Protein AF-A0A959WXI7-F1 (afdb_monomer)

Secondary structure (DSSP, 8-state):
-PPPPPS--SPPPPPPEEE--GGG---HHHHHHHHHHHHHT--HHHHHHHHHHHHHIIIIIT-S-HHHHHHHHHHHHHHHHHHTT----SS--EEE-TT--EEEEETTTEEEE-HHHHHTTGGGTTTTS-HHHHHHHHGGG-EE-GGG-EE--EEE-TT-SS-EEEEB-HHHHHHHHHHHHHHHHHH--HHHHHHHHHHHHHHHSBGGGTSSEEEEEETTEEEEEEE-SSB-TT--TTBT-BHHHHHHHHHHHHHHHHHHHSPPTT-------SSSS---PPPP-PPTTHHHHHHHHHHHHHHHHHHHHHHGGGGB-SSSBBSBSB-TTS-TT--BPPHHHHHHHHHHHHHHHHH-GGGSHHHHHHHHHHHHHTTT--PPP-

Radius of gyration: 22.05 Å; Cα contacts (8 Å, |Δi|>4): 730; chains: 1; bounding box: 54×55×79 Å

pLDDT: mean 92.31, std 9.51, range [38.88, 98.81]

Solvent-accessible surface area (backbone atoms only — not comparable to full-atom values): 20031 Å² total; per-residue (Å²): 129,84,73,81,75,58,87,36,79,64,81,74,75,79,61,58,76,49,73,47,54,71,94,60,64,52,53,64,69,58,13,53,54,48,43,55,60,48,42,78,74,42,57,74,60,42,27,39,13,45,54,40,46,48,53,44,39,73,70,31,50,78,40,91,51,63,15,52,23,51,47,46,43,52,23,45,21,53,36,24,53,48,58,73,84,43,78,63,73,96,60,60,36,37,36,28,44,70,77,50,53,28,24,38,42,40,94,47,49,38,38,37,67,31,59,43,46,34,48,59,34,48,93,55,78,39,66,95,51,57,55,51,58,45,39,67,67,48,57,60,32,41,32,79,40,77,97,69,14,22,37,61,61,40,46,80,42,91,90,38,81,82,52,73,49,76,21,26,20,15,29,26,29,17,26,43,14,25,37,18,10,47,23,14,23,65,60,54,47,62,70,27,42,51,51,14,39,15,13,51,45,19,41,72,34,41,33,75,72,66,12,15,20,27,70,36,76,52,94,97,48,80,67,32,58,38,37,19,37,46,41,43,65,89,57,58,54,46,44,27,34,27,47,62,25,30,54,51,18,39,55,21,28,42,50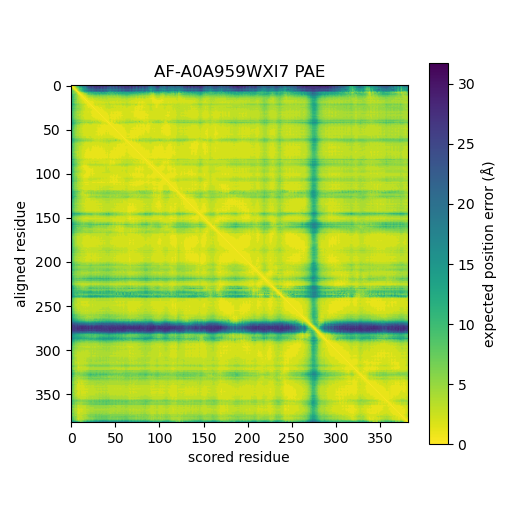,16,18,59,34,41,67,43,70,23,73,70,63,73,66,70,79,68,74,96,59,103,57,89,71,74,74,60,76,84,74,62,59,91,67,36,52,60,36,21,54,50,25,45,52,54,28,51,50,36,48,55,29,44,60,73,48,51,67,81,34,50,72,88,63,52,41,40,39,23,51,25,43,87,99,49,64,75,71,65,44,54,21,37,44,59,54,38,42,46,45,30,54,49,26,48,51,44,16,70,76,41,64,89,65,52,35,56,64,49,21,62,57,56,47,44,44,38,53,80,68,76,48,77,71,77,90,131

Structure (mmCIF, N/CA/C/O backbone):
data_AF-A0A959WXI7-F1
#
_entry.id   AF-A0A959WXI7-F1
#
loop_
_atom_site.group_PDB
_atom_site.id
_atom_site.type_symbol
_atom_site.label_atom_id
_atom_site.label_alt_id
_atom_site.label_comp_id
_atom_site.label_asym_id
_atom_site.label_entity_id
_atom_site.label_seq_id
_atom_site.pdbx_PDB_ins_code
_atom_site.Cartn_x
_atom_site.Cartn_y
_atom_site.Cartn_z
_atom_site.occupancy
_atom_site.B_iso_or_equiv
_atom_site.auth_seq_id
_atom_site.auth_comp_id
_atom_site.auth_asym_id
_atom_site.auth_atom_id
_atom_site.pdbx_PDB_model_num
ATOM 1 N N . PRO A 1 1 ? 17.387 -32.510 10.453 1.00 38.88 1 PRO A N 1
ATOM 2 C CA . PRO A 1 1 ? 16.021 -32.467 11.031 1.00 38.88 1 PRO A CA 1
ATOM 3 C C . PRO A 1 1 ? 15.048 -32.069 9.919 1.00 38.88 1 PRO A C 1
ATOM 5 O O . PRO A 1 1 ? 15.433 -31.210 9.127 1.00 38.88 1 PRO A O 1
ATOM 8 N N . PRO A 1 2 ? 13.856 -32.680 9.801 1.00 47.09 2 PRO A N 1
ATOM 9 C CA . PRO A 1 2 ? 12.847 -32.150 8.895 1.00 47.09 2 PRO A CA 1
ATOM 10 C C . PRO A 1 2 ? 12.550 -30.697 9.306 1.00 47.09 2 PRO A C 1
ATOM 12 O O . PRO A 1 2 ? 12.470 -30.415 10.506 1.00 47.09 2 PRO A O 1
ATOM 15 N N . PRO A 1 3 ? 12.469 -29.756 8.353 1.00 54.84 3 PRO A N 1
ATOM 16 C CA . PRO A 1 3 ? 12.141 -28.375 8.672 1.00 54.84 3 PRO A CA 1
ATOM 17 C C . PRO A 1 3 ? 10.773 -28.321 9.352 1.00 54.84 3 PRO A C 1
ATOM 19 O O . PRO A 1 3 ? 9.884 -29.118 9.042 1.00 54.84 3 PRO A O 1
ATOM 22 N N . ALA A 1 4 ? 10.623 -27.388 10.294 1.00 60.72 4 ALA A N 1
ATOM 23 C CA . ALA A 1 4 ? 9.366 -27.177 10.997 1.00 60.72 4 ALA A CA 1
ATOM 24 C C . ALA A 1 4 ? 8.212 -27.054 9.988 1.00 60.72 4 ALA A C 1
ATOM 26 O O . ALA A 1 4 ? 8.340 -26.384 8.959 1.00 60.72 4 ALA A O 1
ATOM 27 N N . ALA A 1 5 ? 7.101 -27.737 10.265 1.00 61.91 5 ALA A N 1
ATOM 28 C CA . ALA A 1 5 ? 5.898 -27.608 9.456 1.00 61.91 5 ALA A CA 1
ATOM 29 C C . ALA A 1 5 ? 5.451 -26.130 9.429 1.00 61.91 5 ALA A C 1
ATOM 31 O O . ALA A 1 5 ? 5.614 -25.430 10.434 1.00 61.91 5 ALA A O 1
ATOM 32 N N . PRO A 1 6 ? 4.914 -25.630 8.300 1.00 65.88 6 PRO A N 1
ATOM 33 C CA . PRO A 1 6 ? 4.404 -24.266 8.237 1.00 65.88 6 PRO A CA 1
ATOM 34 C C . PRO A 1 6 ? 3.313 -24.048 9.287 1.00 65.88 6 PRO A C 1
ATOM 36 O O . PRO A 1 6 ? 2.578 -24.969 9.639 1.00 65.88 6 PRO A O 1
ATOM 39 N N . ALA A 1 7 ? 3.192 -22.807 9.764 1.00 66.75 7 ALA A N 1
ATOM 40 C CA . ALA A 1 7 ? 2.295 -22.453 10.864 1.00 66.75 7 ALA A CA 1
ATOM 41 C C . ALA A 1 7 ? 0.810 -22.753 10.576 1.00 66.75 7 ALA A C 1
ATOM 43 O O . ALA A 1 7 ? 0.028 -22.909 11.509 1.00 66.75 7 ALA A O 1
ATOM 44 N N . SER A 1 8 ? 0.414 -22.826 9.300 1.00 78.62 8 SER A N 1
ATOM 45 C CA . SER A 1 8 ? -0.929 -23.234 8.889 1.00 78.62 8 SER A CA 1
ATOM 46 C C . SER A 1 8 ? -0.947 -23.711 7.435 1.00 78.62 8 SER A C 1
ATOM 48 O O . SER A 1 8 ? -0.475 -23.006 6.538 1.00 78.62 8 SER A O 1
ATOM 50 N N . LEU A 1 9 ? -1.531 -24.892 7.215 1.00 85.12 9 LEU A N 1
ATOM 51 C CA . LEU A 1 9 ? -1.927 -25.405 5.897 1.00 85.12 9 LEU A CA 1
ATOM 52 C C . LEU A 1 9 ? -3.411 -25.147 5.600 1.00 85.12 9 LEU A C 1
ATOM 54 O O . LEU A 1 9 ? -3.915 -25.549 4.555 1.00 85.12 9 LEU A O 1
ATOM 58 N N . THR A 1 10 ? -4.129 -24.492 6.514 1.00 82.06 10 THR A N 1
ATOM 59 C CA . THR A 1 10 ? -5.544 -24.191 6.321 1.00 82.06 10 THR A C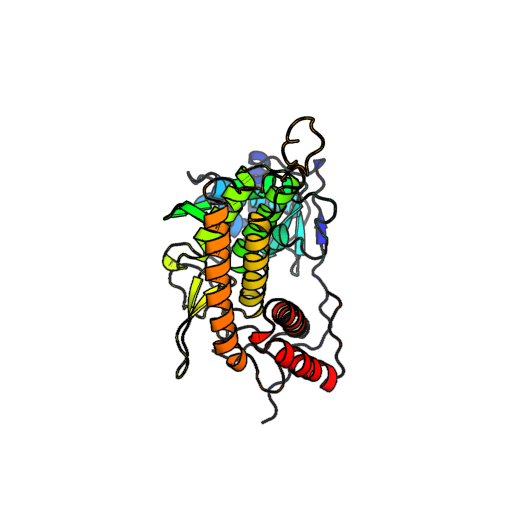A 1
ATOM 60 C C . THR A 1 10 ? -5.696 -23.193 5.172 1.00 82.06 10 THR A C 1
ATOM 62 O O . THR A 1 10 ? -4.970 -22.191 5.142 1.00 82.06 10 THR A O 1
ATOM 65 N N . PRO A 1 11 ? -6.641 -23.417 4.240 1.00 79.62 11 PRO A N 1
ATOM 66 C CA . PRO A 1 11 ? -6.940 -22.454 3.193 1.00 79.62 11 PRO A CA 1
ATOM 67 C C . PRO A 1 11 ? -7.213 -21.067 3.773 1.00 79.62 11 PRO A C 1
ATOM 69 O O . PRO A 1 11 ? -7.928 -20.907 4.767 1.00 79.62 11 PRO A O 1
ATOM 72 N N . TYR A 1 12 ? -6.644 -20.044 3.142 1.00 83.75 12 TYR A N 1
ATOM 73 C CA . TYR A 1 12 ? -6.866 -18.674 3.572 1.00 83.75 12 TYR A CA 1
ATOM 74 C C . TYR A 1 12 ? -8.306 -18.262 3.313 1.00 83.75 12 TYR A C 1
ATOM 76 O O . TYR A 1 12 ? -8.754 -18.163 2.169 1.00 83.75 12 TYR A O 1
ATOM 84 N N . THR A 1 13 ? -9.004 -17.961 4.400 1.00 86.19 13 THR A N 1
ATOM 85 C CA . THR A 1 13 ? -10.308 -17.320 4.338 1.00 86.19 13 THR A CA 1
ATOM 86 C C . THR A 1 13 ? -10.085 -15.810 4.290 1.00 86.19 13 THR A C 1
ATOM 88 O O . THR A 1 13 ? -9.505 -15.263 5.233 1.00 86.19 13 THR A O 1
ATOM 91 N N . PRO A 1 14 ? -10.482 -15.111 3.209 1.00 87.38 14 PRO A N 1
ATOM 92 C CA . PRO A 1 14 ? -10.415 -13.657 3.187 1.00 87.38 14 PRO A CA 1
ATOM 93 C C . PRO A 1 14 ? -11.134 -13.041 4.388 1.00 87.38 14 PRO A C 1
ATOM 95 O O . PRO A 1 14 ? -12.192 -13.536 4.786 1.00 87.38 14 PRO A O 1
ATOM 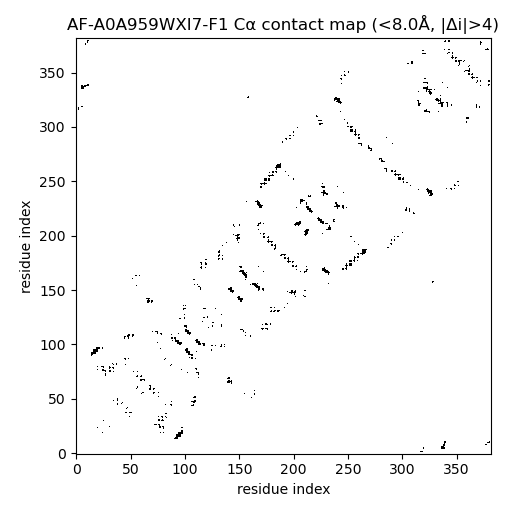98 N N . PRO A 1 15 ? -10.603 -11.938 4.942 1.00 91.88 15 PRO A N 1
ATOM 99 C CA . PRO A 1 15 ? -11.324 -11.175 5.944 1.00 91.88 15 PRO A CA 1
ATOM 100 C C . PRO A 1 15 ? -12.668 -10.709 5.369 1.00 91.88 15 PRO A C 1
ATOM 102 O O . PRO A 1 15 ? -12.745 -10.392 4.176 1.00 91.88 15 PRO A O 1
ATOM 105 N N . PRO A 1 16 ? -13.719 -10.622 6.200 1.00 95.25 16 PRO A N 1
ATOM 106 C CA . PRO A 1 16 ? -14.991 -10.065 5.773 1.00 95.25 16 PRO A CA 1
ATOM 107 C C . PRO A 1 16 ? -14.814 -8.631 5.268 1.00 95.25 16 PRO A C 1
ATOM 109 O O . PRO A 1 16 ? -13.993 -7.856 5.775 1.00 95.25 16 PRO A O 1
ATOM 112 N N . THR A 1 17 ? -15.622 -8.288 4.272 1.00 96.50 17 THR A N 1
ATOM 113 C CA . THR A 1 17 ? -15.623 -6.978 3.626 1.00 96.50 17 THR A CA 1
ATOM 114 C C . THR A 1 17 ? -16.907 -6.230 3.957 1.00 96.50 17 THR A C 1
ATOM 116 O O . THR A 1 17 ? -17.991 -6.805 3.882 1.00 96.50 17 THR A O 1
ATOM 119 N N . ALA A 1 18 ? -16.800 -4.943 4.259 1.00 96.56 18 ALA A N 1
ATOM 120 C CA . ALA A 1 18 ? -17.925 -4.032 4.409 1.00 96.56 18 ALA A CA 1
ATOM 121 C C . ALA A 1 18 ? -17.771 -2.846 3.449 1.00 96.56 18 ALA A C 1
ATOM 123 O O . ALA A 1 18 ? -16.656 -2.459 3.092 1.00 96.56 18 ALA A O 1
ATOM 124 N N . ARG A 1 19 ? -18.894 -2.256 3.038 1.00 97.44 19 ARG A N 1
ATOM 125 C CA . ARG A 1 19 ? -18.934 -1.057 2.198 1.00 97.44 19 ARG A CA 1
ATOM 126 C C . ARG A 1 19 ? -19.708 0.034 2.918 1.00 97.44 19 ARG A C 1
ATOM 128 O O . ARG A 1 19 ? -20.777 -0.246 3.451 1.00 97.44 19 ARG A O 1
ATOM 135 N N . ILE A 1 20 ? -19.188 1.254 2.880 1.00 97.81 20 ILE A N 1
ATOM 136 C CA . ILE A 1 20 ? -19.895 2.440 3.357 1.00 97.81 20 ILE A CA 1
ATOM 137 C C . ILE A 1 20 ? -20.771 2.969 2.215 1.00 97.81 20 ILE A C 1
ATOM 139 O O . ILE A 1 20 ? -20.242 3.265 1.136 1.00 97.81 20 ILE A O 1
ATOM 143 N N . PRO A 1 21 ? -22.098 3.066 2.394 1.00 97.62 21 PRO A N 1
ATOM 144 C CA . PRO A 1 21 ? -22.969 3.687 1.403 1.00 97.62 21 PRO A CA 1
ATOM 145 C C . PRO A 1 21 ? -22.635 5.172 1.213 1.00 97.62 21 PRO A C 1
ATOM 147 O O . PRO A 1 21 ? -22.292 5.864 2.167 1.00 97.62 21 PRO A O 1
ATOM 150 N N . ALA A 1 22 ? -22.774 5.687 -0.013 1.00 95.25 22 ALA A N 1
ATOM 151 C CA . ALA A 1 22 ? -22.444 7.084 -0.322 1.00 95.25 22 ALA A CA 1
ATOM 152 C C . ALA A 1 22 ? -23.238 8.094 0.527 1.00 95.25 22 ALA A C 1
ATOM 154 O O . ALA A 1 22 ? -22.671 9.079 0.983 1.00 95.25 22 ALA A O 1
ATOM 155 N N . GLY A 1 23 ? -24.520 7.815 0.792 1.00 97.25 23 GLY A N 1
ATOM 156 C CA . GLY A 1 23 ? -25.376 8.658 1.637 1.00 97.25 23 GLY A CA 1
ATOM 157 C C . GLY A 1 23 ? -25.105 8.553 3.141 1.00 97.25 23 GLY A C 1
ATOM 158 O O . GLY A 1 23 ? -25.698 9.297 3.911 1.00 97.25 23 GLY A O 1
ATOM 159 N N . GLU A 1 24 ? -24.224 7.644 3.566 1.00 97.69 24 GLU A N 1
ATOM 160 C CA . GLU A 1 24 ? -23.865 7.442 4.976 1.00 97.69 24 GLU A CA 1
ATOM 161 C C . GLU A 1 24 ? -22.435 7.903 5.291 1.00 97.69 24 GLU A C 1
ATOM 163 O O . GLU A 1 24 ? -21.952 7.704 6.403 1.00 97.69 24 GLU A O 1
ATOM 168 N N . TRP A 1 25 ? -21.731 8.501 4.328 1.00 97.75 25 TRP A N 1
ATOM 169 C CA . TRP A 1 25 ? -20.365 8.976 4.517 1.00 97.75 25 TRP A CA 1
ATOM 170 C C . TRP A 1 25 ? -20.366 10.304 5.285 1.00 97.75 25 TRP A C 1
ATOM 172 O O . TRP A 1 25 ? -20.761 11.327 4.724 1.00 97.75 25 TRP A O 1
ATOM 182 N N . PRO A 1 26 ? -19.954 10.325 6.566 1.00 97.56 26 PRO A N 1
ATOM 183 C CA . PRO A 1 26 ? -20.145 11.497 7.410 1.00 97.56 26 PRO A CA 1
ATOM 184 C C . PRO A 1 26 ? -19.224 12.636 6.981 1.00 97.56 26 PRO A C 1
ATOM 186 O O . PRO A 1 26 ? -18.116 12.391 6.507 1.00 97.56 26 PRO A O 1
ATOM 189 N N . GLU A 1 27 ? -19.643 13.879 7.200 1.00 97.94 27 GLU A N 1
ATOM 190 C CA . GLU A 1 27 ? -18.767 15.046 7.061 1.00 97.94 27 GLU A CA 1
ATOM 191 C C . GLU A 1 27 ? -17.640 15.036 8.101 1.00 97.94 27 GLU A C 1
ATOM 193 O O . GLU A 1 27 ? -17.796 14.517 9.206 1.00 97.94 27 GLU A O 1
ATOM 198 N N . ALA A 1 28 ? -16.499 15.643 7.768 1.00 96.50 28 ALA A N 1
ATOM 199 C CA . ALA A 1 28 ? -15.282 15.584 8.583 1.00 96.50 28 ALA A CA 1
ATOM 200 C C . ALA A 1 28 ? -15.469 16.101 10.021 1.00 96.50 28 ALA A C 1
ATOM 202 O O . ALA A 1 28 ? -15.017 15.475 10.981 1.00 96.50 28 ALA A O 1
ATOM 203 N N . ALA A 1 29 ? -16.147 17.241 10.181 1.00 97.25 29 ALA A N 1
ATOM 204 C CA . ALA A 1 29 ? -16.426 17.819 11.495 1.00 97.25 29 ALA A CA 1
ATOM 205 C C . ALA A 1 29 ? -17.401 16.942 12.299 1.00 97.25 29 ALA A C 1
ATOM 207 O O . ALA A 1 29 ? -17.144 16.639 13.464 1.00 97.25 29 ALA A O 1
ATOM 208 N N . ALA A 1 30 ? -18.468 16.461 11.652 1.00 98.19 30 ALA A N 1
ATOM 209 C CA . ALA A 1 30 ? -19.443 15.566 12.270 1.00 98.19 30 ALA A CA 1
ATOM 210 C C . ALA A 1 30 ? -18.800 14.242 12.716 1.00 98.19 30 ALA A C 1
ATOM 212 O O . ALA A 1 30 ? -19.100 13.748 13.802 1.00 98.19 30 ALA A O 1
ATOM 213 N N . ALA A 1 31 ? -17.870 13.701 11.922 1.00 98.44 31 ALA A N 1
ATOM 214 C CA . ALA A 1 31 ? -17.125 12.494 12.256 1.00 98.44 31 ALA A CA 1
ATOM 215 C C . ALA A 1 31 ? -16.308 12.658 13.547 1.00 98.44 31 ALA A C 1
ATOM 217 O O . ALA A 1 31 ? -16.382 11.802 14.428 1.00 98.44 31 ALA A O 1
ATOM 218 N N . ARG A 1 32 ? -15.584 13.775 13.702 1.00 98.38 32 ARG A N 1
ATOM 219 C CA . ARG A 1 32 ? -14.822 14.072 14.928 1.00 98.38 32 ARG A CA 1
ATOM 220 C C . ARG A 1 32 ? -15.724 14.183 16.151 1.00 98.38 32 ARG A C 1
ATOM 222 O O . ARG A 1 32 ? -15.450 13.550 17.169 1.00 98.38 32 ARG A O 1
ATOM 229 N N . SER A 1 33 ? -16.825 14.927 16.042 1.00 98.25 33 SER A N 1
ATOM 230 C CA . SER A 1 33 ? -17.798 15.056 17.132 1.00 98.25 33 SER A CA 1
ATOM 231 C C . SER A 1 33 ? -18.407 13.704 17.521 1.00 98.25 33 SER A C 1
ATOM 233 O O . SER A 1 33 ? -18.500 13.397 18.709 1.00 98.25 33 SER A O 1
ATOM 235 N N . ALA A 1 34 ? -18.765 12.870 16.539 1.00 98.38 34 ALA A N 1
ATOM 236 C CA . ALA A 1 34 ? -19.319 11.540 16.780 1.00 98.38 34 ALA A CA 1
ATOM 237 C C . ALA A 1 34 ? -18.313 10.605 17.471 1.00 98.38 34 ALA A C 1
ATOM 239 O O . ALA A 1 34 ? -18.675 9.914 18.424 1.00 98.38 34 ALA A O 1
ATOM 240 N N . LEU A 1 35 ? -17.046 10.609 17.041 1.00 98.62 35 LEU A N 1
ATOM 241 C CA . LEU A 1 35 ? -15.987 9.817 17.674 1.00 98.62 35 LEU A CA 1
ATOM 242 C C . LEU A 1 35 ? -15.717 10.270 19.112 1.00 98.62 35 LEU A C 1
ATOM 244 O O . LEU A 1 35 ? -15.608 9.422 19.995 1.00 98.62 35 LEU A O 1
ATOM 248 N N . ALA A 1 36 ? -15.668 11.580 19.368 1.00 98.12 36 ALA A N 1
ATOM 249 C CA . ALA A 1 36 ? -15.476 12.120 20.714 1.00 98.12 36 ALA A CA 1
ATOM 250 C C . ALA A 1 36 ? -16.626 11.727 21.658 1.00 98.12 36 ALA A C 1
ATOM 252 O O . ALA A 1 36 ? -16.381 11.251 22.768 1.00 98.12 36 ALA A O 1
ATOM 253 N N . ALA A 1 37 ? -17.876 11.853 21.199 1.00 98.00 37 ALA A N 1
ATOM 254 C CA . ALA A 1 37 ? -19.047 11.427 21.961 1.00 98.00 37 ALA A CA 1
ATOM 255 C C . ALA A 1 37 ? -19.036 9.911 22.218 1.00 98.00 37 ALA A C 1
ATOM 257 O O . ALA A 1 37 ? -19.294 9.467 23.337 1.00 98.00 37 ALA A O 1
ATOM 258 N N . ARG A 1 38 ? -18.683 9.106 21.205 1.00 97.94 38 ARG A N 1
ATOM 259 C CA . ARG A 1 38 ? -18.588 7.650 21.350 1.00 97.94 38 ARG A CA 1
ATOM 260 C C . ARG A 1 38 ? -17.498 7.247 22.338 1.00 97.94 38 ARG A C 1
ATOM 262 O O . ARG A 1 38 ? -17.734 6.327 23.116 1.00 97.94 38 ARG A O 1
ATOM 269 N N . ALA A 1 39 ? -16.350 7.925 22.317 1.00 97.75 39 ALA A N 1
ATOM 270 C CA . ALA A 1 39 ? -15.214 7.643 23.189 1.00 97.75 39 ALA A CA 1
ATOM 271 C C . ALA A 1 39 ? -15.553 7.852 24.670 1.00 97.75 39 ALA A C 1
ATOM 273 O O . ALA A 1 39 ? -15.142 7.048 25.499 1.00 97.75 39 ALA A O 1
ATOM 274 N N . ALA A 1 40 ? -16.361 8.867 24.997 1.00 96.44 40 ALA A N 1
ATOM 275 C CA . ALA A 1 40 ? -16.796 9.138 26.370 1.00 96.44 40 ALA A CA 1
ATOM 276 C C . ALA A 1 40 ? -17.645 8.006 26.987 1.00 96.44 40 ALA A C 1
ATOM 278 O O . ALA A 1 40 ? -17.700 7.877 28.206 1.00 96.44 40 ALA A O 1
ATOM 279 N N . ALA A 1 41 ? -18.291 7.190 26.151 1.00 96.12 41 ALA A N 1
ATOM 280 C CA . ALA A 1 41 ? -19.135 6.066 26.560 1.00 96.12 41 ALA A CA 1
ATOM 281 C C . ALA A 1 41 ? -18.570 4.698 26.129 1.00 96.12 41 ALA A C 1
ATOM 283 O O . ALA A 1 41 ? -19.286 3.695 26.151 1.00 96.12 41 ALA A O 1
ATOM 284 N N . ALA A 1 42 ? -17.333 4.648 25.632 1.00 96.88 42 ALA A N 1
ATOM 285 C CA . ALA A 1 42 ? -16.719 3.419 25.148 1.00 96.88 42 ALA A CA 1
ATOM 286 C C . ALA A 1 42 ? -15.951 2.697 26.257 1.00 96.88 42 ALA A C 1
ATOM 288 O O . ALA A 1 42 ? -15.344 3.321 27.123 1.00 96.88 42 ALA A O 1
ATOM 289 N N . ASP A 1 43 ? -15.913 1.372 26.167 1.00 95.62 43 ASP A N 1
ATOM 290 C CA . ASP A 1 43 ? -15.111 0.495 27.007 1.00 95.62 43 ASP A CA 1
ATOM 291 C C . ASP A 1 43 ? -14.298 -0.500 26.155 1.00 95.62 43 ASP A C 1
ATOM 293 O O . ASP A 1 43 ? -14.440 -0.598 24.926 1.00 95.62 43 ASP A O 1
ATOM 297 N N . GLY A 1 44 ? -13.377 -1.208 26.815 1.00 96.25 44 GLY A N 1
ATOM 298 C CA . GLY A 1 44 ? -12.576 -2.278 26.220 1.00 96.25 44 GLY A CA 1
ATOM 299 C C . GLY A 1 44 ? -11.896 -1.889 24.901 1.00 96.25 44 GLY A C 1
ATOM 300 O O . GLY A 1 44 ? -11.233 -0.859 24.793 1.00 96.25 44 GLY A O 1
ATOM 301 N N . ARG A 1 45 ? -12.067 -2.730 23.873 1.00 96.62 45 ARG A N 1
ATOM 302 C CA . ARG A 1 45 ? -11.419 -2.548 22.561 1.00 96.62 45 ARG A CA 1
ATOM 303 C C . ARG A 1 45 ? -11.903 -1.313 21.805 1.00 96.62 45 ARG A C 1
ATOM 305 O O . ARG A 1 45 ? -11.113 -0.689 21.111 1.00 96.62 45 ARG A O 1
ATOM 312 N N . VAL A 1 46 ? -13.173 -0.929 21.969 1.00 97.94 46 VAL A N 1
ATOM 313 C CA . VAL A 1 46 ? -13.692 0.296 21.337 1.00 97.94 46 VAL A CA 1
ATOM 314 C C . VAL A 1 46 ? -13.013 1.517 21.950 1.00 97.94 46 VAL A C 1
ATOM 316 O O . VAL A 1 46 ? -12.602 2.409 21.216 1.00 97.94 46 VAL A O 1
ATOM 319 N N . ALA A 1 47 ? -12.838 1.549 23.275 1.00 97.88 47 ALA A N 1
ATOM 320 C CA . ALA A 1 47 ? -12.111 2.634 23.930 1.00 97.88 47 ALA A CA 1
ATOM 321 C C . ALA A 1 47 ? -10.650 2.714 23.454 1.00 97.88 47 ALA A C 1
ATOM 323 O O . ALA A 1 47 ? -10.168 3.811 23.184 1.00 97.88 47 ALA A O 1
ATOM 324 N N . ALA A 1 48 ? -9.973 1.571 23.291 1.00 96.56 48 ALA A N 1
ATOM 325 C CA . ALA A 1 48 ? -8.602 1.520 22.778 1.00 96.56 48 ALA A CA 1
ATOM 326 C C . ALA A 1 48 ? -8.492 2.063 21.341 1.00 96.56 48 ALA A C 1
ATOM 328 O O . ALA A 1 48 ? -7.678 2.953 21.091 1.00 96.56 48 ALA A O 1
ATOM 329 N N . ASP A 1 49 ? -9.357 1.598 20.429 1.00 97.44 49 ASP A N 1
ATOM 330 C CA . ASP A 1 49 ? -9.413 2.078 19.041 1.00 97.44 49 ASP A CA 1
ATOM 331 C C . ASP A 1 49 ? -9.639 3.600 18.985 1.00 97.44 49 ASP A C 1
ATOM 333 O O . ASP A 1 49 ? -8.923 4.326 18.295 1.00 97.44 49 ASP A O 1
ATOM 337 N N . LEU A 1 50 ? -10.617 4.108 19.744 1.00 98.19 50 LEU A N 1
ATOM 338 C CA . LEU A 1 50 ? -10.963 5.532 19.755 1.00 98.19 50 LEU A CA 1
ATOM 339 C C . LEU A 1 50 ? -9.883 6.400 20.412 1.00 98.19 50 LEU A C 1
ATOM 341 O O . LEU A 1 50 ? -9.636 7.516 19.954 1.00 98.19 50 LEU A O 1
ATOM 345 N N . ALA A 1 51 ? -9.213 5.898 21.451 1.00 97.56 51 ALA A N 1
ATOM 346 C CA . ALA A 1 51 ? -8.087 6.586 22.070 1.00 97.56 51 ALA A CA 1
ATOM 347 C C . ALA A 1 51 ? -6.910 6.722 21.095 1.00 97.56 51 ALA A C 1
ATOM 349 O O . ALA A 1 51 ? -6.290 7.785 21.033 1.00 97.56 51 ALA A O 1
ATOM 350 N N . TRP A 1 52 ? -6.618 5.680 20.312 1.00 97.69 52 TRP A N 1
ATOM 351 C CA . TRP A 1 52 ? -5.579 5.743 19.285 1.00 97.69 52 TRP A CA 1
ATOM 352 C C . TRP A 1 52 ? -5.955 6.713 18.156 1.00 97.69 52 TRP A C 1
ATOM 354 O O . TRP A 1 52 ? -5.152 7.571 17.794 1.00 97.69 52 TRP A O 1
ATOM 364 N N . LEU A 1 53 ? -7.198 6.665 17.663 1.00 98.12 53 LEU A N 1
ATOM 365 C CA . LEU A 1 53 ? -7.687 7.590 16.630 1.00 98.12 53 LEU A CA 1
ATOM 366 C C . LEU A 1 53 ? -7.633 9.055 17.075 1.00 98.12 53 LEU A C 1
ATOM 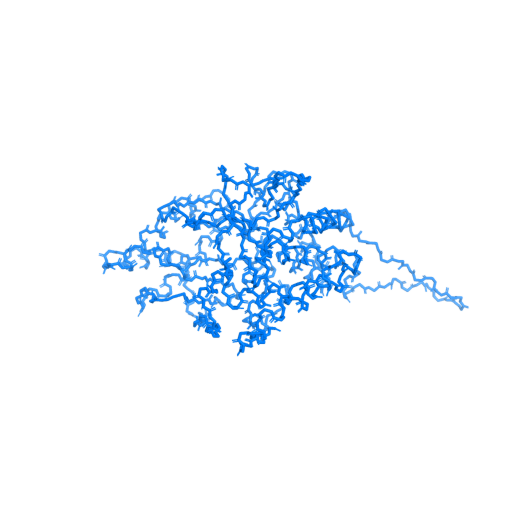368 O O . LEU A 1 53 ? -7.324 9.927 16.265 1.00 98.12 53 LEU A O 1
ATOM 372 N N . ARG A 1 54 ? -7.888 9.330 18.359 1.00 97.88 54 ARG A N 1
ATOM 373 C CA . ARG A 1 54 ? -7.707 10.669 18.926 1.00 97.88 54 ARG A CA 1
ATOM 374 C C . ARG A 1 54 ? -6.246 11.109 18.865 1.00 97.88 54 ARG A C 1
ATOM 376 O O . ARG A 1 54 ? -5.988 12.213 18.408 1.00 97.88 54 ARG A O 1
ATOM 383 N N . ARG A 1 55 ? -5.291 10.249 19.246 1.00 97.56 55 ARG A N 1
ATOM 384 C CA . ARG A 1 55 ? -3.855 10.568 19.119 1.00 97.56 55 ARG A CA 1
ATOM 385 C C . ARG A 1 55 ? -3.454 10.831 17.668 1.00 97.56 55 ARG A C 1
ATOM 387 O O . ARG A 1 55 ? -2.668 11.738 17.417 1.00 97.56 55 ARG A O 1
ATOM 394 N N . LEU A 1 56 ? -4.004 10.073 16.718 1.00 97.69 56 LEU A N 1
ATOM 395 C CA . LEU A 1 56 ? -3.791 10.310 15.289 1.00 97.69 56 LEU A CA 1
ATOM 396 C C . LEU A 1 56 ? -4.301 11.696 14.854 1.00 97.69 56 LEU A C 1
ATOM 398 O O . LEU A 1 56 ? -3.576 12.416 14.166 1.00 97.69 56 LEU A O 1
ATOM 402 N N . ASP A 1 57 ? -5.527 12.069 15.235 1.00 98.00 57 ASP A N 1
ATOM 403 C CA . ASP A 1 57 ? -6.105 13.380 14.899 1.00 98.00 57 ASP A CA 1
ATOM 404 C C . ASP A 1 57 ? -5.343 14.524 15.584 1.00 98.00 57 ASP A C 1
ATOM 406 O O . ASP A 1 57 ? -5.007 15.506 14.926 1.00 98.00 57 ASP A O 1
ATOM 410 N N . ASP A 1 58 ? -4.975 14.365 16.857 1.00 97.44 58 ASP A N 1
ATOM 411 C CA . ASP A 1 58 ? -4.171 15.342 17.600 1.00 97.44 58 ASP A CA 1
ATOM 412 C C . ASP A 1 58 ? -2.793 15.547 16.934 1.00 97.44 58 ASP A C 1
ATOM 414 O O . ASP A 1 58 ? -2.313 16.676 16.825 1.00 97.44 58 ASP A O 1
ATOM 418 N N . ALA A 1 59 ? -2.165 14.474 16.435 1.00 96.50 59 ALA A N 1
ATOM 419 C CA . ALA A 1 59 ? -0.853 14.537 15.789 1.00 96.50 59 ALA A CA 1
ATOM 420 C C . ALA A 1 59 ? -0.893 15.112 14.361 1.00 96.50 59 ALA A C 1
ATOM 422 O O . ALA A 1 59 ? 0.021 15.836 13.958 1.00 96.50 59 ALA A O 1
ATOM 423 N N . TYR A 1 60 ? -1.919 14.775 13.570 1.00 97.25 60 TYR A N 1
ATOM 424 C CA . TYR A 1 60 ? -1.902 15.018 12.121 1.00 97.25 60 TYR A CA 1
ATOM 425 C C . TYR A 1 60 ? -3.180 15.633 11.537 1.00 97.25 60 TYR A C 1
ATOM 427 O O . TYR A 1 60 ? -3.147 16.120 10.406 1.00 97.25 60 TYR A O 1
ATOM 435 N N . GLY A 1 61 ? -4.283 15.686 12.281 1.00 94.50 61 GLY A N 1
ATOM 436 C CA . GLY A 1 61 ? -5.549 16.279 11.839 1.00 94.50 61 GLY A CA 1
ATOM 437 C C . GLY A 1 61 ? -5.454 17.777 11.547 1.00 94.50 61 GLY A C 1
ATOM 438 O O . GLY A 1 61 ? -6.066 18.265 10.597 1.00 94.50 61 GLY A O 1
ATOM 439 N N . GLY A 1 62 ? -4.623 18.489 12.314 1.00 94.25 62 GLY A N 1
ATOM 440 C CA . GLY A 1 62 ? -4.268 19.896 12.100 1.00 94.25 62 GLY A CA 1
ATOM 441 C C . GLY A 1 62 ? -2.935 20.116 11.375 1.00 94.25 62 GLY A C 1
ATOM 442 O O . GLY A 1 62 ? -2.453 21.246 11.342 1.00 94.25 62 GLY A O 1
ATOM 443 N N . SER A 1 63 ? -2.308 19.064 10.828 1.00 93.81 63 SER A N 1
ATOM 444 C CA . SER A 1 63 ? -0.994 19.166 10.171 1.00 93.81 63 SER A CA 1
ATOM 445 C C . SER A 1 63 ? -1.011 20.234 9.073 1.00 93.81 63 SER A C 1
ATOM 447 O O . SER A 1 63 ? -2.004 20.294 8.358 1.00 93.81 63 SER A O 1
ATOM 449 N N . PRO A 1 64 ? 0.050 21.033 8.848 1.00 93.88 64 PRO A N 1
ATOM 450 C CA . PRO A 1 64 ? 0.119 21.929 7.689 1.00 93.88 64 PRO A CA 1
ATOM 451 C C . PRO A 1 64 ? 0.155 21.165 6.353 1.00 93.88 64 PRO A C 1
ATOM 453 O O . PRO A 1 64 ? -0.268 21.703 5.327 1.00 93.88 64 PRO A O 1
ATOM 456 N N . ASP A 1 65 ? 0.562 19.892 6.364 1.00 96.06 65 ASP A N 1
ATOM 457 C CA . ASP A 1 65 ? 0.564 19.025 5.187 1.00 96.06 65 ASP A CA 1
ATOM 458 C C . ASP A 1 65 ? -0.861 18.555 4.843 1.00 96.06 65 ASP A C 1
ATOM 460 O O . ASP A 1 65 ? -1.499 17.804 5.587 1.00 96.06 65 ASP A O 1
ATOM 464 N N . ALA A 1 66 ? -1.376 19.010 3.698 1.00 97.38 66 ALA A N 1
ATOM 465 C CA . ALA A 1 66 ? -2.729 18.690 3.253 1.00 97.38 66 ALA A CA 1
ATOM 466 C C . ALA A 1 66 ? -2.936 17.197 2.953 1.00 97.38 66 ALA A C 1
ATOM 468 O O . ALA A 1 66 ? -4.048 16.698 3.132 1.00 97.38 66 ALA A O 1
ATOM 469 N N . ALA A 1 67 ? -1.886 16.481 2.547 1.00 97.69 67 ALA A N 1
ATOM 470 C CA . ALA A 1 67 ? -1.971 15.067 2.216 1.00 97.69 67 ALA A CA 1
ATOM 471 C C . ALA A 1 67 ? -2.091 14.185 3.460 1.00 97.69 67 ALA A C 1
ATOM 473 O O . ALA A 1 67 ? -2.902 13.249 3.489 1.00 97.69 67 ALA A O 1
ATOM 474 N N . ARG A 1 68 ? -1.375 14.543 4.533 1.00 97.50 68 ARG A N 1
ATOM 475 C CA . ARG A 1 68 ? -1.577 13.919 5.849 1.00 97.50 68 ARG A CA 1
ATOM 476 C C . ARG A 1 68 ? -2.992 14.153 6.357 1.00 97.50 68 ARG A C 1
ATOM 478 O O . ARG A 1 68 ? -3.673 13.189 6.708 1.00 97.50 68 ARG A O 1
ATOM 485 N N . ARG A 1 69 ? -3.476 15.403 6.311 1.00 97.19 69 ARG A N 1
ATOM 486 C CA . ARG A 1 69 ? -4.856 15.732 6.713 1.00 97.19 69 ARG A CA 1
ATOM 487 C C . ARG A 1 69 ? -5.886 14.919 5.928 1.00 97.19 69 ARG A C 1
ATOM 489 O O . ARG A 1 69 ? -6.787 14.358 6.540 1.00 97.19 69 ARG A O 1
ATOM 496 N N . ALA A 1 70 ? -5.731 14.800 4.606 1.00 97.88 70 ALA A N 1
ATOM 497 C CA . ALA A 1 70 ? -6.646 14.034 3.757 1.00 97.88 70 ALA A CA 1
ATOM 498 C C . ALA A 1 70 ? -6.717 12.547 4.151 1.00 97.88 70 ALA A C 1
ATOM 500 O O . ALA A 1 70 ? -7.803 11.962 4.194 1.00 97.88 70 ALA A O 1
ATOM 501 N N . THR A 1 71 ? -5.573 11.940 4.477 1.00 98.00 71 THR A N 1
ATOM 502 C CA . THR A 1 71 ? -5.504 10.533 4.903 1.00 98.00 71 THR A CA 1
ATOM 503 C C . THR A 1 71 ? -6.144 10.329 6.278 1.00 98.00 71 THR A C 1
ATOM 505 O O . THR A 1 71 ? -6.959 9.420 6.458 1.00 98.00 71 THR A O 1
ATOM 508 N N . VAL A 1 72 ? -5.818 11.199 7.238 1.00 98.12 72 VAL A N 1
ATOM 509 C CA . VAL A 1 72 ? -6.336 11.146 8.614 1.00 98.12 72 VAL A CA 1
ATOM 510 C C . VAL A 1 72 ? -7.836 11.398 8.645 1.00 98.12 72 VAL A C 1
ATOM 512 O O . VAL A 1 72 ? -8.576 10.618 9.238 1.00 98.12 72 VAL A O 1
ATOM 515 N N . GLU A 1 73 ? -8.314 12.432 7.953 1.00 98.19 73 GLU A N 1
ATOM 516 C CA . GLU A 1 73 ? -9.739 12.745 7.873 1.00 98.19 73 GLU A CA 1
ATOM 517 C C . GLU A 1 73 ? -10.542 11.549 7.353 1.00 98.19 73 GLU A C 1
ATOM 519 O O . GLU A 1 73 ? -11.572 11.190 7.924 1.00 98.19 73 GLU A O 1
ATOM 524 N N . ARG A 1 74 ? -10.054 10.889 6.300 1.00 98.25 74 ARG A N 1
ATOM 525 C CA . ARG A 1 74 ? -10.723 9.718 5.728 1.00 98.25 74 ARG A CA 1
ATOM 526 C C . ARG A 1 74 ? -10.782 8.552 6.716 1.00 98.25 74 ARG A C 1
ATOM 528 O O . ARG A 1 74 ? -11.830 7.915 6.829 1.00 98.25 74 ARG A O 1
ATOM 535 N N . ALA A 1 75 ? -9.710 8.309 7.473 1.00 98.38 75 ALA A N 1
ATOM 536 C CA . ALA A 1 75 ? -9.723 7.321 8.551 1.00 98.38 75 ALA A CA 1
ATOM 537 C C . ALA A 1 75 ? -10.764 7.678 9.628 1.00 98.38 75 ALA A C 1
ATOM 539 O O . ALA A 1 75 ? -11.581 6.832 9.997 1.00 98.38 75 ALA A O 1
ATOM 540 N N . LEU A 1 76 ? -10.815 8.933 10.085 1.00 98.69 76 LEU A N 1
ATOM 541 C CA . LEU A 1 76 ? -11.783 9.379 11.096 1.00 98.69 76 LEU A CA 1
ATOM 542 C C . LEU A 1 76 ? -13.231 9.227 10.616 1.00 98.69 76 LEU A C 1
ATOM 544 O O . LEU A 1 76 ? -14.068 8.708 11.351 1.00 98.69 76 LEU A O 1
ATOM 548 N N . ARG A 1 77 ? -13.533 9.600 9.369 1.00 98.75 77 ARG A N 1
ATOM 549 C CA . ARG A 1 77 ? -14.877 9.461 8.777 1.00 98.75 77 ARG A CA 1
ATOM 550 C C . ARG A 1 77 ? -15.329 8.003 8.710 1.00 98.75 77 ARG A C 1
ATOM 552 O O . ARG A 1 77 ? -16.450 7.686 9.107 1.00 98.75 77 ARG A O 1
ATOM 559 N N . ALA A 1 78 ? -14.445 7.102 8.285 1.00 98.69 78 ALA A N 1
ATOM 560 C CA . ALA A 1 78 ? -14.737 5.672 8.234 1.00 98.69 78 ALA A CA 1
ATOM 561 C C . ALA A 1 78 ? -14.976 5.068 9.625 1.00 98.69 78 ALA A C 1
ATOM 563 O O . ALA A 1 78 ? -15.914 4.290 9.810 1.00 98.69 78 ALA A O 1
ATOM 564 N N . ASN A 1 79 ? -14.167 5.455 10.614 1.00 98.81 79 ASN A N 1
ATOM 565 C CA . ASN A 1 79 ? -14.350 5.002 11.990 1.00 98.81 79 ASN A CA 1
ATOM 566 C C . ASN A 1 79 ? -15.616 5.584 12.626 1.00 98.81 79 ASN A C 1
ATOM 568 O O . ASN A 1 79 ? -16.311 4.861 13.335 1.00 98.81 79 ASN A O 1
ATOM 572 N N . ALA A 1 80 ? -15.959 6.845 12.342 1.00 98.75 80 ALA A N 1
ATOM 573 C CA . ALA A 1 80 ? -17.194 7.456 12.824 1.00 98.75 80 ALA A CA 1
ATOM 574 C C . ALA A 1 80 ? -18.420 6.694 12.307 1.00 98.75 80 ALA A C 1
ATOM 576 O O . ALA A 1 80 ? -19.299 6.343 13.092 1.00 98.75 80 ALA A O 1
ATOM 577 N N . TRP A 1 81 ? -18.439 6.355 11.013 1.00 98.69 81 TRP A N 1
ATOM 578 C CA . TRP A 1 81 ? -19.492 5.522 10.429 1.00 98.69 81 TRP A CA 1
ATOM 579 C C . TRP A 1 81 ? -19.568 4.134 11.082 1.00 98.69 81 TRP A C 1
ATOM 581 O O . TRP A 1 81 ? -20.652 3.667 11.438 1.00 98.69 81 TRP A O 1
ATOM 591 N N . TRP A 1 82 ? -18.424 3.465 11.271 1.00 98.69 82 TRP A N 1
ATOM 592 C CA . TRP A 1 82 ? -18.401 2.122 11.851 1.00 98.69 82 TRP A CA 1
ATOM 593 C C . TRP A 1 82 ? -18.904 2.122 13.301 1.00 98.69 82 TRP A C 1
ATOM 595 O O . TRP A 1 82 ? -19.849 1.401 13.635 1.00 98.69 82 TRP A O 1
ATOM 605 N N . PHE A 1 83 ? -18.298 2.945 14.159 1.00 98.56 83 PHE A N 1
ATOM 606 C CA . PHE A 1 83 ? -18.554 2.948 15.600 1.00 98.56 83 PHE A CA 1
ATOM 607 C C . PHE A 1 83 ? -19.855 3.645 16.013 1.00 98.56 83 PHE A C 1
ATOM 609 O O . PHE A 1 83 ? -20.249 3.520 17.174 1.00 98.56 83 PHE A O 1
ATOM 616 N N . ALA A 1 84 ? -20.558 4.306 15.086 1.00 97.88 84 ALA A N 1
ATOM 617 C CA . ALA A 1 84 ? -21.900 4.838 15.331 1.00 97.88 84 ALA A CA 1
ATOM 618 C C . ALA A 1 84 ? -22.912 3.743 15.712 1.00 97.88 84 ALA A C 1
ATOM 620 O O . ALA A 1 84 ? -23.849 4.003 16.459 1.00 97.88 84 ALA A O 1
ATOM 621 N N . SER A 1 85 ? -22.727 2.516 15.213 1.00 96.88 85 SER A N 1
ATOM 622 C CA . SER A 1 85 ? -23.661 1.403 15.454 1.00 96.88 85 SER A CA 1
ATOM 623 C C . SER A 1 85 ? -22.993 0.060 15.753 1.00 96.88 85 SER A C 1
ATOM 625 O O . SER A 1 85 ? -23.687 -0.921 16.019 1.00 96.88 85 SER A O 1
ATOM 627 N N . ARG A 1 86 ? -21.657 -0.026 15.709 1.00 97.88 86 ARG A N 1
ATOM 628 C CA . ARG A 1 86 ? -20.919 -1.290 15.850 1.00 97.88 86 ARG A CA 1
ATOM 629 C C . ARG A 1 86 ? -19.850 -1.204 16.933 1.00 97.88 86 ARG A C 1
ATOM 631 O O . ARG A 1 86 ? -19.341 -0.135 17.259 1.00 97.88 86 ARG A O 1
ATOM 638 N N . GLY A 1 87 ? -19.499 -2.365 17.482 1.00 97.88 87 GLY A N 1
ATOM 639 C CA . GLY A 1 87 ? -18.316 -2.526 18.324 1.00 97.88 87 GLY A CA 1
ATOM 640 C C . GLY A 1 87 ? -17.043 -2.761 17.506 1.00 97.88 87 GLY A C 1
ATOM 641 O O . GLY A 1 87 ? -17.077 -2.883 16.279 1.00 97.88 87 GLY A O 1
ATOM 642 N N . ALA A 1 88 ? -15.920 -2.877 18.209 1.00 97.81 88 ALA A N 1
ATOM 643 C CA . ALA A 1 88 ? -14.632 -3.269 17.647 1.00 97.81 88 ALA A CA 1
ATOM 644 C C . ALA A 1 88 ? -14.722 -4.683 17.034 1.00 97.81 88 ALA A C 1
ATOM 646 O O . ALA A 1 88 ? -15.116 -5.626 17.743 1.00 97.81 88 ALA A O 1
ATOM 647 N N . PRO A 1 89 ? -14.383 -4.864 15.742 1.00 97.56 89 PRO A N 1
ATOM 648 C CA . PRO A 1 89 ? -14.303 -6.179 15.125 1.00 97.56 89 PRO A CA 1
ATOM 649 C C . PRO A 1 89 ? -13.478 -7.183 15.940 1.00 97.56 89 PRO A C 1
ATOM 651 O O . PRO A 1 89 ? -12.507 -6.848 16.607 1.00 97.56 89 PRO A O 1
ATOM 654 N N . ARG A 1 90 ? -13.860 -8.464 15.901 1.00 94.75 90 ARG A N 1
ATOM 655 C CA . ARG A 1 90 ? -13.095 -9.553 16.550 1.00 94.75 90 ARG A CA 1
ATOM 656 C C . ARG A 1 90 ? -11.942 -10.090 15.704 1.00 94.75 90 ARG A C 1
ATOM 658 O O . ARG A 1 90 ? -11.166 -10.899 16.190 1.00 94.75 90 ARG A O 1
ATOM 665 N N . GLN A 1 91 ? -11.868 -9.665 14.453 1.00 93.19 91 GLN A N 1
ATOM 666 C CA . GLN A 1 91 ? -10.903 -10.117 13.464 1.00 93.19 91 GLN A CA 1
ATOM 667 C C . GLN A 1 91 ? -10.614 -8.978 12.492 1.00 93.19 91 GLN A C 1
ATOM 669 O O . GLN A 1 91 ? -11.298 -7.953 12.509 1.00 93.19 91 GLN A O 1
ATOM 674 N N . ARG A 1 92 ? -9.639 -9.177 11.604 1.00 92.81 92 ARG A N 1
ATOM 675 C CA . ARG A 1 92 ? -9.388 -8.249 10.502 1.00 92.81 92 ARG A CA 1
ATOM 676 C C . ARG A 1 92 ? -10.656 -8.086 9.657 1.00 92.81 92 ARG A C 1
ATOM 678 O O . ARG A 1 92 ? -11.247 -9.072 9.231 1.00 92.81 92 ARG A O 1
ATOM 685 N N . VAL A 1 93 ? -11.032 -6.841 9.389 1.00 96.81 93 VAL A N 1
ATOM 686 C CA . VAL A 1 93 ? -12.134 -6.463 8.494 1.00 96.81 93 VAL A CA 1
ATOM 687 C C . VAL A 1 93 ? -11.582 -5.514 7.446 1.00 96.81 93 VAL A C 1
ATOM 689 O O . VAL A 1 93 ? -10.738 -4.668 7.750 1.00 96.81 93 VAL A O 1
ATOM 692 N N . ILE A 1 94 ? -12.050 -5.661 6.214 1.00 97.69 94 ILE A N 1
ATOM 693 C CA . ILE A 1 94 ? -11.759 -4.728 5.130 1.00 97.69 94 ILE A CA 1
ATOM 694 C C . ILE A 1 94 ? -12.982 -3.845 4.931 1.00 97.69 94 ILE A C 1
ATOM 696 O O . ILE A 1 94 ? -14.091 -4.340 4.755 1.00 97.69 94 ILE A O 1
ATOM 700 N N . LEU A 1 95 ? -12.787 -2.537 4.970 1.00 98.00 95 LEU A N 1
ATOM 701 C CA . LEU A 1 95 ? -13.830 -1.550 4.748 1.00 98.00 95 LEU A CA 1
ATOM 702 C C . LEU A 1 95 ? -13.524 -0.800 3.459 1.00 98.00 95 LEU A C 1
ATOM 704 O O . LEU A 1 95 ? -12.380 -0.435 3.218 1.00 98.00 95 LEU A O 1
ATOM 708 N N . ARG A 1 96 ? -14.531 -0.576 2.624 1.00 98.00 96 ARG A N 1
ATOM 709 C CA . ARG A 1 96 ? -14.413 0.240 1.416 1.00 98.00 96 ARG A CA 1
ATOM 710 C C . ARG A 1 96 ? -15.320 1.452 1.542 1.00 98.00 96 ARG A C 1
ATOM 712 O O . ARG A 1 96 ? -16.524 1.293 1.754 1.00 98.00 96 ARG A O 1
ATOM 719 N N . ASP A 1 97 ? -14.748 2.639 1.410 1.00 98.00 97 ASP A N 1
ATOM 720 C CA . ASP A 1 97 ? -15.522 3.878 1.402 1.00 98.00 97 ASP A CA 1
ATOM 721 C C . ASP A 1 97 ? -16.201 4.124 0.033 1.00 98.00 97 ASP A C 1
ATOM 723 O O . ASP A 1 97 ? -15.977 3.360 -0.917 1.00 98.00 97 ASP A O 1
ATOM 727 N N . PRO A 1 98 ? -17.066 5.147 -0.106 1.00 97.38 98 PRO A N 1
ATOM 728 C CA . PRO A 1 98 ? -17.811 5.369 -1.346 1.00 97.38 98 PRO A CA 1
ATOM 729 C C . PRO A 1 98 ? -16.938 5.667 -2.569 1.00 97.38 98 PRO A C 1
ATOM 731 O O . PRO A 1 98 ? -17.346 5.371 -3.693 1.00 97.38 98 PRO A O 1
ATOM 734 N N . ASP A 1 99 ? -15.742 6.214 -2.357 1.00 97.38 99 ASP A N 1
ATOM 735 C CA . ASP A 1 99 ? -14.791 6.555 -3.416 1.00 97.38 99 ASP A CA 1
ATOM 736 C C . ASP A 1 99 ? -13.900 5.372 -3.817 1.00 97.38 99 ASP A C 1
ATOM 738 O O . ASP A 1 99 ? -13.163 5.450 -4.799 1.00 97.38 99 ASP A O 1
ATOM 742 N N . GLY A 1 100 ? -13.974 4.265 -3.076 1.00 97.31 100 GLY A N 1
ATOM 743 C CA . GLY A 1 100 ? -13.195 3.059 -3.318 1.00 97.31 100 GLY A CA 1
ATOM 744 C C . GLY A 1 100 ? -11.881 2.977 -2.556 1.00 97.31 100 GLY A C 1
ATOM 745 O O . GLY A 1 100 ? -11.103 2.056 -2.819 1.00 97.31 100 GLY A O 1
ATOM 746 N N . VAL A 1 101 ? -11.631 3.872 -1.597 1.00 98.25 101 VAL A N 1
ATOM 747 C CA . VAL A 1 101 ? -10.484 3.713 -0.700 1.00 98.25 101 VAL A CA 1
ATOM 748 C C . VAL A 1 101 ? -10.756 2.553 0.236 1.00 98.25 101 VAL A C 1
ATOM 750 O O . VAL A 1 101 ? -11.812 2.452 0.865 1.00 98.25 101 VAL A O 1
ATOM 753 N N . ILE A 1 102 ? -9.785 1.651 0.299 1.00 98.25 102 ILE A N 1
ATOM 754 C CA . ILE A 1 102 ? -9.831 0.482 1.154 1.00 98.25 102 ILE A CA 1
ATOM 755 C C . ILE A 1 102 ? -9.144 0.828 2.468 1.00 98.25 102 ILE A C 1
ATOM 757 O O . ILE A 1 102 ? -7.983 1.236 2.497 1.00 98.25 102 ILE A O 1
ATOM 761 N N . LEU A 1 103 ? -9.862 0.614 3.562 1.00 98.12 103 LEU A N 1
ATOM 762 C CA . LEU A 1 103 ? -9.374 0.699 4.922 1.00 98.12 103 LEU A CA 1
ATOM 763 C C . LEU A 1 103 ? -9.313 -0.700 5.533 1.00 98.12 103 LEU A C 1
ATOM 765 O O . LEU A 1 103 ? -10.123 -1.578 5.236 1.00 98.12 103 LEU A O 1
ATOM 769 N N . THR A 1 104 ? -8.328 -0.938 6.386 1.00 97.06 104 THR A N 1
ATOM 770 C CA . THR A 1 104 ? -8.171 -2.201 7.110 1.00 97.06 104 THR A CA 1
ATOM 771 C C . THR A 1 104 ? -8.330 -1.948 8.595 1.00 97.06 104 THR A C 1
ATOM 773 O O . THR A 1 104 ? -7.670 -1.066 9.137 1.00 97.06 104 THR A O 1
ATOM 776 N N . TYR A 1 105 ? -9.190 -2.732 9.242 1.00 97.31 105 TYR A N 1
ATOM 777 C CA . TYR A 1 105 ? -9.276 -2.738 10.694 1.00 97.31 105 TYR A CA 1
ATOM 778 C C . TYR A 1 105 ? -8.030 -3.373 11.303 1.00 97.31 105 TYR A C 1
ATOM 780 O O . TYR A 1 105 ? -7.635 -4.477 10.902 1.00 97.31 105 TYR A O 1
ATOM 788 N N . ARG A 1 106 ? -7.474 -2.704 12.309 1.00 93.12 106 ARG A N 1
ATOM 789 C CA . ARG A 1 106 ? -6.437 -3.230 13.185 1.00 93.12 106 ARG A CA 1
ATOM 790 C C . ARG A 1 106 ? -6.855 -2.998 14.634 1.00 93.12 106 ARG A C 1
ATOM 792 O O . ARG A 1 106 ? -7.270 -1.902 14.993 1.00 93.12 106 ARG A O 1
ATOM 799 N N . ASP A 1 107 ? -6.736 -4.048 15.440 1.00 93.25 107 ASP A N 1
ATOM 800 C CA . ASP A 1 107 ? -7.072 -3.995 16.862 1.00 93.25 107 ASP A CA 1
ATOM 801 C C . ASP A 1 107 ? -6.232 -2.921 17.572 1.00 93.25 107 ASP A C 1
ATOM 803 O O . ASP A 1 107 ? -5.023 -2.800 17.339 1.00 93.25 107 ASP A O 1
ATOM 807 N N . GLY A 1 108 ? -6.895 -2.094 18.376 1.00 94.06 108 GLY A N 1
ATOM 808 C CA . GLY A 1 108 ? -6.315 -0.944 19.067 1.00 94.06 108 GLY A CA 1
ATOM 809 C C . GLY A 1 108 ? -6.073 0.297 18.200 1.00 94.06 108 GLY A C 1
ATOM 810 O O . GLY A 1 108 ? -5.543 1.269 18.721 1.00 94.06 108 GLY A O 1
ATOM 811 N N . HIS A 1 109 ? -6.417 0.281 16.907 1.00 95.12 109 HIS A N 1
ATOM 812 C CA . HIS A 1 109 ? -6.158 1.382 15.962 1.00 95.12 109 HIS A CA 1
ATOM 813 C C . HIS A 1 109 ? -7.397 1.792 15.146 1.00 95.12 109 HIS A C 1
ATOM 815 O O . HIS A 1 109 ? -7.379 2.813 14.458 1.00 95.12 109 HIS A O 1
ATOM 821 N N . GLY A 1 110 ? -8.473 0.999 15.169 1.00 97.00 110 GLY A N 1
ATOM 822 C CA . GLY A 1 110 ? -9.611 1.199 14.272 1.00 97.00 110 GLY A CA 1
ATOM 823 C C . GLY A 1 110 ? -9.300 0.882 12.800 1.00 97.00 110 GLY A C 1
ATOM 824 O O . GLY A 1 110 ? -8.434 0.071 12.464 1.00 97.00 110 GLY A O 1
ATOM 825 N N . PHE A 1 111 ? -10.064 1.489 11.891 1.00 98.19 111 PHE A N 1
ATOM 826 C CA . PHE A 1 111 ? -9.888 1.374 10.442 1.00 98.19 111 PHE A CA 1
ATOM 827 C C . PHE A 1 111 ? -8.890 2.402 9.913 1.00 98.19 111 PHE A C 1
ATOM 829 O O . PHE A 1 111 ? -9.126 3.604 10.009 1.00 98.19 111 PHE A O 1
ATOM 836 N N . MET A 1 112 ? -7.828 1.926 9.268 1.00 97.06 112 MET A N 1
ATOM 837 C CA . MET A 1 112 ? -6.797 2.776 8.671 1.00 97.06 112 MET A CA 1
ATOM 838 C C . MET A 1 112 ? -6.749 2.620 7.160 1.00 97.06 112 MET A C 1
ATOM 840 O O . MET A 1 112 ? -6.916 1.511 6.648 1.00 97.06 112 MET A O 1
ATOM 844 N N . VAL A 1 113 ? -6.505 3.726 6.449 1.00 97.50 113 VAL A N 1
ATOM 845 C CA . VAL A 1 113 ? -6.303 3.717 4.993 1.00 97.50 113 VAL A CA 1
ATOM 846 C C . VAL A 1 113 ? -5.211 2.708 4.642 1.00 97.50 113 VAL A C 1
ATOM 848 O O . VAL A 1 113 ? -4.159 2.653 5.275 1.00 97.50 113 VAL A O 1
ATOM 851 N N . ASN A 1 114 ? -5.478 1.882 3.633 1.00 96.94 114 ASN A N 1
ATOM 852 C CA . ASN A 1 114 ? -4.558 0.873 3.135 1.00 96.94 114 ASN A CA 1
ATOM 853 C C . ASN A 1 114 ? -4.214 1.179 1.666 1.00 96.94 114 ASN A C 1
ATOM 855 O O . ASN A 1 114 ? -4.917 0.712 0.758 1.00 96.94 114 ASN A O 1
ATOM 859 N N . PRO A 1 115 ? -3.144 1.959 1.414 1.00 95.88 115 PRO A N 1
ATOM 860 C CA . PRO A 1 115 ? -2.720 2.317 0.064 1.00 95.88 115 PRO A CA 1
ATOM 861 C C . PRO A 1 115 ? -2.443 1.100 -0.823 1.00 95.88 115 PRO A C 1
ATOM 863 O O . PRO A 1 115 ? -2.880 1.078 -1.971 1.00 95.88 115 PRO A O 1
ATOM 866 N N . VAL A 1 116 ? -1.807 0.047 -0.285 1.00 95.69 116 VAL A N 1
ATOM 867 C CA . VAL A 1 116 ? -1.520 -1.193 -1.034 1.00 95.69 116 VAL A CA 1
ATOM 868 C C . VAL A 1 116 ? -2.805 -1.833 -1.542 1.00 95.69 116 VAL A C 1
ATOM 870 O O . VAL A 1 116 ? -2.914 -2.148 -2.725 1.00 95.69 116 VAL A O 1
ATOM 873 N N . ALA A 1 117 ? -3.779 -2.040 -0.652 1.00 95.50 117 ALA A N 1
ATOM 874 C CA . ALA A 1 117 ? -5.024 -2.701 -1.021 1.00 95.50 117 ALA A CA 1
ATOM 875 C C . ALA A 1 117 ? -5.833 -1.850 -2.006 1.00 95.50 117 ALA A C 1
ATOM 877 O O . ALA A 1 117 ? -6.390 -2.389 -2.962 1.00 95.50 117 ALA A O 1
ATOM 878 N N . THR A 1 118 ? -5.860 -0.532 -1.788 1.00 96.94 118 THR A N 1
ATOM 879 C CA . THR A 1 118 ? -6.598 0.411 -2.634 1.00 96.94 118 THR A CA 1
ATOM 880 C C . THR A 1 118 ? -6.024 0.452 -4.048 1.00 96.94 118 THR A C 1
ATOM 882 O O . THR A 1 118 ? -6.751 0.189 -5.008 1.00 96.94 118 THR A O 1
ATOM 885 N N . ALA A 1 119 ? -4.722 0.727 -4.175 1.00 95.88 119 ALA A N 1
ATOM 886 C CA . ALA A 1 119 ? -4.049 0.858 -5.464 1.00 95.88 119 ALA A CA 1
ATOM 887 C C . ALA A 1 119 ? -3.933 -0.484 -6.197 1.00 95.88 119 ALA A C 1
ATOM 889 O O . ALA A 1 119 ? -4.138 -0.553 -7.405 1.00 95.88 119 ALA A O 1
ATOM 890 N N . GLY A 1 120 ? -3.701 -1.570 -5.456 1.00 92.19 120 GLY A N 1
ATOM 891 C CA . GLY A 1 120 ? -3.666 -2.932 -5.987 1.00 92.19 120 GLY A CA 1
ATOM 892 C C . GLY A 1 120 ? -5.038 -3.551 -6.266 1.00 92.19 120 GLY A C 1
ATOM 893 O O . GLY A 1 120 ? -5.085 -4.733 -6.596 1.00 92.19 120 GLY A O 1
ATOM 894 N N . ARG A 1 121 ? -6.143 -2.801 -6.105 1.00 91.06 121 ARG A N 1
ATOM 895 C CA . ARG A 1 121 ? -7.525 -3.257 -6.365 1.00 91.06 121 ARG A CA 1
ATOM 896 C C . ARG A 1 121 ? -7.842 -4.601 -5.708 1.00 91.06 121 ARG A C 1
ATOM 898 O O . ARG A 1 121 ? -8.343 -5.523 -6.349 1.00 91.06 121 ARG A O 1
ATOM 905 N N . TRP A 1 122 ? -7.508 -4.718 -4.423 1.00 87.75 122 TRP A N 1
ATOM 906 C CA . TRP A 1 122 ? -7.509 -5.988 -3.699 1.00 87.75 122 TRP A CA 1
ATOM 907 C C . TRP A 1 122 ? -8.781 -6.813 -3.949 1.00 87.75 122 TRP A C 1
ATOM 909 O O . TRP A 1 122 ? -9.885 -6.364 -3.643 1.00 87.75 122 TRP A O 1
ATOM 919 N N . ARG A 1 123 ? -8.599 -8.021 -4.506 1.00 85.88 123 ARG A N 1
ATOM 920 C CA . ARG A 1 123 ? -9.656 -9.012 -4.790 1.00 85.88 123 ARG A CA 1
ATOM 921 C C . ARG A 1 123 ? -10.870 -8.447 -5.534 1.00 85.88 123 ARG A C 1
ATOM 923 O O . ARG A 1 123 ? -12.007 -8.768 -5.202 1.00 85.88 123 ARG A O 1
ATOM 930 N N . GLY A 1 124 ? -10.624 -7.558 -6.488 1.00 87.81 124 GLY A N 1
ATOM 931 C CA . GLY A 1 124 ? -11.672 -6.990 -7.327 1.00 87.81 124 GLY A CA 1
ATOM 932 C C . GLY A 1 124 ? -12.620 -6.026 -6.609 1.00 87.81 124 GLY A C 1
ATOM 933 O O . GLY A 1 124 ? -13.598 -5.565 -7.194 1.00 87.81 124 GLY A O 1
ATOM 934 N N . LEU A 1 125 ? -12.330 -5.637 -5.356 1.00 90.31 125 LEU A N 1
ATOM 935 C CA . LEU A 1 125 ? -13.183 -4.709 -4.595 1.00 90.31 125 LEU A CA 1
ATOM 936 C C . LEU A 1 125 ? -13.381 -3.355 -5.289 1.00 90.31 125 LEU A C 1
ATOM 938 O O . LEU A 1 125 ? -14.349 -2.650 -4.995 1.00 90.31 125 LEU A O 1
ATOM 942 N N . ASN A 1 126 ? -12.481 -3.009 -6.209 1.00 94.44 126 ASN A N 1
ATOM 943 C CA . ASN A 1 126 ? -12.493 -1.778 -6.983 1.00 94.44 126 ASN A CA 1
ATOM 944 C C . ASN A 1 126 ? -12.702 -1.999 -8.496 1.00 94.44 126 ASN A C 1
ATOM 946 O O . ASN A 1 126 ? -12.504 -1.058 -9.261 1.00 94.44 126 ASN A O 1
ATOM 950 N N . ASP A 1 127 ? -13.125 -3.186 -8.948 1.00 90.94 127 ASP A N 1
ATOM 951 C CA . ASP A 1 127 ? -13.272 -3.492 -10.386 1.00 90.94 127 ASP A CA 1
ATOM 952 C C . ASP A 1 127 ? -14.287 -2.596 -11.097 1.00 90.94 127 ASP A C 1
ATOM 954 O O . ASP A 1 127 ? -14.069 -2.203 -12.238 1.00 90.94 127 ASP A O 1
ATOM 958 N N . GLY A 1 128 ? -15.340 -2.176 -10.392 1.00 92.44 128 GLY A N 1
ATOM 959 C CA . GLY A 1 128 ? -16.336 -1.237 -10.916 1.00 92.44 128 GLY A CA 1
ATOM 960 C C . GLY A 1 128 ? -15.894 0.232 -10.967 1.00 92.44 128 GLY A C 1
ATOM 961 O O . GLY A 1 128 ? -16.698 1.082 -11.334 1.00 92.44 128 GLY A O 1
ATOM 962 N N . LEU A 1 129 ? -14.667 0.568 -10.557 1.00 95.06 129 LEU A N 1
ATOM 963 C CA . LEU A 1 129 ? -14.125 1.927 -10.650 1.00 95.06 129 LEU A CA 1
ATOM 964 C C . LEU A 1 129 ? -13.090 2.003 -11.768 1.00 95.06 129 LEU A C 1
ATOM 966 O O . LEU A 1 129 ? -12.362 1.041 -12.001 1.00 95.06 129 LEU A O 1
ATOM 970 N N . SER A 1 130 ? -12.963 3.155 -12.427 1.00 96.56 130 SER A N 1
ATOM 971 C CA . SER A 1 130 ? -11.852 3.399 -13.353 1.00 96.56 130 SER A CA 1
ATOM 972 C C . SER A 1 130 ? -10.544 3.633 -12.589 1.00 96.56 130 SER A C 1
ATOM 974 O O . SER A 1 130 ? -10.540 3.958 -11.397 1.00 96.56 130 SER A O 1
ATOM 976 N N . ARG A 1 131 ? -9.401 3.457 -13.262 1.00 96.19 131 ARG A N 1
ATOM 977 C CA . ARG A 1 131 ? -8.089 3.763 -12.670 1.00 96.19 131 ARG A CA 1
ATOM 978 C C . ARG A 1 131 ? -7.947 5.255 -12.381 1.00 96.19 131 ARG A C 1
ATOM 980 O O . ARG A 1 131 ? -7.537 5.601 -11.281 1.00 96.19 131 ARG A O 1
ATOM 987 N N . ALA A 1 132 ? -8.393 6.107 -13.306 1.00 97.31 132 ALA A N 1
ATOM 988 C CA . ALA A 1 132 ? -8.431 7.558 -13.132 1.00 97.31 132 ALA A CA 1
ATOM 989 C C . ALA A 1 132 ? -9.239 7.980 -11.893 1.00 97.31 132 ALA A C 1
ATOM 991 O O . ALA A 1 132 ? -8.746 8.753 -11.079 1.00 97.31 132 ALA A O 1
ATOM 992 N N . ARG A 1 133 ? -10.426 7.390 -11.664 1.00 97.06 133 ARG A N 1
ATOM 993 C CA . ARG A 1 133 ? -11.234 7.715 -10.477 1.00 97.06 133 ARG A CA 1
ATOM 994 C C . ARG A 1 133 ? -10.510 7.381 -9.174 1.00 97.06 133 ARG A C 1
ATOM 996 O O . ARG A 1 133 ? -10.557 8.173 -8.240 1.00 97.06 133 ARG A O 1
ATOM 1003 N N . LEU A 1 134 ? -9.849 6.225 -9.095 1.00 97.25 134 LEU A N 1
ATOM 1004 C CA . LEU A 1 134 ? -9.052 5.873 -7.913 1.00 97.25 134 LEU A CA 1
ATOM 1005 C C . LEU A 1 134 ? -7.824 6.779 -7.767 1.00 97.25 134 LEU A C 1
ATOM 1007 O O . LEU A 1 134 ? -7.501 7.193 -6.656 1.00 97.25 134 LEU A O 1
ATOM 1011 N N . ALA A 1 135 ? -7.156 7.098 -8.876 1.00 98.12 135 ALA A N 1
ATOM 1012 C CA . ALA A 1 135 ? -6.009 7.994 -8.901 1.00 98.12 135 ALA A CA 1
ATOM 1013 C C . ALA A 1 135 ? -6.368 9.396 -8.388 1.00 98.12 135 ALA A C 1
ATOM 1015 O O . ALA A 1 135 ? -5.643 9.925 -7.552 1.00 98.12 135 ALA A O 1
ATOM 1016 N N . ASP A 1 136 ? -7.503 9.964 -8.801 1.00 98.44 136 ASP A N 1
ATOM 1017 C CA . ASP A 1 136 ? -7.972 11.275 -8.328 1.00 98.44 136 ASP A CA 1
ATOM 1018 C C . ASP A 1 136 ? -8.187 11.315 -6.814 1.00 98.44 136 ASP A C 1
ATOM 1020 O O . ASP A 1 136 ? -7.943 12.336 -6.175 1.00 98.44 136 ASP A O 1
ATOM 1024 N N . VAL A 1 137 ? -8.630 10.201 -6.231 1.00 97.38 137 VAL A N 1
ATOM 1025 C CA . VAL A 1 137 ? -8.870 10.100 -4.789 1.00 97.38 137 VAL A CA 1
ATOM 1026 C C . VAL A 1 137 ? -7.557 9.936 -4.024 1.00 97.38 137 VAL A C 1
ATOM 1028 O O . VAL A 1 137 ? -7.411 10.475 -2.931 1.00 97.38 137 VAL A O 1
ATOM 1031 N N . LEU A 1 138 ? -6.592 9.209 -4.590 1.00 98.25 138 LEU A N 1
ATOM 1032 C CA . LEU A 1 138 ? -5.319 8.913 -3.935 1.00 98.25 138 LEU A CA 1
ATOM 1033 C C . LEU A 1 138 ? -4.271 10.014 -4.115 1.00 98.25 138 LEU A C 1
ATOM 1035 O O . LEU A 1 138 ? -3.462 10.209 -3.214 1.00 98.25 138 LEU A O 1
ATOM 1039 N N . LEU A 1 139 ? -4.267 10.747 -5.230 1.00 98.12 139 LEU A N 1
ATOM 1040 C CA . LEU A 1 139 ? -3.294 11.813 -5.501 1.00 98.12 139 LEU A CA 1
ATOM 1041 C C . LEU A 1 139 ? -3.186 12.841 -4.356 1.00 98.12 139 LEU A C 1
ATOM 1043 O O . LEU A 1 139 ? -2.062 13.122 -3.935 1.00 98.12 139 LEU A O 1
ATOM 1047 N N . PRO A 1 140 ? -4.298 13.356 -3.790 1.00 97.81 140 PRO A N 1
ATOM 1048 C CA . PRO A 1 140 ? -4.244 14.284 -2.664 1.00 97.81 140 PRO A CA 1
ATOM 1049 C C . PRO A 1 140 ? -3.621 13.704 -1.393 1.00 97.81 140 PRO A C 1
ATOM 1051 O O . PRO A 1 140 ? -3.281 14.481 -0.518 1.00 97.81 140 PRO A O 1
ATOM 1054 N N . MET A 1 141 ? -3.477 12.379 -1.269 1.00 98.38 141 MET A N 1
ATOM 1055 C CA . MET A 1 141 ? -2.906 11.701 -0.095 1.00 98.38 141 MET A CA 1
ATOM 1056 C C . MET A 1 141 ? -1.390 11.463 -0.209 1.00 98.38 141 MET A C 1
ATOM 1058 O O . MET A 1 141 ? -0.783 10.938 0.723 1.00 98.38 141 MET A O 1
ATOM 1062 N N . GLY A 1 142 ? -0.763 11.838 -1.330 1.00 97.81 142 GLY A N 1
ATOM 1063 C CA . GLY A 1 142 ? 0.683 11.720 -1.521 1.00 97.81 142 GLY A CA 1
ATOM 1064 C C . GLY A 1 142 ? 1.454 12.809 -0.770 1.00 97.81 142 GLY A C 1
ATOM 1065 O O . GLY A 1 142 ? 1.571 13.938 -1.253 1.00 97.81 142 GLY A O 1
ATOM 1066 N N . VAL A 1 143 ? 2.019 12.461 0.387 1.00 97.19 143 VAL A N 1
ATOM 1067 C CA . VAL A 1 143 ? 2.793 13.371 1.245 1.00 97.19 143 VAL A CA 1
ATOM 1068 C C . VAL A 1 143 ? 4.116 13.705 0.574 1.00 97.19 143 VAL A C 1
ATOM 1070 O O . VAL A 1 143 ? 4.881 12.802 0.236 1.00 97.19 143 VAL A O 1
ATOM 1073 N N . ALA A 1 144 ? 4.400 14.991 0.370 1.00 95.94 144 ALA A N 1
ATOM 1074 C CA . ALA A 1 144 ? 5.615 15.418 -0.315 1.00 95.94 144 ALA A CA 1
ATOM 1075 C C . ALA A 1 144 ? 6.883 14.958 0.425 1.00 95.94 144 ALA A C 1
ATOM 1077 O O . ALA A 1 144 ? 6.942 14.946 1.657 1.00 95.94 144 ALA A O 1
ATOM 1078 N N . ARG A 1 145 ? 7.905 14.582 -0.348 1.00 92.44 145 ARG A N 1
ATOM 1079 C CA . ARG A 1 145 ? 9.223 14.172 0.147 1.00 92.44 145 ARG A CA 1
ATOM 1080 C C . ARG A 1 145 ? 10.330 15.060 -0.424 1.00 92.44 145 ARG A C 1
ATOM 1082 O O . ARG A 1 145 ? 10.124 15.673 -1.480 1.00 92.44 145 ARG A O 1
ATOM 1089 N N . PRO A 1 146 ? 11.499 15.126 0.243 1.00 85.38 146 PRO A N 1
ATOM 1090 C CA . PRO A 1 146 ? 12.711 15.670 -0.364 1.00 85.38 146 PRO A CA 1
ATOM 1091 C C . PRO A 1 146 ? 12.967 15.068 -1.756 1.00 85.38 146 PRO A C 1
ATOM 1093 O O . PRO A 1 146 ? 12.439 14.013 -2.099 1.00 85.38 146 PRO A O 1
ATOM 1096 N N . GLY A 1 147 ? 13.701 15.778 -2.615 1.00 85.06 147 GLY A N 1
ATOM 1097 C CA . GLY A 1 147 ? 13.981 15.301 -3.978 1.00 85.06 147 GLY A CA 1
ATOM 1098 C C . GLY A 1 147 ? 12.771 15.283 -4.925 1.00 85.06 147 GLY A C 1
ATOM 1099 O O . GLY A 1 147 ? 12.879 14.803 -6.052 1.00 85.06 147 GLY A O 1
ATOM 1100 N N . GLY A 1 148 ? 11.625 15.823 -4.495 1.00 90.88 148 GLY A N 1
ATOM 1101 C CA . GLY A 1 148 ? 10.415 15.923 -5.308 1.00 90.88 148 GLY A CA 1
ATOM 1102 C C . GLY A 1 148 ? 9.577 14.646 -5.336 1.00 90.88 148 GLY A C 1
ATOM 1103 O O . GLY A 1 148 ? 8.796 14.480 -6.269 1.00 90.88 148 GLY A O 1
ATOM 1104 N N . GLY A 1 149 ? 9.733 13.749 -4.357 1.00 94.25 149 GLY A N 1
ATOM 1105 C CA . GLY A 1 149 ? 8.924 12.537 -4.220 1.00 94.25 149 GLY A CA 1
ATOM 1106 C C . GLY A 1 149 ? 7.560 12.752 -3.552 1.00 94.25 149 GLY A C 1
ATOM 1107 O O . GLY A 1 149 ? 7.200 13.853 -3.115 1.00 94.25 149 GLY A O 1
ATOM 1108 N N . ALA A 1 150 ? 6.782 11.674 -3.471 1.00 96.56 150 ALA A N 1
ATOM 1109 C CA . ALA A 1 150 ? 5.565 11.591 -2.672 1.00 96.56 150 ALA A CA 1
ATOM 1110 C C . ALA A 1 150 ? 5.416 10.200 -2.060 1.00 96.56 150 ALA A C 1
ATOM 1112 O O . ALA A 1 150 ? 5.563 9.207 -2.769 1.00 96.56 150 ALA A O 1
ATOM 1113 N N . ALA A 1 151 ? 5.079 10.144 -0.773 1.00 96.06 151 ALA A N 1
ATOM 1114 C CA . ALA A 1 151 ? 4.824 8.903 -0.063 1.00 96.06 151 ALA A CA 1
ATOM 1115 C C . ALA A 1 151 ? 3.353 8.789 0.350 1.00 96.06 151 ALA A C 1
ATOM 1117 O O . ALA A 1 151 ? 2.795 9.699 0.963 1.00 96.06 151 ALA A O 1
ATOM 1118 N N . TRP A 1 152 ? 2.745 7.637 0.072 1.00 97.25 152 TRP A N 1
ATOM 1119 C CA . TRP A 1 152 ? 1.466 7.248 0.674 1.00 97.25 152 TRP A CA 1
ATOM 1120 C C . TRP A 1 152 ? 1.741 6.525 1.992 1.00 97.25 152 TRP A C 1
ATOM 1122 O O . TRP A 1 152 ? 2.179 5.370 1.989 1.00 97.25 152 TRP A O 1
ATOM 1132 N N . GLU A 1 153 ? 1.560 7.255 3.094 1.00 95.38 153 GLU A N 1
ATOM 1133 C CA . GLU A 1 153 ? 2.006 6.874 4.437 1.00 95.38 153 GLU A CA 1
ATOM 1134 C C . GLU A 1 153 ? 1.071 5.857 5.119 1.00 95.38 153 GLU A C 1
ATOM 1136 O O . GLU A 1 153 ? -0.143 5.836 4.905 1.00 95.38 153 GLU A O 1
ATOM 1141 N N . TYR A 1 154 ? 1.653 5.039 5.995 1.00 93.25 154 TYR A N 1
ATOM 1142 C CA . TYR A 1 154 ? 0.950 4.313 7.056 1.00 93.25 154 TYR A CA 1
ATOM 1143 C C . TYR A 1 154 ? 1.217 4.997 8.392 1.00 93.25 154 TYR A C 1
ATOM 1145 O O . TYR A 1 154 ? 2.297 5.543 8.581 1.00 93.25 154 TYR A O 1
ATOM 1153 N N . TYR A 1 155 ? 0.284 4.912 9.338 1.00 92.81 155 TYR A N 1
ATOM 1154 C CA . TYR A 1 155 ? 0.459 5.513 10.670 1.00 92.81 155 TYR A CA 1
ATOM 1155 C C . TYR A 1 155 ? 0.490 4.481 11.803 1.00 92.81 155 TYR A C 1
ATOM 1157 O O . TYR A 1 155 ? 0.826 4.827 12.930 1.00 92.81 155 TYR A O 1
ATOM 1165 N N . ASP A 1 156 ? 0.155 3.220 11.514 1.00 87.12 156 ASP A N 1
ATOM 1166 C CA . ASP A 1 156 ? 0.070 2.141 12.495 1.00 87.12 156 ASP A CA 1
ATOM 1167 C C . ASP A 1 156 ? 1.403 1.387 12.621 1.00 87.12 156 ASP A C 1
ATOM 1169 O O . ASP A 1 156 ? 1.727 0.560 11.769 1.00 87.12 156 ASP A O 1
ATOM 1173 N N . VAL A 1 157 ? 2.178 1.626 13.683 1.00 85.88 157 VAL A N 1
ATOM 1174 C CA . VAL A 1 157 ? 3.489 0.981 13.876 1.00 85.88 157 VAL A CA 1
ATOM 1175 C C . VAL A 1 157 ? 3.294 -0.476 14.350 1.00 85.88 157 VAL A C 1
ATOM 1177 O O . VAL A 1 157 ? 2.635 -0.720 15.358 1.00 85.88 157 VAL A O 1
ATOM 1180 N N . PRO A 1 158 ? 3.783 -1.507 13.627 1.00 78.12 158 PRO A N 1
ATOM 1181 C CA . PRO A 1 158 ? 3.572 -2.916 13.988 1.00 78.12 158 PRO A CA 1
ATOM 1182 C C . PRO A 1 158 ? 4.018 -3.304 15.405 1.00 78.12 158 PRO A C 1
ATOM 1184 O O . PRO A 1 158 ? 3.276 -3.995 16.095 1.00 78.12 158 PRO A O 1
ATOM 1187 N N . ASP A 1 159 ? 5.194 -2.833 15.822 1.00 78.31 159 ASP A N 1
ATOM 1188 C CA . ASP A 1 159 ? 5.848 -3.213 17.085 1.00 78.31 159 ASP A CA 1
ATOM 1189 C C . ASP A 1 159 ? 5.618 -2.217 18.232 1.00 78.31 159 ASP A C 1
ATOM 1191 O O . ASP A 1 159 ? 6.080 -2.452 19.345 1.00 78.31 159 ASP A O 1
ATOM 1195 N N . ASP A 1 160 ? 4.927 -1.110 17.965 1.00 85.06 160 ASP A N 1
ATOM 1196 C CA . ASP A 1 160 ? 4.610 -0.087 18.958 1.00 85.06 160 ASP A CA 1
ATOM 1197 C C . ASP A 1 160 ? 3.148 0.346 18.764 1.00 85.06 160 ASP A C 1
ATOM 1199 O O . ASP A 1 160 ? 2.858 1.216 17.942 1.00 85.06 160 ASP A O 1
ATOM 1203 N N . PRO A 1 161 ? 2.198 -0.304 19.457 1.00 83.81 161 PRO A N 1
ATOM 1204 C CA . PRO A 1 161 ? 0.775 -0.029 19.284 1.00 83.81 161 PRO A CA 1
ATOM 1205 C C . PRO A 1 161 ? 0.355 1.346 19.823 1.00 83.81 161 PRO A C 1
ATOM 1207 O O . PRO A 1 161 ? -0.775 1.772 19.583 1.00 83.81 161 PRO A O 1
ATOM 1210 N N . GLU A 1 162 ? 1.215 2.041 20.570 1.00 88.12 162 GLU A N 1
ATOM 1211 C CA . GLU A 1 162 ? 0.916 3.375 21.088 1.00 88.12 162 GLU A CA 1
ATOM 1212 C C . GLU A 1 162 ? 1.408 4.478 20.150 1.00 88.12 162 GLU A C 1
ATOM 1214 O O . GLU A 1 162 ? 0.771 5.539 20.081 1.00 88.12 162 GLU A O 1
ATOM 1219 N N . ALA A 1 163 ? 2.476 4.203 19.395 1.00 89.62 163 ALA A N 1
ATOM 1220 C CA . ALA A 1 163 ? 3.062 5.131 18.445 1.00 89.62 163 ALA A CA 1
ATOM 1221 C C . ALA A 1 163 ? 2.121 5.485 17.287 1.00 89.62 163 ALA A C 1
ATOM 1223 O O . ALA A 1 163 ? 1.475 4.644 16.656 1.00 89.62 163 ALA A O 1
ATOM 1224 N N . VAL A 1 164 ? 2.130 6.776 16.962 1.00 92.50 164 VAL A N 1
ATOM 1225 C CA . VAL A 1 164 ? 1.533 7.335 15.753 1.00 92.50 164 VAL A CA 1
ATOM 1226 C C . VAL A 1 164 ? 2.672 7.969 14.972 1.00 92.50 164 VAL A C 1
ATOM 1228 O O . VAL A 1 164 ? 3.130 9.065 15.286 1.00 92.50 164 VAL A O 1
ATOM 1231 N N . THR A 1 165 ? 3.208 7.242 13.999 1.00 90.88 165 THR A N 1
ATOM 1232 C CA . THR A 1 165 ? 4.386 7.682 13.244 1.00 90.88 165 THR A CA 1
ATOM 1233 C C . THR A 1 165 ? 4.205 7.343 11.774 1.00 90.88 165 THR A C 1
ATOM 1235 O O . THR A 1 165 ? 3.827 6.213 11.466 1.00 90.88 165 THR A O 1
ATOM 1238 N N . PRO A 1 166 ? 4.464 8.286 10.851 1.00 92.00 166 PRO A N 1
ATOM 1239 C CA . PRO A 1 166 ? 4.388 8.018 9.430 1.00 92.00 166 PRO A CA 1
ATOM 1240 C C . PRO A 1 166 ? 5.474 7.022 9.026 1.00 92.00 166 PRO A C 1
ATOM 1242 O O . PRO A 1 166 ? 6.665 7.251 9.233 1.00 92.00 166 PRO A O 1
ATOM 1245 N N . GLY A 1 167 ? 5.046 5.923 8.423 1.00 91.38 167 GLY A N 1
ATOM 1246 C CA . GLY A 1 167 ? 5.893 4.938 7.772 1.00 91.38 167 GLY A CA 1
ATOM 1247 C C . GLY A 1 167 ? 5.604 4.868 6.282 1.00 91.38 167 GLY A C 1
ATOM 1248 O O . GLY A 1 167 ? 4.546 5.290 5.808 1.00 91.38 167 GLY A O 1
ATOM 1249 N N . ALA A 1 168 ? 6.542 4.292 5.545 1.00 91.88 168 ALA A N 1
ATOM 1250 C CA . ALA A 1 168 ? 6.421 4.064 4.115 1.00 91.88 168 ALA A CA 1
ATOM 1251 C C . ALA A 1 168 ? 6.471 2.566 3.797 1.00 91.88 168 ALA A C 1
ATOM 1253 O O . ALA A 1 168 ? 6.852 1.723 4.610 1.00 91.88 168 ALA A O 1
ATOM 1254 N N . SER A 1 169 ? 6.031 2.236 2.589 1.00 94.75 169 SER A N 1
ATOM 1255 C CA . SER A 1 169 ? 5.933 0.870 2.087 1.00 94.75 169 SER A CA 1
ATOM 1256 C C . SER A 1 169 ? 6.306 0.859 0.623 1.00 94.75 169 SER A C 1
ATOM 1258 O O . SER A 1 169 ? 5.658 1.540 -0.176 1.00 94.75 169 SER A O 1
ATOM 1260 N N . GLY A 1 170 ? 7.296 0.049 0.271 1.00 96.38 170 GLY A N 1
ATOM 1261 C CA . GLY A 1 170 ? 7.704 -0.183 -1.101 1.00 96.38 170 GLY A CA 1
ATOM 1262 C C . GLY A 1 170 ? 6.554 -0.743 -1.928 1.00 96.38 170 GLY A C 1
ATOM 1263 O O . GLY A 1 170 ? 6.258 -0.231 -3.004 1.00 96.38 170 GLY A O 1
ATOM 1264 N N . MET A 1 171 ? 5.797 -1.692 -1.362 1.00 96.88 171 MET A N 1
ATOM 1265 C CA . MET A 1 171 ? 4.619 -2.239 -2.036 1.00 96.88 171 MET A CA 1
ATOM 1266 C C . MET A 1 171 ? 3.560 -1.154 -2.283 1.00 96.88 171 MET A C 1
ATOM 1268 O O . MET A 1 171 ? 2.963 -1.131 -3.358 1.00 96.88 171 MET A O 1
ATOM 1272 N N . ALA A 1 172 ? 3.329 -0.245 -1.326 1.00 96.94 172 ALA A N 1
ATOM 1273 C CA . ALA A 1 172 ? 2.400 0.867 -1.528 1.00 96.94 172 ALA A CA 1
ATOM 1274 C C . ALA A 1 172 ? 2.880 1.785 -2.651 1.00 96.94 172 ALA A C 1
ATOM 1276 O O . ALA A 1 172 ? 2.117 2.054 -3.573 1.00 96.94 172 ALA A O 1
ATOM 1277 N N . GLN A 1 173 ? 4.140 2.223 -2.599 1.00 97.69 173 GLN A N 1
ATOM 1278 C CA . GLN A 1 173 ? 4.676 3.165 -3.580 1.00 97.69 173 GLN A CA 1
ATOM 1279 C C . GLN A 1 173 ? 4.712 2.548 -4.984 1.00 97.69 173 GLN A C 1
ATOM 1281 O O . GLN A 1 173 ? 4.294 3.191 -5.942 1.00 97.69 173 GLN A O 1
ATOM 1286 N N . GLY A 1 174 ? 5.114 1.279 -5.112 1.00 98.12 174 GLY A N 1
ATOM 1287 C CA . GLY A 1 174 ? 5.121 0.565 -6.390 1.00 98.12 174 GLY A CA 1
ATOM 1288 C C . GLY A 1 174 ? 3.721 0.438 -6.988 1.00 98.12 174 GLY A C 1
ATOM 1289 O O . GLY A 1 174 ? 3.521 0.746 -8.161 1.00 98.12 174 GLY A O 1
ATOM 1290 N N . ARG A 1 175 ? 2.722 0.057 -6.180 1.00 98.06 175 ARG A N 1
ATOM 1291 C CA . ARG A 1 175 ? 1.320 -0.018 -6.628 1.00 98.06 175 ARG A CA 1
ATOM 1292 C C . ARG A 1 175 ? 0.737 1.350 -6.970 1.00 98.06 175 ARG A C 1
ATOM 1294 O O . ARG A 1 175 ? -0.067 1.444 -7.892 1.00 98.06 175 ARG A O 1
ATOM 1301 N N . MET A 1 176 ? 1.139 2.400 -6.256 1.00 98.38 176 MET A N 1
ATOM 1302 C CA . MET A 1 176 ? 0.762 3.772 -6.593 1.00 98.38 176 MET A CA 1
ATOM 1303 C C . MET A 1 176 ? 1.360 4.203 -7.930 1.00 98.38 176 MET A C 1
ATOM 1305 O O . MET A 1 176 ? 0.621 4.705 -8.773 1.00 98.38 176 MET A O 1
ATOM 1309 N N . ALA A 1 177 ? 2.653 3.951 -8.156 1.00 98.44 177 ALA A N 1
ATOM 1310 C CA . ALA A 1 177 ? 3.306 4.219 -9.433 1.00 98.44 177 ALA A CA 1
ATOM 1311 C C . ALA A 1 177 ? 2.601 3.486 -10.585 1.00 98.44 177 ALA A C 1
ATOM 1313 O O . ALA A 1 177 ? 2.276 4.104 -11.595 1.00 98.44 177 ALA A O 1
ATOM 1314 N N . GLU A 1 178 ? 2.283 2.201 -10.402 1.00 98.62 178 GLU A N 1
ATOM 1315 C CA . GLU A 1 178 ? 1.546 1.398 -11.383 1.00 98.62 178 GLU A CA 1
ATOM 1316 C C . GLU A 1 178 ? 0.145 1.964 -11.663 1.00 98.62 178 GLU A C 1
ATOM 1318 O O . GLU A 1 178 ? -0.221 2.153 -12.825 1.00 98.62 178 GLU A O 1
ATOM 1323 N N . LEU A 1 179 ? -0.645 2.260 -10.624 1.00 98.56 179 LEU A N 1
ATOM 1324 C CA . LEU A 1 179 ? -1.993 2.815 -10.782 1.00 98.56 179 LEU A CA 1
ATOM 1325 C C . LEU A 1 179 ? -1.964 4.139 -11.552 1.00 98.56 179 LEU A C 1
ATOM 1327 O O . LEU A 1 179 ? -2.766 4.334 -12.464 1.00 98.56 179 LEU A O 1
ATOM 1331 N N . LEU A 1 180 ? -1.053 5.035 -11.174 1.00 98.62 180 LEU A N 1
ATOM 1332 C CA . LEU A 1 180 ? -0.940 6.377 -11.733 1.00 98.62 180 LEU A CA 1
ATOM 1333 C C . LEU A 1 180 ? -0.401 6.343 -13.170 1.00 98.62 180 LEU A C 1
ATOM 1335 O O . LEU A 1 180 ? -0.958 7.006 -14.039 1.00 98.62 180 LEU A O 1
ATOM 1339 N N . ALA A 1 181 ? 0.591 5.503 -13.466 1.00 98.44 181 ALA A N 1
ATOM 1340 C CA . ALA A 1 181 ? 1.072 5.307 -14.832 1.00 98.44 181 ALA A CA 1
ATOM 1341 C C . ALA A 1 181 ? -0.027 4.746 -15.749 1.00 98.44 181 ALA A C 1
ATOM 1343 O O . ALA A 1 181 ? -0.192 5.201 -16.879 1.00 98.44 181 ALA A O 1
ATOM 1344 N N . ASN A 1 182 ? -0.833 3.802 -15.254 1.00 98.19 182 ASN A N 1
ATOM 1345 C CA . ASN A 1 182 ? -1.984 3.311 -16.006 1.00 98.19 182 ASN A CA 1
ATOM 1346 C C . ASN A 1 182 ? -3.074 4.377 -16.167 1.00 98.19 182 ASN A C 1
ATOM 1348 O O . ASN A 1 182 ? -3.622 4.498 -17.251 1.00 98.19 182 ASN A O 1
ATOM 1352 N N . ALA A 1 183 ? -3.375 5.171 -15.137 1.00 98.06 183 ALA A N 1
ATOM 1353 C CA . ALA A 1 183 ? -4.336 6.265 -15.263 1.00 98.06 183 ALA A CA 1
ATOM 1354 C C . ALA A 1 183 ? -3.876 7.313 -16.292 1.00 98.06 183 ALA A C 1
ATOM 1356 O O . ALA A 1 183 ? -4.696 7.787 -17.070 1.00 98.06 183 ALA A O 1
ATOM 1357 N N . TYR A 1 184 ? -2.575 7.626 -16.342 1.00 97.44 184 TYR A N 1
ATOM 1358 C CA . TYR A 1 184 ? -1.990 8.463 -17.391 1.00 97.44 184 TYR A CA 1
ATOM 1359 C C . TYR A 1 184 ? -2.169 7.844 -18.777 1.00 97.44 184 TYR A C 1
ATOM 1361 O O . TYR A 1 184 ? -2.606 8.531 -19.693 1.00 97.44 184 TYR A O 1
ATOM 1369 N N . HIS A 1 185 ? -1.868 6.556 -18.937 1.00 96.75 185 HIS A N 1
ATOM 1370 C CA . HIS A 1 185 ? -2.061 5.880 -20.215 1.00 96.75 185 HIS A CA 1
ATOM 1371 C C . HIS A 1 185 ? -3.532 5.891 -20.652 1.00 96.75 185 HIS A C 1
ATOM 1373 O O . HIS A 1 185 ? -3.821 6.178 -21.807 1.00 96.75 185 HIS A O 1
ATOM 1379 N N . ASP A 1 186 ? -4.464 5.650 -19.732 1.00 97.19 186 ASP A N 1
ATOM 1380 C CA . ASP A 1 186 ? -5.894 5.608 -20.040 1.00 97.19 186 ASP A CA 1
ATOM 1381 C C . ASP A 1 186 ? -6.433 6.997 -20.469 1.00 97.19 186 ASP A C 1
ATOM 1383 O O . ASP A 1 186 ? -7.325 7.084 -21.311 1.00 97.19 186 ASP A O 1
ATOM 1387 N N . THR A 1 187 ? -5.924 8.103 -19.903 1.00 96.50 187 THR A N 1
ATOM 1388 C CA . THR A 1 187 ? -6.534 9.442 -20.081 1.00 96.50 187 THR A CA 1
ATOM 1389 C C . THR A 1 187 ? -5.681 10.457 -20.842 1.00 96.50 187 THR A C 1
ATOM 1391 O O . THR A 1 187 ? -6.220 11.367 -21.473 1.00 96.50 187 THR A O 1
ATOM 1394 N N . GLY A 1 188 ? -4.358 10.339 -20.780 1.00 94.38 188 GLY A N 1
ATOM 1395 C CA . GLY A 1 188 ? -3.398 11.365 -21.193 1.00 94.38 188 GLY A CA 1
ATOM 1396 C C . GLY A 1 188 ? -3.207 12.505 -20.184 1.00 94.38 188 GLY A C 1
ATOM 1397 O O . GLY A 1 188 ? -2.472 13.447 -20.475 1.00 94.38 188 GLY A O 1
ATOM 1398 N N . ASP A 1 189 ? -3.832 12.452 -19.001 1.00 95.62 189 ASP A N 1
ATOM 1399 C CA . ASP A 1 189 ? -3.678 13.490 -17.974 1.00 95.62 189 ASP A CA 1
ATOM 1400 C C . ASP A 1 189 ? -2.304 13.393 -17.295 1.00 95.62 189 ASP A C 1
ATOM 1402 O O . ASP A 1 189 ? -2.012 12.482 -16.512 1.00 95.62 189 ASP A O 1
ATOM 1406 N N . VAL A 1 190 ? -1.457 14.381 -17.583 1.00 94.94 190 VAL A N 1
ATOM 1407 C CA . VAL A 1 190 ? -0.070 14.466 -17.110 1.00 94.94 190 VAL A CA 1
ATOM 1408 C C . VAL A 1 190 ? 0.062 14.522 -15.587 1.00 94.94 190 VAL A C 1
ATOM 1410 O O . VAL A 1 190 ? 1.115 14.156 -15.064 1.00 94.94 190 VAL A O 1
ATOM 1413 N N . ARG A 1 191 ? -0.990 14.906 -14.845 1.00 96.94 191 ARG A N 1
ATOM 1414 C CA . ARG A 1 191 ? -0.973 14.872 -13.371 1.00 96.94 191 ARG A CA 1
ATOM 1415 C C . ARG A 1 191 ? -0.737 13.458 -12.847 1.00 96.94 191 ARG A C 1
ATOM 1417 O O . ARG A 1 191 ? -0.090 13.291 -11.814 1.00 96.94 191 ARG A O 1
ATOM 1424 N N . TYR A 1 192 ? -1.242 12.441 -13.548 1.00 98.06 192 TYR A N 1
ATOM 1425 C CA . TYR A 1 192 ? -1.031 11.050 -13.165 1.00 98.06 192 TYR A CA 1
ATOM 1426 C C . TYR A 1 192 ? 0.401 10.594 -13.462 1.00 98.06 192 TYR A C 1
ATOM 1428 O O . TYR A 1 192 ? 1.004 9.941 -12.616 1.00 98.06 192 TYR A O 1
ATOM 1436 N N . ALA A 1 193 ? 0.986 10.995 -14.595 1.00 97.00 193 ALA A N 1
ATOM 1437 C CA . ALA A 1 193 ? 2.387 10.690 -14.891 1.00 97.00 193 ALA A CA 1
ATOM 1438 C C . ALA A 1 193 ? 3.329 11.325 -13.856 1.00 97.00 193 ALA A C 1
ATOM 1440 O O . ALA A 1 193 ? 4.220 10.657 -13.332 1.00 97.00 193 ALA A O 1
ATOM 1441 N N . GLU A 1 194 ? 3.070 12.580 -13.480 1.00 96.81 194 GLU A N 1
ATOM 1442 C CA . GLU A 1 194 ? 3.810 13.254 -12.412 1.00 96.81 194 GLU A CA 1
ATOM 1443 C C . GLU A 1 194 ? 3.611 12.554 -11.061 1.00 96.81 194 GLU A C 1
ATOM 1445 O O . GLU A 1 194 ? 4.570 12.310 -10.334 1.00 96.81 194 GLU A O 1
ATOM 1450 N N . GLY A 1 195 ? 2.386 12.146 -10.724 1.00 97.62 195 GLY A N 1
ATOM 1451 C CA . GLY A 1 195 ? 2.132 11.349 -9.525 1.00 97.62 195 GLY A CA 1
ATOM 1452 C C . GLY A 1 195 ? 2.918 10.029 -9.505 1.00 97.62 195 GLY A C 1
ATOM 1453 O O . GLY A 1 195 ? 3.490 9.676 -8.472 1.00 97.62 195 GLY A O 1
ATOM 1454 N N . ALA A 1 196 ? 2.983 9.323 -10.639 1.00 98.19 196 ALA A N 1
ATOM 1455 C CA . ALA A 1 196 ? 3.761 8.094 -10.776 1.00 98.19 196 ALA A CA 1
ATOM 1456 C C . ALA A 1 196 ? 5.258 8.359 -10.569 1.00 98.19 196 ALA A C 1
ATOM 1458 O O . ALA A 1 196 ? 5.898 7.656 -9.787 1.00 98.19 196 ALA A O 1
ATOM 1459 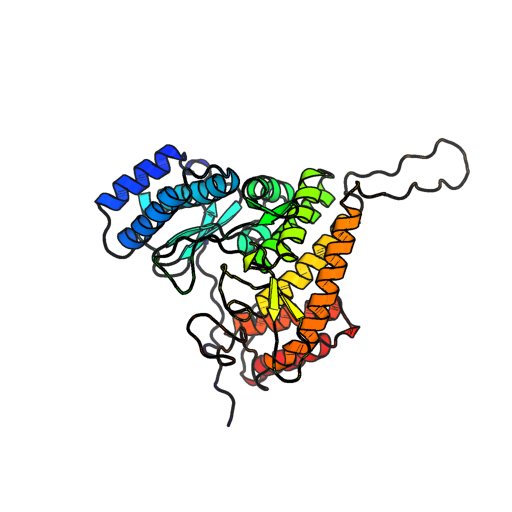N N . ARG A 1 197 ? 5.798 9.423 -11.180 1.00 97.06 197 ARG A N 1
ATOM 1460 C CA . ARG A 1 197 ? 7.181 9.871 -10.960 1.00 97.06 197 ARG A CA 1
ATOM 1461 C C . ARG A 1 197 ? 7.460 10.124 -9.482 1.00 97.06 197 ARG A C 1
ATOM 1463 O O . ARG A 1 197 ? 8.460 9.648 -8.952 1.00 97.06 197 ARG A O 1
ATOM 1470 N N . ARG A 1 198 ? 6.576 10.847 -8.793 1.00 96.94 198 ARG A N 1
ATOM 1471 C CA . ARG A 1 198 ? 6.743 11.167 -7.368 1.00 96.94 198 ARG A CA 1
ATOM 1472 C C . ARG A 1 198 ? 6.758 9.906 -6.492 1.00 96.94 198 ARG A C 1
ATOM 1474 O O . ARG A 1 198 ? 7.552 9.843 -5.554 1.00 96.94 198 ARG A O 1
ATOM 1481 N N . ALA A 1 199 ? 5.946 8.899 -6.820 1.00 97.50 199 ALA A N 1
ATOM 1482 C CA . ALA A 1 199 ? 5.965 7.595 -6.150 1.00 97.50 199 ALA A CA 1
ATOM 1483 C C . ALA A 1 199 ? 7.284 6.833 -6.389 1.00 97.50 199 ALA A C 1
ATOM 1485 O O . ALA A 1 199 ? 7.846 6.256 -5.459 1.00 97.50 199 ALA A O 1
ATOM 1486 N N . LEU A 1 200 ? 7.803 6.866 -7.623 1.00 97.38 200 LEU A N 1
ATOM 1487 C CA . LEU A 1 200 ? 9.085 6.256 -7.997 1.00 97.38 200 LEU A CA 1
ATOM 1488 C C . LEU A 1 200 ? 10.268 6.921 -7.276 1.00 97.38 200 LEU A C 1
ATOM 1490 O O . LEU A 1 200 ? 11.140 6.227 -6.763 1.00 97.38 200 LEU A O 1
ATOM 1494 N N . VAL A 1 201 ? 10.267 8.249 -7.146 1.00 95.44 201 VAL A N 1
ATOM 1495 C CA . VAL A 1 201 ? 11.287 8.969 -6.365 1.00 95.44 201 VAL A CA 1
ATOM 1496 C C . VAL A 1 201 ? 11.267 8.537 -4.895 1.00 95.44 201 VAL A C 1
ATOM 1498 O O . VAL A 1 201 ? 12.319 8.258 -4.332 1.00 95.44 201 VAL A O 1
ATOM 1501 N N . ALA A 1 202 ? 10.086 8.380 -4.288 1.00 93.94 202 ALA A N 1
ATOM 1502 C CA . ALA A 1 202 ? 9.981 7.908 -2.905 1.00 93.94 202 ALA A CA 1
ATOM 1503 C C . ALA A 1 202 ? 10.448 6.450 -2.712 1.00 93.94 202 ALA A C 1
ATOM 1505 O O . ALA A 1 202 ? 10.813 6.067 -1.602 1.00 93.94 202 ALA A O 1
ATOM 1506 N N . LEU A 1 203 ? 10.444 5.627 -3.768 1.00 94.56 203 LEU A N 1
ATOM 1507 C CA . LEU A 1 203 ? 11.056 4.295 -3.737 1.00 94.56 203 LEU A CA 1
ATOM 1508 C C . LEU A 1 203 ? 12.575 4.355 -3.782 1.00 94.56 203 LEU A C 1
ATOM 1510 O O . LEU A 1 203 ? 13.211 3.503 -3.181 1.00 94.56 203 LEU A O 1
ATOM 1514 N N . ARG A 1 204 ? 13.163 5.316 -4.487 1.00 92.62 204 ARG A N 1
ATOM 1515 C CA . ARG A 1 204 ? 14.619 5.435 -4.590 1.00 92.62 204 ARG A CA 1
ATOM 1516 C C . ARG A 1 204 ? 15.255 5.809 -3.249 1.00 92.62 204 ARG A C 1
ATOM 1518 O O . ARG A 1 204 ? 16.315 5.290 -2.915 1.00 92.62 204 ARG A O 1
ATOM 1525 N N . ASP A 1 205 ? 14.613 6.708 -2.511 1.00 91.19 205 ASP A N 1
ATOM 1526 C CA . ASP A 1 205 ? 15.184 7.286 -1.296 1.00 91.19 205 ASP A CA 1
ATOM 1527 C C . ASP A 1 205 ? 15.119 6.300 -0.104 1.00 91.19 205 ASP A C 1
ATOM 1529 O O . ASP A 1 205 ? 14.254 5.411 -0.028 1.00 91.19 205 ASP A O 1
ATOM 1533 N N . GLY A 1 206 ? 16.060 6.438 0.836 1.00 92.00 206 GLY A N 1
ATOM 1534 C CA . GLY A 1 206 ? 16.161 5.552 1.997 1.00 92.00 206 GLY A CA 1
ATOM 1535 C C . GLY A 1 206 ? 15.006 5.735 2.988 1.00 92.00 206 GLY A C 1
ATOM 1536 O O . GLY A 1 206 ? 14.426 6.815 3.089 1.00 92.00 206 GLY A O 1
ATOM 1537 N N . VAL A 1 207 ? 14.679 4.704 3.775 1.00 90.62 207 VAL A N 1
ATOM 1538 C CA . VAL A 1 207 ? 13.637 4.790 4.828 1.00 90.62 207 VAL A CA 1
ATOM 1539 C C . VAL A 1 207 ? 13.886 5.948 5.802 1.00 90.62 207 VAL A C 1
ATOM 1541 O O . VAL A 1 207 ? 12.950 6.668 6.148 1.00 90.62 207 VAL A O 1
ATOM 1544 N N . ASP A 1 208 ? 15.139 6.166 6.204 1.00 88.88 208 ASP A N 1
ATOM 1545 C CA . ASP A 1 208 ? 15.521 7.247 7.127 1.00 88.88 208 ASP A CA 1
ATOM 1546 C C . ASP A 1 208 ? 15.387 8.647 6.506 1.00 88.88 208 ASP A C 1
ATOM 1548 O O . ASP A 1 208 ? 15.272 9.642 7.217 1.00 88.88 208 ASP A O 1
ATOM 1552 N N . GLU A 1 209 ? 15.321 8.719 5.178 1.00 88.31 209 GLU A N 1
ATOM 1553 C CA . GLU A 1 209 ? 15.097 9.941 4.400 1.00 88.31 209 GLU A CA 1
ATOM 1554 C C . GLU A 1 209 ? 13.606 10.117 4.041 1.00 88.31 209 GLU A C 1
ATOM 1556 O O . GLU A 1 209 ? 13.218 11.043 3.326 1.00 88.31 209 GLU A O 1
ATOM 1561 N N . GLY A 1 210 ? 12.740 9.237 4.560 1.00 84.88 210 GLY A N 1
ATOM 1562 C CA . GLY A 1 210 ? 11.299 9.233 4.315 1.00 84.88 210 GLY A CA 1
ATOM 1563 C C . GLY A 1 210 ? 10.866 8.459 3.065 1.00 84.88 210 GLY A C 1
ATOM 1564 O O . GLY A 1 210 ? 9.686 8.533 2.696 1.00 84.88 210 GLY A O 1
ATOM 1565 N N . GLY A 1 211 ? 11.787 7.738 2.424 1.00 90.94 211 GLY A N 1
ATOM 1566 C CA . GLY A 1 211 ? 11.523 6.832 1.312 1.00 90.94 211 GLY A CA 1
ATOM 1567 C C . GLY A 1 211 ? 11.152 5.416 1.760 1.00 90.94 211 GLY A C 1
ATOM 1568 O O . GLY A 1 211 ? 10.691 5.196 2.881 1.00 90.94 211 GLY A O 1
ATOM 1569 N N . ALA A 1 212 ? 11.305 4.441 0.865 1.00 93.19 212 ALA A N 1
ATOM 1570 C CA . ALA A 1 212 ? 10.833 3.067 1.066 1.00 93.19 212 ALA A CA 1
ATOM 1571 C C . ALA A 1 212 ? 11.854 1.983 0.674 1.00 93.19 212 ALA A C 1
ATOM 1573 O O . ALA A 1 212 ? 11.475 0.824 0.470 1.00 93.19 212 ALA A O 1
ATOM 1574 N N . THR A 1 213 ? 13.135 2.350 0.597 1.00 94.44 213 THR A N 1
ATOM 1575 C CA . THR A 1 213 ? 14.240 1.421 0.331 1.00 94.44 213 THR A CA 1
ATOM 1576 C C . THR A 1 213 ? 15.187 1.308 1.513 1.00 94.44 213 THR A C 1
ATOM 1578 O O . THR A 1 213 ? 15.463 2.266 2.235 1.00 94.44 213 THR A O 1
ATOM 1581 N N . SER A 1 214 ? 15.708 0.105 1.715 1.00 93.81 214 SER A N 1
ATOM 1582 C CA . SER A 1 214 ? 16.819 -0.161 2.619 1.00 93.81 214 SER A CA 1
ATOM 1583 C C . SER A 1 214 ? 17.921 -0.909 1.884 1.00 93.81 214 SER A C 1
ATOM 1585 O O . SER A 1 214 ? 17.643 -1.706 0.992 1.00 93.81 214 SER A O 1
ATOM 1587 N N . THR A 1 215 ? 19.172 -0.696 2.280 1.00 93.88 215 THR A N 1
ATOM 1588 C CA . THR A 1 215 ? 20.290 -1.507 1.787 1.00 93.88 215 THR A CA 1
ATOM 1589 C C . THR A 1 215 ? 20.422 -2.745 2.658 1.00 93.88 215 THR A C 1
ATOM 1591 O O . THR A 1 215 ? 20.749 -2.652 3.843 1.00 93.88 215 THR A O 1
ATOM 1594 N N . VAL A 1 216 ? 20.169 -3.915 2.080 1.00 93.00 216 VAL A N 1
ATOM 1595 C CA . VAL A 1 216 ? 20.270 -5.191 2.786 1.00 93.00 216 VAL A CA 1
ATOM 1596 C C . VAL A 1 216 ? 21.615 -5.854 2.529 1.00 93.00 216 VAL A C 1
ATOM 1598 O O . VAL A 1 216 ? 22.196 -5.716 1.457 1.00 93.00 216 VAL A O 1
ATOM 1601 N N . SER A 1 217 ? 22.125 -6.577 3.526 1.00 93.31 217 SER A N 1
ATOM 1602 C CA . SER A 1 217 ? 23.376 -7.334 3.429 1.00 93.31 217 SER A CA 1
ATOM 1603 C C . SER A 1 217 ? 23.276 -8.662 4.186 1.00 93.31 217 SER A C 1
ATOM 1605 O O . SER A 1 217 ? 22.553 -8.774 5.180 1.00 93.31 217 SER A O 1
ATOM 1607 N N . LEU A 1 218 ? 23.979 -9.688 3.696 1.00 91.00 218 LEU A N 1
ATOM 1608 C CA . LEU A 1 218 ? 24.207 -10.953 4.401 1.00 91.00 218 LEU A CA 1
ATOM 1609 C C . LEU A 1 218 ? 25.669 -11.368 4.213 1.00 91.00 218 LEU A C 1
ATOM 1611 O O . LEU A 1 218 ? 26.224 -11.091 3.148 1.00 91.00 218 LEU A O 1
ATOM 1615 N N . PRO A 1 219 ? 26.290 -12.061 5.187 1.00 90.81 219 PRO A N 1
ATOM 1616 C CA . PRO A 1 219 ? 27.636 -12.598 5.016 1.00 90.81 219 PRO A CA 1
ATOM 1617 C C . PRO A 1 219 ? 27.763 -13.410 3.720 1.00 90.81 219 PRO A C 1
ATOM 1619 O O . PRO A 1 219 ? 26.941 -14.286 3.444 1.00 90.81 219 PRO A O 1
ATOM 1622 N N . GLY A 1 220 ? 28.781 -13.098 2.914 1.00 90.19 220 GLY A N 1
ATOM 1623 C CA . GLY A 1 220 ? 29.032 -13.766 1.633 1.00 90.19 220 GLY A CA 1
ATOM 1624 C C . GLY A 1 220 ? 28.113 -13.348 0.476 1.00 90.19 220 GLY A C 1
ATOM 1625 O O . GLY A 1 220 ? 28.140 -13.997 -0.566 1.00 90.19 220 GLY A O 1
ATOM 1626 N N . ARG A 1 221 ? 27.305 -12.288 0.626 1.00 91.69 221 ARG A N 1
ATOM 1627 C CA . ARG A 1 221 ? 26.475 -11.718 -0.448 1.00 91.69 221 ARG A CA 1
ATOM 1628 C C . ARG A 1 221 ? 26.760 -10.226 -0.603 1.00 91.69 221 ARG A C 1
ATOM 1630 O O . ARG A 1 221 ? 26.957 -9.529 0.391 1.00 91.69 221 ARG A O 1
ATOM 1637 N N . ALA A 1 222 ? 26.777 -9.744 -1.844 1.00 92.00 222 ALA A N 1
ATOM 1638 C CA . ALA A 1 222 ? 26.895 -8.316 -2.116 1.00 92.00 222 ALA A CA 1
ATOM 1639 C C . ALA A 1 222 ? 25.664 -7.573 -1.560 1.00 92.00 222 ALA A C 1
ATOM 1641 O O . ALA A 1 222 ? 24.551 -8.082 -1.722 1.00 92.00 222 ALA A O 1
ATOM 1642 N N . PRO A 1 223 ? 25.838 -6.402 -0.918 1.00 95.31 223 PRO A N 1
ATOM 1643 C CA . PRO A 1 223 ? 24.711 -5.579 -0.507 1.00 95.31 223 PRO A CA 1
ATOM 1644 C C . PRO A 1 223 ? 23.854 -5.162 -1.705 1.00 95.31 223 PRO A C 1
ATOM 1646 O O . PRO A 1 223 ? 24.379 -4.967 -2.801 1.00 95.31 223 PRO A O 1
ATOM 1649 N N . GLY A 1 224 ? 22.553 -4.982 -1.491 1.00 95.44 224 GLY A N 1
ATOM 1650 C CA . GLY A 1 224 ? 21.635 -4.549 -2.544 1.00 95.44 224 GLY A CA 1
ATOM 1651 C C . GLY A 1 224 ? 20.410 -3.811 -2.005 1.00 95.44 224 GLY A C 1
ATOM 1652 O O . GLY A 1 224 ? 20.130 -3.890 -0.803 1.00 95.44 224 GLY A O 1
ATOM 1653 N N . PRO A 1 225 ? 19.685 -3.069 -2.860 1.00 96.50 225 PRO A N 1
ATOM 1654 C CA . PRO A 1 225 ? 18.459 -2.390 -2.466 1.00 96.50 225 PRO A CA 1
ATOM 1655 C C . PRO A 1 225 ? 17.322 -3.379 -2.196 1.00 96.50 225 PRO A C 1
ATOM 1657 O O . PRO A 1 225 ? 17.074 -4.311 -2.959 1.00 96.50 225 PRO A O 1
ATOM 1660 N N . TRP A 1 226 ? 16.571 -3.124 -1.130 1.00 96.75 226 TRP A N 1
ATOM 1661 C CA . TRP A 1 226 ? 15.352 -3.841 -0.793 1.00 96.75 226 TRP A CA 1
ATOM 1662 C C . TRP A 1 226 ? 14.201 -2.867 -0.559 1.00 96.75 226 TRP A C 1
ATOM 1664 O O . TRP A 1 226 ? 14.248 -2.039 0.353 1.00 96.75 226 TRP A O 1
ATOM 1674 N N . PHE A 1 227 ? 13.131 -3.009 -1.341 1.00 96.06 227 PHE A N 1
ATOM 1675 C CA . PHE A 1 227 ? 11.881 -2.287 -1.114 1.00 96.06 227 PHE A CA 1
ATOM 1676 C C . PHE A 1 227 ? 11.140 -2.914 0.067 1.00 96.06 227 PHE A C 1
ATOM 1678 O O . PHE A 1 227 ? 10.577 -4.009 -0.033 1.00 96.06 227 PHE A O 1
ATOM 1685 N N . VAL A 1 228 ? 11.164 -2.235 1.208 1.00 91.69 228 VAL A N 1
ATOM 1686 C CA . VAL A 1 228 ? 10.596 -2.746 2.461 1.00 91.69 228 VAL A CA 1
ATOM 1687 C C . VAL A 1 228 ? 9.071 -2.681 2.433 1.00 91.69 228 VAL A C 1
ATOM 1689 O O . VAL A 1 228 ? 8.480 -1.693 2.010 1.00 91.69 228 VAL A O 1
ATOM 1692 N N . GLU A 1 229 ? 8.388 -3.734 2.879 1.00 86.12 229 GLU A N 1
ATOM 1693 C CA . GLU A 1 229 ? 6.923 -3.806 2.850 1.00 86.12 229 GLU A CA 1
ATOM 1694 C C . GLU A 1 229 ? 6.288 -2.779 3.786 1.00 86.12 229 GLU A C 1
ATOM 1696 O O . GLU A 1 229 ? 5.279 -2.186 3.417 1.00 86.12 229 GLU A O 1
ATOM 1701 N N . ARG A 1 230 ? 6.875 -2.548 4.963 1.00 86.00 230 ARG A N 1
ATOM 1702 C CA . ARG A 1 230 ? 6.547 -1.445 5.874 1.00 86.00 230 ARG A CA 1
ATOM 1703 C C . ARG A 1 230 ? 7.763 -1.120 6.728 1.00 86.00 230 ARG A C 1
ATOM 1705 O O . ARG A 1 230 ? 8.253 -2.006 7.426 1.00 86.00 230 ARG A O 1
ATOM 1712 N N . ALA A 1 231 ? 8.201 0.131 6.715 1.00 83.50 231 ALA A N 1
ATOM 1713 C CA . ALA A 1 231 ? 9.272 0.591 7.585 1.00 83.50 231 ALA A CA 1
ATOM 1714 C C . ALA A 1 231 ? 9.052 2.028 8.059 1.00 83.50 231 ALA A C 1
ATOM 1716 O O . ALA A 1 231 ? 8.281 2.797 7.479 1.00 83.50 231 ALA A O 1
ATOM 1717 N N . TYR A 1 232 ? 9.752 2.345 9.140 1.00 85.69 232 TYR A N 1
ATOM 1718 C CA . TYR A 1 232 ? 9.726 3.615 9.849 1.00 85.69 232 TYR A CA 1
ATOM 1719 C C . TYR A 1 232 ? 11.184 4.038 10.076 1.00 85.69 232 TYR A C 1
ATOM 1721 O O . TYR A 1 232 ? 12.030 3.146 10.217 1.00 85.69 232 TYR A O 1
ATOM 1729 N N . PRO A 1 233 ? 11.493 5.345 10.111 1.00 84.75 233 PRO A N 1
ATOM 1730 C CA . PRO A 1 233 ? 12.854 5.823 10.346 1.00 84.75 233 PRO A CA 1
ATOM 1731 C C . PRO A 1 233 ? 13.499 5.198 11.595 1.00 84.75 233 PRO A C 1
ATOM 1733 O O . PRO A 1 233 ? 12.836 5.003 12.615 1.00 84.75 233 PRO A O 1
ATOM 1736 N N . GLY A 1 234 ? 14.787 4.865 11.508 1.00 81.19 234 GLY A N 1
ATOM 1737 C CA . GLY A 1 234 ? 15.581 4.219 12.558 1.00 81.19 234 GLY A CA 1
ATOM 1738 C C . GLY A 1 234 ? 15.413 2.697 12.655 1.00 81.19 234 GLY A C 1
ATOM 1739 O O . GLY A 1 234 ? 16.004 2.066 13.534 1.00 81.19 234 GLY A O 1
ATOM 1740 N N . ALA A 1 235 ? 14.609 2.078 11.786 1.00 78.25 235 ALA A N 1
ATOM 1741 C CA . ALA A 1 235 ? 14.423 0.631 11.767 1.00 78.25 235 ALA A CA 1
ATOM 1742 C C . ALA A 1 235 ? 15.614 -0.111 11.130 1.00 78.25 235 ALA A C 1
ATOM 1744 O O . ALA A 1 235 ? 16.288 0.386 10.234 1.00 78.25 235 ALA A O 1
ATOM 1745 N N . SER A 1 236 ? 15.836 -1.362 11.553 1.00 77.31 236 SER A N 1
ATOM 1746 C CA . SER A 1 236 ? 16.790 -2.257 10.882 1.00 77.31 236 SER A CA 1
ATOM 1747 C C . SER A 1 236 ? 16.465 -2.398 9.382 1.00 77.31 236 SER A C 1
ATOM 1749 O O . SER A 1 236 ? 15.292 -2.576 9.056 1.00 77.31 236 SER A O 1
ATOM 1751 N N . PRO A 1 237 ? 17.464 -2.462 8.477 1.00 75.44 237 PRO A N 1
ATOM 1752 C CA . PRO A 1 237 ? 17.240 -2.655 7.038 1.00 75.44 237 PRO A CA 1
ATOM 1753 C C . PRO A 1 237 ? 16.460 -3.923 6.670 1.00 75.44 237 PRO A C 1
ATOM 1755 O O . PRO A 1 237 ? 15.768 -3.970 5.658 1.00 75.44 237 PRO A O 1
ATOM 1758 N N . TRP A 1 238 ? 16.573 -4.971 7.492 1.00 81.19 238 TRP A N 1
ATOM 1759 C CA . TRP A 1 238 ? 15.821 -6.210 7.298 1.00 81.19 238 TRP A CA 1
ATOM 1760 C C . TRP A 1 238 ? 14.415 -6.146 7.908 1.00 81.19 238 TRP A C 1
ATOM 1762 O O . TRP A 1 238 ? 13.566 -6.977 7.583 1.00 81.19 238 TRP A O 1
ATOM 1772 N N . ARG A 1 239 ? 14.138 -5.184 8.796 1.00 79.75 239 ARG A N 1
ATOM 1773 C CA . ARG A 1 239 ? 12.831 -5.057 9.445 1.00 79.75 239 ARG A CA 1
ATOM 1774 C C . ARG A 1 239 ? 11.812 -4.596 8.407 1.00 79.75 239 ARG A C 1
ATOM 1776 O O . ARG A 1 239 ? 11.916 -3.513 7.847 1.00 79.75 239 ARG A O 1
ATOM 1783 N N . GLY A 1 240 ? 10.813 -5.444 8.167 1.00 72.88 240 GLY A N 1
ATOM 1784 C CA . GLY A 1 240 ? 9.808 -5.195 7.134 1.00 72.88 240 GLY A CA 1
ATOM 1785 C C . GLY A 1 240 ? 10.248 -5.625 5.732 1.00 72.88 240 GLY A C 1
ATOM 1786 O O . GLY A 1 240 ? 9.516 -5.385 4.775 1.00 72.88 240 GLY A O 1
ATOM 1787 N N . ALA A 1 241 ? 11.389 -6.306 5.584 1.00 82.31 241 ALA A N 1
ATOM 1788 C CA . ALA A 1 241 ? 11.856 -6.880 4.323 1.00 82.31 241 ALA A CA 1
ATOM 1789 C C . ALA A 1 241 ? 11.109 -8.187 3.973 1.00 82.31 241 ALA A C 1
ATOM 1791 O O . ALA A 1 241 ? 11.696 -9.266 3.880 1.00 82.31 241 ALA A O 1
ATOM 1792 N N . ALA A 1 242 ? 9.785 -8.106 3.825 1.00 93.44 242 ALA A N 1
ATOM 1793 C CA . ALA A 1 242 ? 8.967 -9.235 3.398 1.00 93.44 242 ALA A CA 1
ATOM 1794 C C . ALA A 1 242 ? 9.188 -9.548 1.913 1.00 93.44 242 ALA A C 1
ATOM 1796 O O . ALA A 1 242 ? 9.248 -8.646 1.069 1.00 93.44 242 ALA A O 1
ATOM 1797 N N . LEU A 1 243 ? 9.259 -10.837 1.583 1.00 97.06 243 LEU A N 1
ATOM 1798 C CA . LEU A 1 243 ? 9.572 -11.316 0.240 1.00 97.06 243 LEU A CA 1
ATOM 1799 C C . LEU A 1 243 ? 8.472 -10.958 -0.767 1.00 97.06 243 LEU A C 1
ATOM 1801 O O . LEU A 1 243 ? 8.761 -10.456 -1.854 1.00 97.06 243 LEU A O 1
ATOM 1805 N N . ASN A 1 244 ? 7.200 -11.154 -0.404 1.00 96.62 244 ASN A N 1
ATOM 1806 C CA . ASN A 1 244 ? 6.070 -10.741 -1.239 1.00 96.62 244 ASN A CA 1
ATOM 1807 C C . ASN A 1 244 ? 6.057 -9.221 -1.470 1.00 96.62 244 ASN A C 1
ATOM 1809 O O . ASN A 1 244 ? 5.763 -8.786 -2.582 1.00 96.62 244 ASN A O 1
ATOM 1813 N N . GLY A 1 245 ? 6.394 -8.433 -0.440 1.00 96.44 245 GLY A N 1
ATOM 1814 C CA . GLY A 1 245 ? 6.582 -6.980 -0.503 1.00 96.44 245 GLY A CA 1
ATOM 1815 C C . GLY A 1 245 ? 7.488 -6.574 -1.651 1.00 96.44 245 GLY A C 1
ATOM 1816 O O . GLY A 1 245 ? 7.099 -5.813 -2.540 1.00 96.44 245 GLY A O 1
ATOM 1817 N N . PHE A 1 246 ? 8.675 -7.165 -1.650 1.00 97.94 246 PHE A N 1
ATOM 1818 C CA . PHE A 1 246 ? 9.720 -6.860 -2.607 1.00 97.94 246 PHE A CA 1
ATOM 1819 C C . PHE A 1 246 ? 9.355 -7.289 -4.033 1.00 97.94 246 PHE A C 1
ATOM 1821 O O . PHE A 1 246 ? 9.383 -6.467 -4.947 1.00 97.94 246 PHE A O 1
ATOM 1828 N N . MET A 1 247 ? 8.902 -8.534 -4.220 1.00 98.50 247 MET A N 1
ATOM 1829 C CA . MET A 1 247 ? 8.534 -9.060 -5.544 1.00 98.50 247 MET A CA 1
ATOM 1830 C C . MET A 1 247 ? 7.372 -8.298 -6.196 1.00 98.50 247 MET A C 1
ATOM 1832 O O . MET A 1 247 ? 7.399 -8.040 -7.398 1.00 98.50 247 MET A O 1
ATOM 1836 N N . VAL A 1 248 ? 6.352 -7.911 -5.419 1.00 98.00 248 VAL A N 1
ATOM 1837 C CA . VAL A 1 248 ? 5.248 -7.082 -5.933 1.00 98.00 248 VAL A CA 1
ATOM 1838 C C . VAL A 1 248 ? 5.753 -5.710 -6.351 1.00 98.00 248 VAL A C 1
ATOM 1840 O O . VAL A 1 248 ? 5.324 -5.203 -7.384 1.00 98.00 248 VAL A O 1
ATOM 1843 N N . THR A 1 249 ? 6.648 -5.113 -5.563 1.00 98.38 249 THR A N 1
ATOM 1844 C CA . THR A 1 249 ? 7.199 -3.792 -5.877 1.00 98.38 249 THR A CA 1
ATOM 1845 C C . THR A 1 249 ? 7.976 -3.833 -7.186 1.00 98.38 249 THR A C 1
ATOM 1847 O O . THR A 1 249 ? 7.709 -2.996 -8.040 1.00 98.38 249 THR A O 1
ATOM 1850 N N . ILE A 1 250 ? 8.825 -4.850 -7.395 1.00 98.62 250 ILE A N 1
ATOM 1851 C CA . ILE A 1 250 ? 9.537 -5.069 -8.666 1.00 98.62 250 ILE A CA 1
ATOM 1852 C C . ILE A 1 250 ? 8.542 -5.081 -9.828 1.00 98.62 250 ILE A C 1
ATOM 1854 O O . ILE A 1 250 ? 8.615 -4.222 -10.697 1.00 98.62 250 ILE A O 1
ATOM 1858 N N . LEU A 1 251 ? 7.556 -5.985 -9.801 1.00 98.56 251 LEU A N 1
ATOM 1859 C CA . LEU A 1 251 ? 6.570 -6.110 -10.881 1.00 98.56 251 LEU A CA 1
ATOM 1860 C C . LEU A 1 251 ? 5.799 -4.805 -11.135 1.00 98.56 251 LEU A C 1
ATOM 1862 O O . LEU A 1 251 ? 5.552 -4.455 -12.287 1.00 98.56 251 LEU A O 1
ATOM 1866 N N . SER A 1 252 ? 5.434 -4.084 -10.072 1.00 98.50 252 SER A N 1
ATOM 1867 C CA . SER A 1 252 ? 4.666 -2.836 -10.178 1.00 98.50 252 SER A CA 1
ATOM 1868 C C . SER A 1 252 ? 5.509 -1.703 -10.769 1.00 98.50 252 SER A C 1
ATOM 1870 O O . SER A 1 252 ? 5.020 -0.952 -11.606 1.00 98.50 252 SER A O 1
ATOM 1872 N N . VAL A 1 253 ? 6.785 -1.599 -10.382 1.00 98.38 253 VAL A N 1
ATOM 1873 C CA . VAL A 1 253 ? 7.727 -0.614 -10.933 1.00 98.38 253 VAL A CA 1
ATOM 1874 C C . VAL A 1 253 ? 8.022 -0.916 -12.403 1.00 98.38 253 VAL A C 1
ATOM 1876 O O . VAL A 1 253 ? 7.970 -0.004 -13.224 1.00 98.38 253 VAL A O 1
ATOM 1879 N N . THR A 1 254 ? 8.232 -2.185 -12.770 1.00 98.50 254 THR A N 1
ATOM 1880 C CA . THR A 1 254 ? 8.394 -2.592 -14.175 1.00 98.50 254 THR A CA 1
ATOM 1881 C C . THR A 1 254 ? 7.168 -2.220 -15.006 1.00 98.50 254 THR A C 1
ATOM 1883 O O . THR A 1 254 ? 7.298 -1.612 -16.068 1.00 98.50 254 THR A O 1
ATOM 1886 N N . SER A 1 255 ? 5.975 -2.549 -14.501 1.00 98.19 255 SER A N 1
ATOM 1887 C CA . SER A 1 255 ? 4.688 -2.225 -15.127 1.00 98.19 255 SER A CA 1
ATOM 1888 C C . SER A 1 255 ? 4.521 -0.713 -15.308 1.00 98.19 255 SER A C 1
ATOM 1890 O O 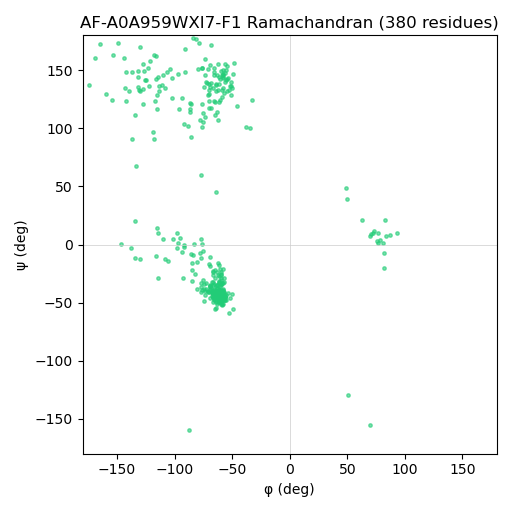. SER A 1 255 ? 4.206 -0.255 -16.406 1.00 98.19 255 SER A O 1
ATOM 1892 N N . ALA A 1 256 ? 4.817 0.077 -14.270 1.00 98.19 256 ALA A N 1
ATOM 1893 C CA . ALA A 1 256 ? 4.765 1.534 -14.327 1.00 98.19 256 ALA A CA 1
ATOM 1894 C C . ALA A 1 256 ? 5.717 2.106 -15.387 1.00 98.19 256 ALA A C 1
ATOM 1896 O O . ALA A 1 256 ? 5.290 2.925 -16.197 1.00 98.19 256 ALA A O 1
ATOM 1897 N N . GLY A 1 257 ? 6.972 1.643 -15.422 1.00 97.44 257 GLY A N 1
ATOM 1898 C CA . GLY A 1 257 ? 7.971 2.089 -16.395 1.00 97.44 257 GLY A CA 1
ATOM 1899 C C . GLY A 1 257 ? 7.526 1.852 -17.837 1.00 97.44 257 GLY A C 1
ATOM 1900 O O . GLY A 1 257 ? 7.476 2.794 -18.620 1.00 97.44 257 GLY A O 1
ATOM 1901 N N . VAL A 1 258 ? 7.097 0.625 -18.159 1.00 96.62 258 VAL A N 1
ATOM 1902 C CA . VAL A 1 258 ? 6.562 0.285 -19.492 1.00 96.62 258 VAL A CA 1
ATOM 1903 C C . VAL A 1 258 ? 5.373 1.173 -19.852 1.00 96.62 258 VAL A C 1
ATOM 1905 O O . VAL A 1 258 ? 5.241 1.625 -20.988 1.00 96.62 258 VAL A O 1
ATOM 1908 N N . ARG A 1 259 ? 4.487 1.429 -18.888 1.00 96.44 259 ARG A N 1
ATOM 1909 C CA . ARG A 1 259 ? 3.252 2.166 -19.136 1.00 96.44 259 ARG A CA 1
ATOM 1910 C C . ARG A 1 259 ? 3.470 3.660 -19.364 1.00 96.44 259 ARG A C 1
ATOM 1912 O O . ARG A 1 259 ? 2.743 4.243 -20.159 1.00 96.44 259 ARG A O 1
ATOM 1919 N N . LEU A 1 260 ? 4.469 4.260 -18.716 1.00 95.38 260 LEU A N 1
ATOM 1920 C CA . LEU A 1 260 ? 4.832 5.671 -18.900 1.00 95.38 260 LEU A CA 1
ATOM 1921 C C . LEU A 1 260 ? 5.394 5.964 -20.302 1.00 95.38 260 LEU A C 1
ATOM 1923 O O . LEU A 1 260 ? 5.260 7.086 -20.787 1.00 95.38 260 LEU A O 1
ATOM 1927 N N . GLU A 1 261 ? 5.979 4.971 -20.970 1.00 92.69 261 GLU A N 1
ATOM 1928 C CA . GLU A 1 261 ? 6.525 5.122 -22.329 1.00 92.69 261 GLU A CA 1
ATOM 1929 C C . GLU A 1 261 ? 5.491 4.939 -23.431 1.00 92.69 261 GLU A C 1
ATOM 1931 O O . GLU A 1 261 ? 5.686 5.392 -24.560 1.00 92.69 261 GLU A O 1
ATOM 1936 N N . GLN A 1 262 ? 4.393 4.255 -23.123 1.00 93.62 262 GLN A N 1
ATOM 1937 C CA . GLN A 1 262 ? 3.342 4.024 -24.095 1.00 93.62 262 GLN A CA 1
ATOM 1938 C C . GLN A 1 262 ? 2.567 5.323 -24.356 1.00 93.62 262 GLN A C 1
ATOM 1940 O O . GLN A 1 262 ? 2.255 6.051 -23.408 1.00 93.62 262 GLN A O 1
ATOM 1945 N N . PRO A 1 263 ? 2.190 5.607 -25.618 1.00 93.12 263 PRO A N 1
ATOM 1946 C CA . PRO A 1 263 ? 1.273 6.702 -25.908 1.00 93.12 263 PRO A CA 1
ATOM 1947 C C . PRO A 1 263 ? -0.031 6.509 -25.127 1.00 93.12 263 PRO A C 1
ATOM 1949 O O . PRO A 1 263 ? -0.511 5.373 -25.049 1.00 93.12 263 PRO A O 1
ATOM 1952 N N . PRO A 1 264 ? -0.628 7.579 -24.573 1.00 94.81 264 PRO A N 1
ATOM 1953 C CA . PRO A 1 264 ? -1.967 7.492 -24.012 1.00 94.81 264 PRO A CA 1
ATOM 1954 C C . PRO A 1 264 ? -2.981 6.956 -25.029 1.00 94.81 264 PRO A C 1
ATOM 1956 O O . PRO A 1 264 ? -2.859 7.220 -26.225 1.00 94.81 264 PRO A O 1
ATOM 1959 N N . GLU A 1 265 ? -4.031 6.274 -24.575 1.00 93.56 265 GLU A N 1
ATOM 1960 C CA . GLU A 1 265 ? -5.104 5.754 -25.437 1.00 93.56 265 GLU A CA 1
ATOM 1961 C C . GLU A 1 265 ? -5.821 6.869 -26.214 1.00 93.56 265 GLU A C 1
ATOM 1963 O O . GLU A 1 265 ? -6.378 6.643 -27.292 1.00 93.56 265 GLU A O 1
ATOM 1968 N N . THR A 1 266 ? -5.790 8.095 -25.688 1.00 89.06 266 THR A N 1
ATOM 1969 C CA . THR A 1 266 ? -6.333 9.298 -26.327 1.00 89.06 266 THR A CA 1
ATOM 1970 C C . THR A 1 266 ? -5.403 9.894 -27.386 1.00 89.06 266 THR A C 1
ATOM 1972 O O . THR A 1 266 ? -5.855 10.691 -28.210 1.00 89.06 266 THR A O 1
ATOM 1975 N N . TRP A 1 267 ? -4.127 9.494 -27.429 1.00 90.19 267 TRP A N 1
ATOM 1976 C CA . TRP A 1 267 ? -3.164 10.002 -28.399 1.00 90.19 267 TRP A CA 1
ATOM 1977 C C . TRP A 1 267 ? -3.509 9.537 -29.817 1.00 90.19 267 TRP A C 1
ATOM 1979 O O . TRP A 1 267 ? -3.905 8.393 -30.060 1.00 90.19 267 TRP A O 1
ATOM 1989 N N . ARG A 1 268 ? -3.362 10.444 -30.783 1.00 85.44 268 ARG A N 1
ATOM 1990 C CA . ARG A 1 268 ? -3.518 10.166 -32.211 1.00 85.44 268 ARG A CA 1
ATOM 1991 C C . ARG A 1 268 ? -2.301 10.738 -32.937 1.00 85.44 268 ARG A C 1
ATOM 1993 O O . ARG A 1 268 ? -1.956 11.892 -32.672 1.00 85.44 268 ARG A O 1
ATOM 2000 N N . PRO A 1 269 ? -1.659 9.984 -33.845 1.00 79.94 269 PRO A N 1
ATOM 2001 C CA . PRO A 1 269 ? -0.612 10.549 -34.681 1.00 79.94 269 PRO A CA 1
ATOM 2002 C C . PRO A 1 269 ? -1.209 11.676 -35.528 1.00 79.94 269 PRO A C 1
ATOM 2004 O O . PRO A 1 269 ? -2.320 11.547 -36.048 1.00 79.94 269 PRO A O 1
ATOM 2007 N N . ALA A 1 270 ? -0.481 12.783 -35.671 1.00 72.38 270 ALA A N 1
ATOM 2008 C CA . ALA A 1 270 ? -0.878 13.834 -36.597 1.00 72.38 270 ALA A CA 1
ATOM 2009 C C . ALA A 1 270 ? -0.953 13.243 -38.014 1.00 72.38 270 ALA A C 1
ATOM 2011 O O . ALA A 1 270 ? 0.008 12.623 -38.476 1.00 72.38 270 ALA A O 1
ATOM 2012 N N . ALA A 1 271 ? -2.087 13.416 -38.697 1.00 62.62 271 ALA A N 1
ATOM 2013 C CA . ALA A 1 271 ? -2.200 13.046 -40.100 1.00 62.62 271 ALA A CA 1
ATOM 2014 C C . ALA A 1 271 ? -1.258 13.948 -40.907 1.00 62.62 271 ALA A C 1
ATOM 2016 O O . ALA A 1 271 ? -1.473 15.158 -40.995 1.00 62.62 271 ALA A O 1
ATOM 2017 N N . THR A 1 272 ? -0.188 13.382 -41.463 1.00 58.97 272 THR A N 1
ATOM 2018 C CA . THR A 1 272 ? 0.652 14.110 -42.413 1.00 58.97 272 THR A CA 1
ATOM 2019 C C . THR A 1 272 ? -0.143 14.279 -43.710 1.00 58.97 272 THR A C 1
ATOM 2021 O O . THR A 1 272 ? -0.803 13.354 -44.181 1.00 58.97 272 THR A O 1
ATOM 2024 N N . GLY A 1 273 ? -0.200 15.519 -44.200 1.00 56.03 273 GLY A N 1
ATOM 2025 C CA . GLY A 1 273 ? -1.172 15.976 -45.191 1.00 56.03 273 GLY A CA 1
ATOM 2026 C C . GLY A 1 273 ? -1.209 15.194 -46.509 1.00 56.03 273 GLY A C 1
ATOM 2027 O O . GLY A 1 273 ? -0.237 14.592 -46.952 1.00 56.03 273 GLY A O 1
ATOM 2028 N N . THR A 1 274 ? -2.385 15.276 -47.127 1.00 56.34 274 THR A N 1
ATOM 2029 C CA . THR A 1 274 ? -2.842 14.740 -48.415 1.00 56.34 274 THR A CA 1
ATOM 2030 C C . THR A 1 274 ? -1.785 14.700 -49.525 1.00 56.34 274 THR A C 1
ATOM 2032 O O . THR A 1 274 ? -1.559 15.680 -50.232 1.00 56.34 274 THR A O 1
ATOM 2035 N N . GLY A 1 275 ? -1.201 13.531 -49.750 1.00 55.16 275 GLY A N 1
ATOM 2036 C CA . GLY A 1 275 ? -0.424 13.230 -50.946 1.00 55.16 275 GLY A CA 1
ATOM 2037 C C . GLY A 1 275 ? -0.025 11.765 -50.925 1.00 55.16 275 GLY A C 1
ATOM 2038 O O . GLY A 1 275 ? 0.314 11.238 -49.876 1.00 55.16 275 GLY A O 1
ATOM 2039 N N . THR A 1 276 ? -0.125 11.094 -52.066 1.00 54.00 276 THR A N 1
ATOM 2040 C CA . THR A 1 276 ? 0.030 9.647 -52.315 1.00 54.00 276 THR A CA 1
ATOM 2041 C C . THR A 1 276 ? 1.436 9.078 -52.046 1.00 54.00 276 THR A C 1
ATOM 2043 O O . THR A 1 276 ? 1.968 8.308 -52.838 1.00 54.00 276 THR A O 1
ATOM 2046 N N . SER A 1 277 ? 2.054 9.430 -50.924 1.00 54.56 277 SER A N 1
ATOM 2047 C CA . SER A 1 277 ? 3.347 8.926 -50.476 1.00 54.56 277 SER A CA 1
ATOM 2048 C C . SER A 1 277 ? 3.198 8.417 -49.047 1.00 54.56 277 SER A C 1
ATOM 2050 O O . SER A 1 277 ? 2.562 9.068 -48.224 1.00 54.56 277 SER A O 1
ATOM 2052 N N . THR A 1 278 ? 3.733 7.228 -48.779 1.00 56.06 278 THR A N 1
ATOM 2053 C CA . THR A 1 278 ? 3.725 6.523 -47.488 1.00 56.06 278 THR A CA 1
ATOM 2054 C C . THR A 1 278 ? 3.898 7.486 -46.310 1.00 56.06 278 THR A C 1
ATOM 2056 O O . THR A 1 278 ? 5.007 7.946 -46.038 1.00 56.06 278 THR A O 1
ATOM 2059 N N . ALA A 1 279 ? 2.791 7.813 -45.638 1.00 54.09 279 ALA A N 1
ATOM 2060 C CA . ALA A 1 279 ? 2.766 8.751 -44.527 1.00 54.09 279 ALA A CA 1
ATOM 2061 C C . ALA A 1 279 ? 3.633 8.209 -43.384 1.00 54.09 279 ALA A C 1
ATOM 2063 O O . ALA A 1 279 ? 3.262 7.246 -42.712 1.00 54.09 279 ALA A O 1
ATOM 2064 N N . ALA A 1 280 ? 4.801 8.816 -43.170 1.00 59.72 280 ALA A N 1
ATOM 2065 C CA . ALA A 1 280 ? 5.607 8.551 -41.990 1.00 59.72 280 ALA A CA 1
ATOM 2066 C C . ALA A 1 280 ? 4.810 9.001 -40.756 1.00 59.72 280 ALA A C 1
ATOM 2068 O O . ALA A 1 280 ? 4.520 10.188 -40.590 1.00 59.72 280 ALA A O 1
ATOM 2069 N N . THR A 1 281 ? 4.416 8.050 -39.909 1.00 69.00 281 THR A N 1
ATOM 2070 C CA . THR A 1 281 ? 3.793 8.332 -38.613 1.00 69.00 281 THR A CA 1
ATOM 2071 C C . THR A 1 281 ? 4.795 9.044 -37.716 1.00 69.00 281 THR A C 1
ATOM 2073 O O . THR A 1 281 ? 5.867 8.505 -37.441 1.00 69.00 281 THR A O 1
ATOM 2076 N N . VAL A 1 282 ? 4.441 10.242 -37.242 1.00 76.12 282 VAL A N 1
ATOM 2077 C CA . VAL A 1 282 ? 5.216 10.944 -36.212 1.00 76.12 282 VAL A CA 1
ATOM 2078 C C . VAL A 1 282 ? 5.228 10.068 -34.951 1.00 76.12 282 VAL A C 1
ATOM 2080 O O . VAL A 1 282 ? 4.145 9.718 -34.468 1.00 76.12 282 VAL A O 1
ATOM 2083 N N . PRO A 1 283 ? 6.405 9.673 -34.429 1.00 83.94 283 PRO A N 1
ATOM 2084 C CA . PRO A 1 283 ? 6.480 8.850 -33.230 1.00 83.94 283 PRO A CA 1
ATOM 2085 C C . PRO A 1 283 ? 5.952 9.626 -32.021 1.00 83.94 283 PRO A C 1
ATOM 2087 O O . PRO A 1 283 ? 6.128 10.841 -31.915 1.00 83.94 283 PRO A O 1
ATOM 2090 N N . PHE A 1 284 ? 5.304 8.918 -31.099 1.00 85.81 284 PHE A N 1
ATOM 2091 C CA . PHE A 1 284 ? 4.945 9.490 -29.809 1.00 85.81 284 PHE A CA 1
ATOM 2092 C C . PHE A 1 284 ? 6.215 9.846 -29.030 1.00 85.81 284 PHE A C 1
ATOM 2094 O O . PHE A 1 284 ? 7.125 9.027 -28.910 1.00 85.81 284 PHE A O 1
ATOM 2101 N N . VAL A 1 285 ? 6.251 11.061 -28.488 1.00 85.50 285 VAL A N 1
ATOM 2102 C CA . VAL A 1 285 ? 7.302 11.520 -27.581 1.00 85.50 285 VAL A CA 1
ATOM 2103 C C . VAL A 1 285 ? 6.644 11.771 -26.224 1.00 85.50 285 VAL A C 1
ATOM 2105 O O . VAL A 1 285 ? 5.761 12.632 -26.149 1.00 85.50 285 VAL A O 1
ATOM 2108 N N . PRO A 1 286 ? 7.023 11.031 -25.164 1.00 85.06 286 PRO A N 1
ATOM 2109 C CA . PRO A 1 286 ? 6.514 11.284 -23.824 1.00 85.06 286 PRO A CA 1
ATOM 2110 C C . PRO A 1 286 ? 6.791 12.731 -23.384 1.00 85.06 286 PRO A C 1
ATOM 2112 O O . PRO A 1 286 ? 7.825 13.293 -23.758 1.00 85.06 286 PRO A O 1
ATOM 2115 N N . PRO A 1 287 ? 5.912 13.346 -22.572 1.00 82.81 287 PRO A N 1
ATOM 2116 C CA . PRO A 1 287 ? 6.177 14.660 -22.002 1.00 82.81 287 PRO A CA 1
ATOM 2117 C C . PRO A 1 287 ? 7.513 14.698 -21.234 1.00 82.81 287 PRO A C 1
ATOM 2119 O O . PRO A 1 287 ? 7.940 13.670 -20.694 1.00 82.81 287 PRO A O 1
ATOM 2122 N N . PRO A 1 288 ? 8.163 15.873 -21.126 1.00 81.06 288 PRO A N 1
ATOM 2123 C CA . PRO A 1 288 ? 9.384 16.023 -20.336 1.00 81.06 288 PRO A CA 1
ATOM 2124 C C . PRO A 1 288 ? 9.222 15.466 -18.914 1.00 81.06 288 PRO A C 1
ATOM 2126 O O . PRO A 1 288 ? 8.188 15.667 -18.278 1.00 81.06 288 PRO A O 1
ATOM 2129 N N . GLY A 1 289 ? 10.229 14.740 -18.425 1.00 81.62 289 GLY A N 1
ATOM 2130 C CA . GLY A 1 289 ? 10.208 14.067 -17.122 1.00 81.62 289 GLY A CA 1
ATOM 2131 C C . GLY A 1 289 ? 9.490 12.710 -17.099 1.00 81.62 289 GLY A C 1
ATOM 2132 O O . GLY A 1 289 ? 9.775 11.902 -16.217 1.00 81.62 289 GLY A O 1
ATOM 2133 N N . VAL A 1 290 ? 8.615 12.398 -18.065 1.00 85.81 290 VAL A N 1
ATOM 2134 C CA . VAL A 1 290 ? 7.956 11.078 -18.154 1.00 85.81 290 VAL A CA 1
ATOM 2135 C C . VAL A 1 290 ? 8.932 10.009 -18.644 1.00 85.81 290 VAL A C 1
ATOM 2137 O O . VAL A 1 290 ? 8.998 8.935 -18.050 1.00 85.81 290 VAL A O 1
ATOM 2140 N N . ALA A 1 291 ? 9.735 10.317 -19.668 1.00 87.38 291 ALA A N 1
ATOM 2141 C CA . ALA A 1 291 ? 10.785 9.416 -20.153 1.00 87.38 291 ALA A CA 1
ATOM 2142 C C . ALA A 1 291 ? 11.818 9.113 -19.050 1.00 87.38 291 ALA A C 1
ATOM 2144 O O . ALA A 1 291 ? 12.062 7.949 -18.740 1.00 87.38 291 ALA A O 1
ATOM 2145 N N . ASP A 1 292 ? 12.301 10.150 -18.355 1.00 91.56 292 ASP A N 1
ATOM 2146 C CA . ASP A 1 292 ? 13.228 10.002 -17.223 1.00 91.56 292 ASP A CA 1
ATOM 2147 C C . ASP A 1 292 ? 12.640 9.128 -16.102 1.00 91.56 292 ASP A C 1
ATOM 2149 O O . ASP A 1 292 ? 13.351 8.384 -15.428 1.00 91.56 292 ASP A O 1
ATOM 2153 N N . SER A 1 293 ? 11.319 9.190 -15.901 1.00 94.06 293 SER A N 1
ATOM 2154 C CA . SER A 1 293 ? 10.616 8.353 -14.922 1.00 94.06 293 SER A CA 1
ATOM 2155 C C . SER A 1 293 ? 10.591 6.881 -15.331 1.00 94.06 293 SER A C 1
ATOM 2157 O O . SER A 1 293 ? 10.727 6.006 -14.475 1.00 94.06 293 SER A O 1
ATOM 2159 N N . ALA A 1 294 ? 10.433 6.594 -16.624 1.00 94.94 294 ALA A N 1
ATOM 2160 C CA . ALA A 1 294 ? 10.495 5.233 -17.144 1.00 94.94 294 ALA A CA 1
ATOM 2161 C C . ALA A 1 294 ? 11.910 4.646 -17.034 1.00 94.94 294 ALA A C 1
ATOM 2163 O O . ALA A 1 294 ? 12.063 3.504 -16.591 1.00 94.94 294 ALA A O 1
ATOM 2164 N N . ASP A 1 295 ? 12.941 5.438 -17.339 1.00 95.44 295 ASP A N 1
ATOM 2165 C CA . ASP A 1 295 ? 14.343 5.059 -17.128 1.00 95.44 295 ASP A CA 1
ATOM 2166 C C . ASP A 1 295 ? 14.645 4.795 -15.649 1.00 95.44 295 ASP A C 1
ATOM 2168 O O . ASP A 1 295 ? 15.241 3.772 -15.304 1.00 95.44 295 ASP A O 1
ATOM 2172 N N . MET A 1 296 ? 14.163 5.665 -14.757 1.00 96.06 296 MET A N 1
ATOM 2173 C CA . MET A 1 296 ? 14.285 5.478 -13.310 1.00 96.06 296 MET A CA 1
ATOM 2174 C C . MET A 1 296 ? 13.634 4.164 -12.860 1.00 96.06 296 MET A C 1
ATOM 2176 O O . MET A 1 296 ? 14.246 3.395 -12.118 1.00 96.06 296 MET A O 1
ATOM 2180 N N . ALA A 1 297 ? 12.414 3.880 -13.328 1.00 97.81 297 ALA A N 1
ATOM 2181 C CA . ALA A 1 297 ? 11.708 2.642 -13.020 1.00 97.81 297 ALA A CA 1
ATOM 2182 C C . ALA A 1 297 ? 12.479 1.405 -13.510 1.00 97.81 297 ALA A C 1
ATOM 2184 O O . ALA A 1 297 ? 12.633 0.442 -12.757 1.00 97.81 297 ALA A O 1
ATOM 2185 N N . ARG A 1 298 ? 13.020 1.437 -14.735 1.00 97.06 298 ARG A N 1
ATOM 2186 C CA . ARG A 1 298 ? 13.864 0.357 -15.270 1.00 97.06 298 ARG A CA 1
ATOM 2187 C C . ARG A 1 298 ? 15.109 0.112 -14.430 1.00 97.06 298 ARG A C 1
ATOM 2189 O O . ARG A 1 298 ? 15.375 -1.041 -14.098 1.00 97.06 298 ARG A O 1
ATOM 2196 N N . GLY A 1 299 ? 15.848 1.168 -14.088 1.00 97.62 299 GLY A N 1
ATOM 2197 C CA . GLY A 1 299 ? 17.057 1.064 -13.268 1.00 97.62 299 GLY A CA 1
ATOM 2198 C C . GLY A 1 299 ? 16.757 0.438 -11.907 1.00 97.62 299 GLY A C 1
ATOM 2199 O O . GLY A 1 299 ? 17.336 -0.586 -11.552 1.00 97.62 299 GLY A O 1
ATOM 2200 N N . MET A 1 300 ? 15.748 0.967 -11.207 1.00 97.50 300 MET A N 1
ATOM 2201 C CA . MET A 1 300 ? 15.305 0.430 -9.916 1.00 97.50 300 MET A CA 1
ATOM 2202 C C . MET A 1 300 ? 14.870 -1.036 -10.001 1.00 97.50 300 MET A C 1
ATOM 2204 O O . MET A 1 300 ? 15.213 -1.835 -9.130 1.00 97.50 300 MET A O 1
ATOM 2208 N N . ALA A 1 301 ? 14.117 -1.407 -11.040 1.00 98.12 301 ALA A N 1
ATOM 2209 C CA . ALA A 1 301 ? 13.684 -2.784 -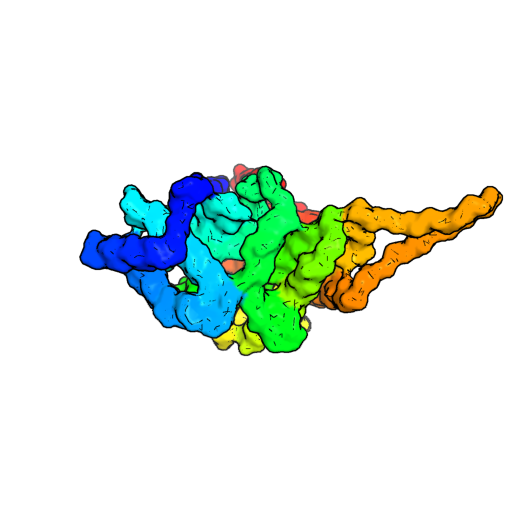11.225 1.00 98.12 301 ALA A CA 1
ATOM 2210 C C . ALA A 1 301 ? 14.867 -3.719 -11.520 1.00 98.12 301 ALA A C 1
ATOM 2212 O O . ALA A 1 301 ? 14.913 -4.812 -10.963 1.00 98.12 301 ALA A O 1
ATOM 2213 N N . SER A 1 302 ? 15.836 -3.288 -12.334 1.00 97.81 302 SER A N 1
ATOM 2214 C CA . SER A 1 302 ? 17.058 -4.047 -12.631 1.00 97.81 302 SER A CA 1
ATOM 2215 C C . SER A 1 302 ? 17.867 -4.342 -11.363 1.00 97.81 302 SER A C 1
ATOM 2217 O O . SER A 1 302 ? 18.170 -5.502 -11.075 1.00 97.81 302 SER A O 1
ATOM 2219 N N . ASP A 1 303 ? 18.144 -3.318 -10.553 1.00 97.81 303 ASP A N 1
ATOM 2220 C CA . ASP A 1 303 ? 18.917 -3.466 -9.312 1.00 97.81 303 ASP A CA 1
ATOM 2221 C C . ASP A 1 303 ? 18.191 -4.354 -8.290 1.00 97.81 303 ASP A C 1
ATOM 2223 O O . ASP A 1 303 ? 18.791 -5.211 -7.626 1.00 97.81 303 ASP A O 1
ATOM 2227 N N . ALA A 1 304 ? 16.871 -4.192 -8.184 1.00 97.94 304 ALA A N 1
ATOM 2228 C CA . ALA A 1 304 ? 16.048 -4.986 -7.285 1.00 97.94 304 ALA A CA 1
ATOM 2229 C C . ALA A 1 304 ? 15.934 -6.449 -7.738 1.00 97.94 304 ALA A C 1
ATOM 2231 O O . ALA A 1 304 ? 15.922 -7.350 -6.902 1.00 97.94 304 ALA A O 1
ATOM 2232 N N . VAL A 1 305 ? 15.896 -6.711 -9.045 1.00 98.31 305 VAL A N 1
ATOM 2233 C CA . VAL A 1 305 ? 15.901 -8.066 -9.611 1.00 98.31 305 VAL A CA 1
ATOM 2234 C C . VAL A 1 305 ? 17.223 -8.775 -9.337 1.00 98.31 305 VAL A C 1
ATOM 2236 O O . VAL A 1 305 ? 17.205 -9.914 -8.863 1.00 98.31 305 VAL A O 1
ATOM 2239 N N . ALA A 1 306 ? 18.354 -8.098 -9.549 1.00 97.56 306 ALA A N 1
ATOM 2240 C CA . ALA A 1 306 ? 19.669 -8.631 -9.199 1.00 97.56 306 ALA A CA 1
ATOM 2241 C C . ALA A 1 306 ? 19.752 -8.948 -7.695 1.00 97.56 306 ALA A C 1
ATOM 2243 O O . ALA A 1 306 ? 20.180 -10.036 -7.299 1.00 97.56 306 ALA A O 1
ATOM 2244 N N . THR A 1 307 ? 19.246 -8.042 -6.852 1.00 97.50 307 THR A N 1
ATOM 2245 C CA . THR A 1 307 ? 19.151 -8.267 -5.404 1.00 97.50 307 THR A CA 1
ATOM 2246 C C . THR A 1 307 ? 18.248 -9.456 -5.076 1.00 97.50 307 THR A C 1
ATOM 2248 O O . THR A 1 307 ? 18.634 -10.330 -4.302 1.00 97.50 307 THR A O 1
ATOM 2251 N N . LEU A 1 308 ? 17.072 -9.575 -5.693 1.00 97.81 308 LEU A N 1
ATOM 2252 C CA . LEU A 1 308 ? 16.189 -10.718 -5.470 1.00 97.81 308 LEU A CA 1
ATOM 2253 C C . LEU A 1 308 ? 16.893 -12.028 -5.832 1.00 97.81 308 LEU A C 1
ATOM 2255 O O . LEU A 1 308 ? 16.864 -12.955 -5.029 1.00 97.81 308 LEU A O 1
ATOM 2259 N N . GLY A 1 309 ? 17.570 -12.104 -6.980 1.00 96.62 309 GLY A N 1
ATOM 2260 C CA . GLY A 1 309 ? 18.352 -13.280 -7.373 1.00 96.62 309 GLY A CA 1
ATOM 2261 C C . GLY A 1 309 ? 19.408 -13.651 -6.327 1.00 96.62 309 GLY A C 1
ATOM 2262 O O . GLY A 1 309 ? 19.515 -14.814 -5.926 1.00 96.62 309 GLY A O 1
ATOM 2263 N N . ALA A 1 310 ? 20.120 -12.651 -5.804 1.00 95.62 310 ALA A N 1
ATOM 2264 C CA . ALA A 1 310 ? 21.121 -12.843 -4.765 1.00 95.62 310 ALA A CA 1
ATOM 2265 C C . ALA A 1 310 ? 20.526 -13.282 -3.417 1.00 95.62 310 ALA A C 1
ATOM 2267 O O . ALA A 1 310 ? 21.189 -14.023 -2.701 1.00 95.62 310 ALA A O 1
ATOM 2268 N N . TYR A 1 311 ? 19.310 -12.879 -3.040 1.00 96.19 311 TYR A N 1
ATOM 2269 C CA . TYR A 1 311 ? 18.751 -13.123 -1.697 1.00 96.19 311 TYR A CA 1
ATOM 2270 C C . TYR A 1 311 ? 17.621 -14.159 -1.637 1.00 96.19 311 TYR A C 1
ATOM 2272 O O . TYR A 1 311 ? 17.287 -14.648 -0.553 1.00 96.19 311 TYR A O 1
ATOM 2280 N N . LEU A 1 312 ? 17.057 -14.560 -2.774 1.00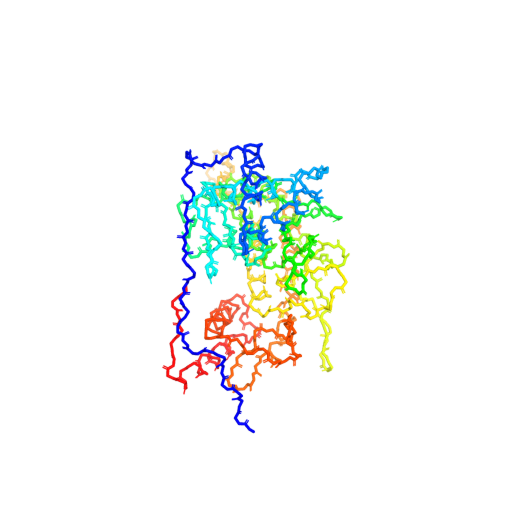 96.50 312 LEU A N 1
ATOM 2281 C CA . LEU A 1 312 ? 15.986 -15.552 -2.850 1.00 96.50 312 LEU A CA 1
ATOM 2282 C C . LEU A 1 312 ? 16.366 -16.908 -2.223 1.00 96.50 312 LEU A C 1
ATOM 2284 O O . LEU A 1 312 ? 15.533 -17.453 -1.497 1.00 96.50 312 LEU A O 1
ATOM 2288 N N . PRO A 1 313 ? 17.603 -17.439 -2.370 1.00 95.94 313 PRO A N 1
ATOM 2289 C CA . PRO A 1 313 ? 17.989 -18.681 -1.698 1.00 95.94 313 PRO A CA 1
ATOM 2290 C C . PRO A 1 313 ? 17.898 -18.619 -0.168 1.00 95.94 313 PRO A C 1
ATOM 2292 O O . PRO A 1 313 ? 17.637 -19.638 0.457 1.00 95.94 313 PRO A O 1
ATOM 2295 N N . ALA A 1 314 ? 18.074 -17.443 0.446 1.00 95.19 314 ALA A N 1
ATOM 2296 C CA . ALA A 1 314 ? 17.959 -17.291 1.899 1.00 95.19 314 ALA A CA 1
ATOM 2297 C C . ALA A 1 314 ? 16.511 -17.437 2.404 1.00 95.19 314 ALA A C 1
ATOM 2299 O O . ALA A 1 314 ? 16.298 -17.637 3.595 1.00 95.19 314 ALA A O 1
ATOM 2300 N N . HIS A 1 315 ? 15.524 -17.342 1.509 1.00 96.38 315 HIS A N 1
ATOM 2301 C CA . HIS A 1 315 ? 14.109 -17.513 1.828 1.00 96.38 315 HIS A CA 1
ATOM 2302 C C . HIS A 1 315 ? 13.613 -18.948 1.616 1.00 96.38 315 HIS A C 1
ATOM 2304 O O . HIS A 1 315 ? 12.466 -19.239 1.946 1.00 96.38 315 HIS A O 1
ATOM 2310 N N . ASP A 1 316 ? 14.439 -19.837 1.062 1.00 96.50 316 ASP A N 1
ATOM 2311 C CA . ASP A 1 316 ? 14.105 -21.240 0.822 1.00 96.50 316 ASP A CA 1
ATOM 2312 C C . ASP A 1 316 ? 14.627 -22.095 1.981 1.00 96.50 316 ASP A C 1
ATOM 2314 O O . ASP A 1 316 ? 15.832 -22.190 2.200 1.00 96.50 316 ASP A O 1
ATOM 2318 N N . THR A 1 317 ? 13.734 -22.741 2.731 1.00 95.50 317 THR A N 1
ATOM 2319 C CA . THR A 1 317 ? 14.139 -23.645 3.824 1.00 95.50 317 THR A CA 1
ATOM 2320 C C . THR A 1 317 ? 14.478 -25.054 3.332 1.00 95.50 317 THR A C 1
ATOM 2322 O O . THR A 1 317 ? 14.766 -25.938 4.137 1.00 95.50 317 THR A O 1
ATOM 2325 N N . GLY A 1 318 ? 14.384 -25.294 2.019 1.00 95.69 318 GLY A N 1
ATOM 2326 C CA . GLY A 1 318 ? 14.475 -26.616 1.402 1.00 95.69 318 GLY A CA 1
ATOM 2327 C C . GLY A 1 318 ? 13.166 -27.407 1.440 1.00 95.69 318 GLY A C 1
ATOM 2328 O O . GLY A 1 318 ? 13.081 -28.462 0.820 1.00 95.69 318 GLY A O 1
ATOM 2329 N N . ALA A 1 319 ? 12.139 -26.915 2.141 1.00 94.56 319 ALA A N 1
ATOM 2330 C CA . ALA A 1 319 ? 10.809 -27.527 2.131 1.00 94.56 319 ALA A CA 1
ATOM 2331 C C . ALA A 1 319 ? 9.653 -26.532 2.265 1.00 94.56 319 ALA A C 1
ATOM 2333 O O . ALA A 1 319 ? 8.508 -26.971 2.368 1.00 94.56 319 ALA A O 1
ATOM 2334 N N . TRP A 1 320 ? 9.935 -25.232 2.368 1.00 96.44 320 TRP A N 1
ATOM 2335 C CA . TRP A 1 320 ? 8.952 -24.155 2.429 1.00 96.44 320 TRP A CA 1
ATOM 2336 C C . TRP A 1 320 ? 9.626 -22.798 2.166 1.00 96.44 320 TRP A C 1
ATOM 2338 O O . TRP A 1 320 ? 10.853 -22.714 2.118 1.00 96.44 320 TRP A O 1
ATOM 2348 N N . SER A 1 321 ? 8.841 -21.725 2.034 1.00 97.00 321 SER A N 1
ATOM 2349 C CA . SER A 1 321 ? 9.384 -20.359 1.960 1.00 97.00 321 SER A CA 1
ATOM 2350 C C . SER A 1 321 ? 9.238 -19.601 3.277 1.00 97.00 321 SER A C 1
ATOM 2352 O O . SER A 1 321 ? 8.187 -19.667 3.921 1.00 97.00 321 SER A O 1
ATOM 2354 N N . LEU A 1 322 ? 10.221 -18.776 3.616 1.00 95.81 322 LEU A N 1
ATOM 2355 C CA . LEU A 1 322 ? 10.082 -17.741 4.639 1.00 95.81 322 LEU A CA 1
ATOM 2356 C C . LEU A 1 322 ? 9.228 -16.572 4.122 1.00 95.81 322 LEU A C 1
ATOM 2358 O O . LEU A 1 322 ? 9.289 -16.228 2.943 1.00 95.81 322 LEU A O 1
ATOM 2362 N N . TYR A 1 323 ? 8.443 -15.956 5.008 1.00 94.44 323 TYR A N 1
ATOM 2363 C CA . TYR A 1 323 ? 7.710 -14.713 4.735 1.00 94.44 323 TYR A CA 1
ATOM 2364 C C . TYR A 1 323 ? 8.671 -13.540 4.496 1.00 94.44 323 TYR A C 1
ATOM 2366 O O . TYR A 1 323 ? 8.516 -12.757 3.565 1.00 94.44 323 TYR A O 1
ATOM 2374 N N . GLY A 1 324 ? 9.700 -13.455 5.331 1.00 92.94 324 GLY A N 1
ATOM 2375 C CA . GLY A 1 324 ? 10.786 -12.489 5.254 1.00 92.94 324 GLY A CA 1
ATOM 2376 C C . GLY A 1 324 ? 11.882 -12.894 6.232 1.00 92.94 324 GLY A C 1
ATOM 2377 O O . GLY A 1 324 ? 11.636 -13.676 7.157 1.00 92.94 324 GLY A O 1
ATOM 2378 N N . LEU A 1 325 ? 13.095 -12.380 6.035 1.00 91.38 325 LEU A N 1
ATOM 2379 C CA . LEU A 1 325 ? 14.234 -12.776 6.867 1.00 91.38 325 LEU A CA 1
ATOM 2380 C C . LEU A 1 325 ? 14.203 -12.153 8.264 1.00 91.38 325 LEU A C 1
ATOM 2382 O O . LEU A 1 325 ? 14.646 -12.793 9.210 1.00 91.38 325 LEU A O 1
ATOM 2386 N N . LEU A 1 326 ? 13.638 -10.956 8.432 1.00 87.69 326 LEU A N 1
ATOM 2387 C CA . LEU A 1 326 ? 13.405 -10.359 9.747 1.00 87.69 326 LEU A CA 1
ATOM 2388 C C . LEU A 1 326 ? 11.994 -9.781 9.815 1.00 87.69 326 LEU A C 1
ATOM 2390 O O . LEU A 1 326 ? 11.662 -8.789 9.169 1.00 87.69 326 LEU A O 1
ATOM 2394 N N . THR A 1 327 ? 11.157 -10.420 10.625 1.00 83.81 327 THR A N 1
ATOM 2395 C CA . THR A 1 327 ? 9.780 -9.980 10.856 1.00 83.81 327 THR A CA 1
ATOM 2396 C C . THR A 1 327 ? 9.655 -9.412 12.267 1.00 83.81 327 THR A C 1
ATOM 2398 O O . THR A 1 327 ? 10.153 -10.049 13.196 1.00 83.81 327 THR A O 1
ATOM 2401 N N . PRO A 1 328 ? 8.992 -8.253 12.438 1.00 79.44 328 PRO A N 1
ATOM 2402 C CA . PRO A 1 328 ? 8.514 -7.748 13.727 1.00 79.44 328 PRO A CA 1
ATOM 2403 C C . PRO A 1 328 ? 8.091 -8.862 14.704 1.00 79.44 328 PRO A C 1
ATOM 2405 O O . PRO A 1 328 ? 7.303 -9.743 14.352 1.00 79.44 328 PRO A O 1
ATOM 2408 N N . GLY A 1 329 ? 8.687 -8.875 15.900 1.00 81.00 329 GLY A N 1
ATOM 2409 C CA . GLY A 1 329 ? 8.421 -9.874 16.943 1.00 81.00 329 GLY A CA 1
ATOM 2410 C C . GLY A 1 329 ? 8.961 -11.296 16.704 1.00 81.00 329 GLY A C 1
ATOM 2411 O O . GLY A 1 329 ? 8.593 -12.203 17.451 1.00 81.00 329 GLY A O 1
ATOM 2412 N N . ARG A 1 330 ? 9.807 -11.541 15.689 1.00 84.31 330 ARG A N 1
ATOM 2413 C CA . ARG A 1 330 ? 10.353 -12.881 15.383 1.00 84.31 330 ARG A CA 1
ATOM 2414 C C . ARG A 1 330 ? 11.875 -12.873 15.166 1.00 84.31 330 ARG A C 1
ATOM 2416 O O . ARG A 1 330 ? 12.390 -11.933 14.560 1.00 84.31 330 ARG A O 1
ATOM 2423 N N . PRO A 1 331 ? 12.606 -13.927 15.586 1.00 88.75 331 PRO A N 1
ATOM 2424 C CA . PRO A 1 331 ? 14.032 -14.055 15.286 1.00 88.75 331 PRO A CA 1
ATOM 2425 C C . PRO A 1 331 ? 14.322 -14.144 13.781 1.00 88.75 331 PRO A C 1
ATOM 2427 O O . PRO A 1 331 ? 13.488 -14.608 12.994 1.00 88.75 331 PRO A O 1
ATOM 2430 N N . PHE A 1 332 ? 15.536 -13.752 13.394 1.00 89.94 332 PHE A N 1
ATOM 2431 C CA . PHE A 1 332 ? 15.997 -13.794 12.007 1.00 89.94 332 PHE A CA 1
ATOM 2432 C C . PHE A 1 332 ? 15.855 -15.199 11.395 1.00 89.94 332 PHE A C 1
ATOM 2434 O O . PHE A 1 332 ? 16.258 -16.189 12.000 1.00 89.94 332 PHE A O 1
ATOM 2441 N N . GLY A 1 333 ? 15.289 -15.291 10.192 1.00 90.00 333 GLY A N 1
ATOM 2442 C CA . GLY A 1 333 ? 15.176 -16.528 9.417 1.00 90.00 333 GLY A CA 1
ATOM 2443 C C . GLY A 1 333 ? 14.142 -17.533 9.933 1.00 90.00 333 GLY A C 1
ATOM 2444 O O . GLY A 1 333 ? 14.141 -18.674 9.484 1.00 90.00 333 GLY A O 1
ATOM 2445 N N . THR A 1 334 ? 13.269 -17.150 10.872 1.00 90.56 334 THR A N 1
ATOM 2446 C CA . THR A 1 334 ? 12.350 -18.107 11.525 1.00 90.56 334 THR A CA 1
ATOM 2447 C C . THR A 1 334 ? 10.898 -18.016 11.068 1.00 90.56 334 THR A C 1
ATOM 2449 O O . THR A 1 334 ? 10.113 -18.922 11.354 1.00 90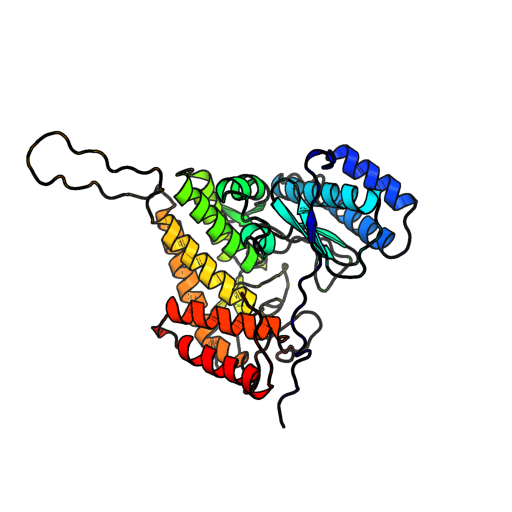.56 334 THR A O 1
ATOM 2452 N N . TYR A 1 335 ? 10.501 -16.950 10.364 1.00 92.25 335 TYR A N 1
ATOM 2453 C CA . TYR A 1 335 ? 9.097 -16.776 10.004 1.00 92.25 335 TYR A CA 1
ATOM 2454 C C . TYR A 1 335 ? 8.732 -17.504 8.711 1.00 92.25 335 TYR A C 1
ATOM 2456 O O . TYR A 1 335 ? 8.853 -16.956 7.615 1.00 92.25 335 TYR A O 1
ATOM 2464 N N . LEU A 1 336 ? 8.251 -18.740 8.843 1.00 94.50 336 LEU A N 1
ATOM 2465 C CA . LEU A 1 336 ? 7.635 -19.476 7.740 1.00 94.50 336 LEU A CA 1
ATOM 2466 C C . LEU A 1 336 ? 6.379 -18.745 7.250 1.00 94.50 336 LEU A C 1
ATOM 2468 O O . LEU A 1 336 ? 5.528 -18.362 8.052 1.00 94.50 336 LEU A O 1
ATOM 2472 N N . ALA A 1 337 ? 6.251 -18.592 5.932 1.00 94.38 337 ALA A N 1
ATOM 2473 C CA . ALA A 1 337 ? 5.015 -18.115 5.327 1.00 94.38 337 ALA A CA 1
ATOM 2474 C C . ALA A 1 337 ? 3.866 -19.093 5.638 1.00 94.38 337 ALA A C 1
ATOM 2476 O O . ALA A 1 337 ? 4.079 -20.304 5.664 1.00 94.38 337 ALA A O 1
ATOM 2477 N N . ASP A 1 338 ? 2.642 -18.607 5.842 1.00 93.38 338 ASP A N 1
ATOM 2478 C CA . ASP A 1 338 ? 1.477 -19.500 5.800 1.00 93.38 338 ASP A CA 1
ATOM 2479 C C . ASP A 1 338 ? 1.240 -20.022 4.367 1.00 93.38 338 ASP A C 1
ATOM 2481 O O . ASP A 1 338 ? 1.886 -19.568 3.414 1.00 93.38 338 ASP A O 1
ATOM 2485 N N . LEU A 1 339 ? 0.315 -20.976 4.194 1.00 94.31 339 LEU A N 1
ATOM 2486 C CA . LEU A 1 339 ? -0.036 -21.511 2.870 1.00 94.31 339 LEU A CA 1
ATOM 2487 C C . LEU A 1 339 ? -0.348 -20.412 1.848 1.00 94.31 339 LEU A C 1
ATOM 2489 O O . LEU A 1 339 ? 0.105 -20.469 0.707 1.00 94.31 339 LEU A O 1
ATOM 2493 N N . ASN A 1 340 ? -1.084 -19.381 2.248 1.00 93.44 340 ASN A N 1
ATOM 2494 C CA . ASN A 1 340 ? -1.506 -18.327 1.341 1.00 93.44 340 ASN A CA 1
ATOM 2495 C C . ASN A 1 340 ? -0.349 -17.439 0.883 1.00 93.44 340 ASN A C 1
ATOM 2497 O O . ASN A 1 340 ? -0.298 -17.107 -0.305 1.00 93.44 340 ASN A O 1
ATOM 2501 N N . TYR A 1 341 ? 0.577 -17.082 1.771 1.00 95.00 341 TYR A N 1
ATOM 2502 C CA . TYR A 1 341 ? 1.774 -16.324 1.413 1.00 95.00 341 TYR A CA 1
ATOM 2503 C C . TYR A 1 341 ? 2.790 -17.171 0.648 1.00 95.00 341 TYR A C 1
ATOM 2505 O O . TYR A 1 341 ? 3.353 -16.683 -0.327 1.00 95.00 341 TYR A O 1
ATOM 2513 N N . HIS A 1 342 ? 2.965 -18.446 0.995 1.00 96.81 342 HIS A N 1
ATOM 2514 C CA . HIS A 1 342 ? 3.829 -19.345 0.232 1.00 96.81 342 HIS A CA 1
ATOM 2515 C C . HIS A 1 342 ? 3.339 -19.499 -1.214 1.00 96.81 342 HIS A C 1
ATOM 2517 O O . HIS A 1 342 ? 4.082 -19.255 -2.165 1.00 96.81 342 HIS A O 1
ATOM 2523 N N . CYS A 1 343 ? 2.050 -19.787 -1.392 1.00 96.50 343 CYS A N 1
ATOM 2524 C CA . CYS A 1 343 ? 1.423 -19.828 -2.709 1.00 96.50 343 CYS A CA 1
ATOM 2525 C C . CYS A 1 343 ? 1.476 -18.476 -3.428 1.00 96.50 343 CYS A C 1
ATOM 2527 O O . CYS A 1 343 ? 1.598 -18.426 -4.652 1.00 96.50 343 CYS A O 1
ATOM 2529 N N . TYR A 1 344 ? 1.429 -17.363 -2.688 1.00 96.50 344 TYR A N 1
ATOM 2530 C CA . TYR A 1 344 ? 1.626 -16.048 -3.289 1.00 96.50 344 TYR A CA 1
ATOM 2531 C C . TYR A 1 344 ? 3.048 -15.867 -3.815 1.00 96.50 344 TYR A C 1
ATOM 2533 O O . TYR A 1 344 ? 3.221 -15.351 -4.915 1.00 96.50 344 TYR A O 1
ATOM 2541 N N . HIS A 1 345 ? 4.062 -16.337 -3.087 1.00 97.94 345 HIS A N 1
ATOM 2542 C CA . HIS A 1 345 ? 5.431 -16.324 -3.584 1.00 97.94 345 HIS A CA 1
ATOM 2543 C C . HIS A 1 345 ? 5.578 -17.155 -4.858 1.00 97.94 345 HIS A C 1
ATOM 2545 O O . HIS A 1 345 ? 6.177 -16.676 -5.814 1.00 97.94 345 HIS A O 1
ATOM 2551 N N . VAL A 1 346 ? 4.981 -18.351 -4.916 1.00 97.75 346 VAL A N 1
ATOM 2552 C CA . VAL A 1 346 ? 4.966 -19.178 -6.136 1.00 97.75 346 VAL A CA 1
ATOM 2553 C C . VAL A 1 346 ? 4.349 -18.411 -7.311 1.00 97.75 346 VAL A C 1
ATOM 2555 O O . VAL A 1 346 ? 4.936 -18.366 -8.392 1.00 97.75 346 VAL A O 1
ATOM 2558 N N . TYR A 1 347 ? 3.198 -17.765 -7.104 1.00 97.50 347 TYR A N 1
ATOM 2559 C CA . TYR A 1 347 ? 2.547 -16.937 -8.124 1.00 97.50 347 TYR A CA 1
ATOM 2560 C C . TYR A 1 347 ? 3.452 -15.790 -8.609 1.00 97.50 347 TYR A C 1
ATOM 2562 O O . TYR A 1 347 ? 3.635 -15.608 -9.814 1.00 97.50 347 TYR A O 1
ATOM 2570 N N . LEU A 1 348 ? 4.060 -15.049 -7.679 1.00 97.94 348 LEU A N 1
ATOM 2571 C CA . LEU A 1 348 ? 4.937 -13.918 -7.987 1.00 97.94 348 LEU A CA 1
ATOM 2572 C C . LEU A 1 348 ? 6.218 -14.359 -8.704 1.00 97.94 348 LEU A C 1
ATOM 2574 O O . LEU A 1 348 ? 6.619 -13.714 -9.665 1.00 97.94 348 LEU A O 1
ATOM 2578 N N . LEU A 1 349 ? 6.812 -15.489 -8.315 1.00 98.44 349 LEU A N 1
ATOM 2579 C CA . LEU A 1 349 ? 7.976 -16.068 -8.990 1.00 98.44 349 LEU A CA 1
ATOM 2580 C C . LEU A 1 349 ? 7.654 -16.504 -10.424 1.00 98.44 349 LEU A C 1
ATOM 2582 O O . LEU A 1 349 ? 8.484 -16.329 -11.312 1.00 98.44 349 LEU A O 1
ATOM 2586 N N . ARG A 1 350 ? 6.443 -17.019 -10.688 1.00 97.88 350 ARG A N 1
ATOM 2587 C CA . ARG A 1 350 ? 5.988 -17.298 -12.064 1.00 97.88 350 ARG A CA 1
ATOM 2588 C C . ARG A 1 350 ? 5.852 -16.014 -12.879 1.00 97.88 350 ARG A C 1
ATOM 2590 O O . ARG A 1 350 ? 6.227 -16.008 -14.046 1.00 97.88 350 ARG A O 1
ATOM 2597 N N . ALA A 1 351 ? 5.307 -14.949 -12.290 1.00 97.62 351 ALA A N 1
ATOM 2598 C CA . ALA A 1 351 ? 5.200 -13.654 -12.958 1.00 97.62 351 ALA A CA 1
ATOM 2599 C C . ALA A 1 351 ? 6.588 -13.071 -13.262 1.00 97.62 351 ALA A C 1
ATOM 2601 O O . ALA A 1 351 ? 6.875 -12.760 -14.413 1.00 97.62 351 ALA A O 1
ATOM 2602 N N . LEU A 1 352 ? 7.476 -13.037 -12.268 1.00 98.38 352 LEU A N 1
ATOM 2603 C CA . LEU A 1 352 ? 8.857 -12.588 -12.426 1.00 98.38 352 LEU A CA 1
ATOM 2604 C C . LEU A 1 352 ? 9.632 -13.432 -13.438 1.00 98.38 352 LEU A C 1
ATOM 2606 O O . LEU A 1 352 ? 10.362 -12.867 -14.233 1.00 98.38 352 LEU A O 1
ATOM 2610 N N . GLY A 1 353 ? 9.449 -14.754 -13.467 1.00 98.00 353 GLY A N 1
ATOM 2611 C CA . GLY A 1 353 ? 10.099 -15.622 -14.452 1.00 98.00 353 GLY A CA 1
ATOM 2612 C C . GLY A 1 353 ? 9.636 -15.390 -15.895 1.00 98.00 353 GLY A C 1
ATOM 2613 O O . GLY A 1 353 ? 10.382 -15.701 -16.816 1.00 98.00 353 GLY A O 1
ATOM 2614 N N . ARG A 1 354 ? 8.434 -14.833 -16.110 1.00 97.69 354 ARG A N 1
ATOM 2615 C CA . ARG A 1 354 ? 7.993 -14.376 -17.440 1.00 97.69 354 ARG A CA 1
ATOM 2616 C C . ARG A 1 354 ? 8.571 -13.009 -17.796 1.00 97.69 354 ARG A C 1
ATOM 2618 O O . ARG A 1 354 ? 8.898 -12.785 -18.953 1.00 97.69 354 ARG A O 1
ATOM 2625 N N . THR A 1 355 ? 8.669 -12.112 -16.817 1.00 97.69 355 THR A N 1
ATOM 2626 C CA . THR A 1 355 ? 9.174 -10.744 -17.014 1.00 97.69 355 THR A CA 1
ATOM 2627 C C . THR A 1 355 ? 10.703 -10.688 -17.128 1.00 97.69 355 THR A C 1
ATOM 2629 O O . THR A 1 355 ? 11.219 -9.870 -17.877 1.00 97.69 355 THR A O 1
ATOM 2632 N N . TYR A 1 356 ? 11.409 -11.569 -16.414 1.00 97.56 356 TYR A N 1
ATOM 2633 C CA . TYR A 1 356 ? 12.870 -11.641 -16.287 1.00 97.56 356 TYR A CA 1
ATOM 2634 C C . TYR A 1 356 ? 13.361 -13.091 -16.469 1.00 97.56 356 TYR A C 1
ATOM 2636 O O . TYR A 1 356 ? 13.777 -13.746 -15.500 1.00 97.56 356 TYR A O 1
ATOM 2644 N N . PRO A 1 357 ? 13.236 -13.657 -17.683 1.00 95.94 357 PRO A N 1
ATOM 2645 C CA . PRO A 1 357 ? 13.519 -15.071 -17.942 1.00 95.94 357 PRO A CA 1
ATOM 2646 C C . PRO A 1 357 ? 14.972 -15.479 -17.650 1.00 95.94 357 PRO A C 1
ATOM 2648 O O . PRO A 1 357 ? 15.231 -16.630 -17.299 1.00 95.94 357 PRO A O 1
ATOM 2651 N N . GLU A 1 358 ? 15.917 -14.547 -17.738 1.00 94.75 358 GLU A N 1
ATOM 2652 C CA . GLU A 1 358 ? 17.352 -14.770 -17.546 1.00 94.75 358 GLU A CA 1
ATOM 2653 C C . GLU A 1 358 ? 17.783 -14.906 -16.075 1.00 94.75 358 GLU A C 1
ATOM 2655 O O . GLU A 1 358 ? 18.891 -15.355 -15.796 1.00 94.75 358 GLU A O 1
ATOM 2660 N N . GLN A 1 359 ? 16.906 -14.580 -15.121 1.00 93.50 359 GLN A N 1
ATOM 2661 C CA . GLN A 1 359 ? 17.241 -14.503 -13.688 1.00 93.50 359 GLN A CA 1
ATOM 2662 C C . GLN A 1 359 ? 16.999 -15.811 -12.918 1.00 93.50 359 GLN A C 1
ATOM 2664 O O . GLN A 1 359 ? 17.196 -15.887 -11.706 1.00 93.50 359 GLN A O 1
ATOM 2669 N N . GLY A 1 360 ? 16.514 -16.858 -13.592 1.00 91.75 360 GLY A N 1
ATOM 2670 C CA . GLY A 1 360 ? 16.308 -18.181 -12.991 1.00 91.75 360 GLY A CA 1
ATOM 2671 C C . GLY A 1 360 ? 15.081 -18.315 -12.073 1.00 91.75 360 GLY A C 1
ATOM 2672 O O . GLY A 1 360 ? 14.837 -19.402 -11.544 1.00 91.75 360 GLY A O 1
ATOM 2673 N N . PHE A 1 361 ? 14.250 -17.275 -11.914 1.00 95.88 361 PHE A N 1
ATOM 2674 C CA . PHE A 1 361 ? 13.028 -17.335 -11.089 1.00 95.88 361 PHE A CA 1
ATOM 2675 C C . PHE A 1 361 ? 12.042 -18.419 -11.551 1.00 95.88 361 PHE A C 1
ATOM 2677 O O . PHE A 1 361 ? 11.387 -19.063 -10.725 1.00 95.88 361 PHE A O 1
ATOM 2684 N N . ALA A 1 362 ? 11.996 -18.680 -12.863 1.00 91.50 362 ALA A N 1
ATOM 2685 C CA . ALA A 1 362 ? 11.167 -19.724 -13.463 1.00 91.50 362 ALA A CA 1
ATOM 2686 C C . ALA A 1 362 ? 11.486 -21.135 -12.931 1.00 91.50 362 ALA A C 1
ATOM 2688 O O . ALA A 1 362 ? 10.597 -21.982 -12.898 1.00 91.50 362 ALA A O 1
ATOM 2689 N N . ALA A 1 363 ? 12.714 -21.387 -12.459 1.00 95.81 363 ALA A N 1
ATOM 2690 C CA . ALA A 1 363 ? 13.100 -22.669 -11.868 1.00 95.81 363 ALA A CA 1
ATOM 2691 C C . ALA A 1 363 ? 12.696 -22.796 -10.386 1.00 95.81 363 ALA A C 1
ATOM 2693 O O . ALA A 1 363 ? 12.491 -23.906 -9.889 1.00 95.81 363 ALA A O 1
ATOM 2694 N N . VAL A 1 364 ? 12.557 -21.675 -9.668 1.00 97.94 364 VAL A N 1
ATOM 2695 C CA . VAL A 1 364 ? 12.214 -21.672 -8.235 1.00 97.94 364 VAL A CA 1
ATOM 2696 C C . VAL A 1 364 ? 10.726 -21.940 -8.022 1.00 97.94 364 VAL A C 1
ATOM 2698 O O . VAL A 1 364 ? 10.368 -22.722 -7.143 1.00 97.94 364 VAL A O 1
ATOM 2701 N N . ALA A 1 365 ? 9.853 -21.359 -8.851 1.00 97.44 365 ALA A N 1
ATOM 2702 C CA . ALA A 1 365 ? 8.405 -21.516 -8.699 1.00 97.44 365 ALA A CA 1
ATOM 2703 C C . ALA A 1 365 ? 7.925 -22.987 -8.709 1.00 97.44 365 ALA A C 1
ATOM 2705 O O . ALA A 1 365 ? 7.184 -23.355 -7.797 1.00 97.44 365 ALA A O 1
ATOM 2706 N N . PRO A 1 366 ? 8.336 -23.862 -9.654 1.00 97.81 366 PRO A N 1
ATOM 2707 C CA . PRO A 1 366 ? 7.977 -25.281 -9.614 1.00 97.81 366 PRO A CA 1
ATOM 2708 C C . PRO A 1 366 ? 8.532 -26.011 -8.389 1.00 97.81 366 PRO A C 1
ATOM 2710 O O . PRO A 1 366 ? 7.869 -26.900 -7.864 1.00 97.81 366 PRO A O 1
ATOM 2713 N N . ARG A 1 367 ? 9.731 -25.644 -7.909 1.00 97.62 367 ARG A N 1
ATOM 2714 C CA . ARG A 1 367 ? 10.298 -26.231 -6.686 1.00 97.62 367 ARG A CA 1
ATOM 2715 C C . ARG A 1 367 ? 9.441 -25.902 -5.470 1.00 97.62 367 ARG A C 1
ATOM 2717 O O . ARG A 1 367 ? 9.117 -26.804 -4.710 1.00 97.62 367 ARG A O 1
ATOM 2724 N N . TRP A 1 368 ? 9.054 -24.640 -5.312 1.00 97.75 368 TRP A N 1
ATOM 2725 C CA . TRP A 1 368 ? 8.212 -24.217 -4.194 1.00 97.75 368 TRP A CA 1
ATOM 2726 C C . TRP A 1 368 ? 6.789 -24.766 -4.312 1.00 97.75 368 TRP A C 1
ATOM 2728 O O . TRP A 1 368 ? 6.230 -25.193 -3.313 1.00 97.75 368 TRP A O 1
ATOM 2738 N N . GLN A 1 369 ? 6.238 -24.883 -5.525 1.00 97.75 369 GLN A N 1
ATOM 2739 C CA . GLN A 1 369 ? 4.958 -25.567 -5.734 1.00 97.75 369 GLN A CA 1
ATOM 2740 C C . GLN A 1 369 ? 4.989 -27.014 -5.215 1.00 97.75 369 GLN A C 1
ATOM 2742 O O . GLN A 1 369 ? 4.077 -27.403 -4.494 1.00 97.75 369 GLN A O 1
ATOM 2747 N N . ARG A 1 370 ? 6.065 -27.775 -5.477 1.00 97.44 370 ARG A N 1
ATOM 2748 C CA . ARG A 1 370 ? 6.193 -29.143 -4.942 1.00 97.44 370 ARG A CA 1
ATOM 2749 C C . ARG A 1 370 ? 6.111 -29.195 -3.419 1.00 97.44 370 ARG A C 1
ATOM 2751 O O . ARG A 1 370 ? 5.548 -30.135 -2.886 1.00 97.44 370 ARG A O 1
ATOM 2758 N N . TYR A 1 371 ? 6.584 -28.171 -2.706 1.00 96.56 371 TYR A N 1
ATOM 2759 C CA . TYR A 1 371 ? 6.458 -28.130 -1.246 1.00 96.56 371 TYR A CA 1
ATOM 2760 C C . TYR A 1 371 ? 4.997 -28.122 -0.766 1.00 96.56 371 TYR A C 1
ATOM 2762 O O . TYR A 1 371 ? 4.712 -28.618 0.329 1.00 96.56 371 TYR A O 1
ATOM 2770 N N . VAL A 1 372 ? 4.091 -27.538 -1.556 1.00 95.56 372 VAL A N 1
ATOM 2771 C CA . VAL A 1 372 ? 2.639 -27.552 -1.325 1.00 95.56 372 VAL A CA 1
ATOM 2772 C C . VAL A 1 372 ? 2.071 -28.925 -1.671 1.00 95.56 372 VAL A C 1
ATOM 2774 O O . VAL A 1 372 ? 1.359 -29.513 -0.855 1.00 95.56 372 VAL A O 1
ATOM 2777 N N . ASP A 1 373 ? 2.436 -29.440 -2.846 1.00 95.44 373 ASP A N 1
ATOM 2778 C CA . ASP A 1 373 ? 1.925 -30.700 -3.390 1.00 95.44 373 ASP A CA 1
ATOM 2779 C C . ASP A 1 373 ? 2.315 -31.898 -2.500 1.00 95.44 373 ASP A C 1
ATOM 2781 O O . ASP A 1 373 ? 1.461 -32.708 -2.142 1.00 95.44 373 ASP A O 1
ATOM 2785 N N . ASP A 1 374 ? 3.568 -31.949 -2.030 1.00 94.75 374 ASP A N 1
ATOM 2786 C CA . ASP A 1 374 ? 4.104 -32.983 -1.126 1.00 94.75 374 ASP A CA 1
ATOM 2787 C C . ASP A 1 374 ? 3.371 -33.033 0.228 1.00 94.75 374 ASP A C 1
ATOM 2789 O O . ASP A 1 374 ? 3.465 -34.014 0.967 1.00 94.75 374 ASP A O 1
ATOM 2793 N N . ARG A 1 375 ? 2.636 -31.969 0.578 1.00 93.69 375 ARG A N 1
ATOM 2794 C CA . ARG A 1 375 ? 1.824 -31.871 1.801 1.00 93.69 375 ARG A CA 1
ATOM 2795 C C . ARG A 1 375 ? 0.333 -32.093 1.551 1.00 93.69 375 ARG A C 1
ATOM 2797 O O . ARG A 1 375 ? -0.457 -31.920 2.478 1.00 93.69 375 ARG A O 1
ATOM 2804 N N . GLY A 1 376 ? -0.061 -32.441 0.325 1.00 93.31 376 GLY A N 1
ATOM 2805 C CA . GLY A 1 376 ? -1.463 -32.621 -0.060 1.00 93.31 376 GLY A CA 1
ATOM 2806 C C . GLY A 1 376 ? -2.300 -31.343 0.055 1.00 93.31 376 GLY A C 1
ATOM 2807 O O . GLY A 1 376 ? -3.519 -31.421 0.193 1.00 93.31 376 GLY A O 1
ATOM 2808 N N . ALA A 1 377 ? -1.659 -30.171 0.051 1.00 92.50 377 ALA A N 1
ATOM 2809 C CA . ALA A 1 377 ? -2.338 -28.883 0.096 1.00 92.50 377 ALA A CA 1
ATOM 2810 C C . ALA A 1 377 ? -2.615 -28.366 -1.325 1.00 92.50 377 ALA A C 1
ATOM 2812 O O . ALA A 1 377 ? -2.094 -28.875 -2.315 1.00 92.50 377 ALA A O 1
ATOM 2813 N N . THR A 1 378 ? -3.438 -27.326 -1.442 1.00 92.50 378 THR A N 1
ATOM 2814 C CA . THR A 1 378 ? -3.718 -26.672 -2.726 1.00 92.50 378 THR A CA 1
ATOM 2815 C C . THR A 1 378 ? -3.590 -25.170 -2.571 1.00 92.50 378 THR A C 1
ATOM 2817 O O . THR A 1 378 ? -4.072 -24.586 -1.597 1.00 92.50 378 THR A O 1
ATOM 2820 N N . CYS A 1 379 ? -2.921 -24.535 -3.530 1.00 92.81 379 CYS A N 1
ATOM 2821 C CA . CYS A 1 379 ? -2.847 -23.086 -3.555 1.00 92.81 379 CYS A CA 1
ATOM 2822 C C . CYS A 1 379 ? -4.215 -22.480 -3.882 1.00 92.81 379 CYS A C 1
ATOM 2824 O O . CYS A 1 379 ? -4.870 -22.960 -4.803 1.00 92.81 379 CYS A O 1
ATOM 2826 N N . PRO A 1 380 ? -4.644 -21.425 -3.167 1.00 87.50 380 PRO A N 1
ATOM 2827 C CA . PRO A 1 380 ? -5.877 -20.731 -3.507 1.00 87.50 380 PRO A CA 1
ATOM 2828 C C . PRO A 1 380 ? -5.743 -20.037 -4.866 1.00 87.50 380 PRO A C 1
ATOM 2830 O O . PRO A 1 380 ? -4.659 -19.546 -5.203 1.00 87.50 380 PRO A O 1
ATOM 2833 N N . ASP A 1 381 ? -6.857 -19.938 -5.590 1.00 81.88 381 ASP A N 1
ATOM 2834 C CA . ASP A 1 381 ? -6.946 -19.159 -6.826 1.00 81.88 381 ASP A CA 1
ATOM 2835 C C . ASP A 1 381 ? -6.587 -17.685 -6.571 1.00 81.88 381 ASP A C 1
ATOM 2837 O O . ASP A 1 381 ? -6.875 -17.128 -5.499 1.00 81.88 381 ASP A O 1
ATOM 2841 N N . ARG A 1 382 ? -5.915 -17.055 -7.541 1.00 75.12 382 ARG A N 1
ATOM 2842 C CA . ARG A 1 382 ? -5.408 -15.681 -7.442 1.00 75.12 382 ARG A CA 1
ATOM 2843 C C . ARG A 1 382 ? -5.601 -14.879 -8.710 1.00 75.12 382 ARG A C 1
ATOM 2845 O O . ARG A 1 382 ? -5.342 -15.443 -9.795 1.00 75.12 382 ARG A O 1
#

Mean predicted aligned error: 4.86 Å

Sequence (382 aa):
PPPAAPASLTPYTPPPTARIPAGEWPEAAAARSALAARAAAADGRVAADLAWLRRLDDAYGGSPDAARRATVERALRANAWWFASRGAPRQRVILRDPDGVILTYRDGHGFMVNPVATAGRWRGLNDGLSRARLADVLLPMGVARPGGGAAWEYYDVPDDPEAVTPGASGMAQGRMAELLANAYHDTGDVRYAEGARRALVALRDGVDEGGATSTVSLPGRAPGPWFVERAYPGASPWRGAALNGFMVTILSVTSAGVRLEQPPETWRPAATGTGTSTAATVPFVPPPGVADSADMARGMASDAVATLGAYLPAHDTGAWSLYGLLTPGRPFGTYLADLNYHCYHVYLLRALGRTYPEQGFAAVAPRWQRYVDDRGATCPDR

Nearest PDB structures (foldseek):
  6hzz-assembly1_A  TM=7.998E-01  e=1.381E-07  Homo sapiens
  6i02-assembly1_A  TM=8.087E-01  e=3.058E-07  Homo sapiens
  6i02-assembly1_B  TM=7.918E-01  e=2.507E-07  Homo sapiens
  4pxq-assembly1_B  TM=7.497E-01  e=1.956E-07  Danio rerio
  6i01-assembly1_A  TM=6.505E-01  e=1.685E-07  Homo sapiens

Foldseek 3Di:
DPPDDAPDLDDDDDAAEEEDDPVLQDDLVVLVVLLVVLCVVDDDQSVLQSVQLVVLCVVQCPPPQQLSVLQSSNQSRQQSSDSSPHDQDPDWYWYAYPLGFIWIQDGSHGTGTDLLCRLVCPPVSCVVPDLLSSLVSNLSNFGAFPPGATFNWDQQDPQDRNGGATKGFLSSLLSLLLSLLVSCQAPVPCSSLSNSLRSLVLCVDDRQRVRQWAFDDDVPFDTAIARFGIDHHPDDRQERRFPLRLLSSLVSLLNSLVSLPDHRPPDDFPADDDDPDDDDGDDDDGPPPSNVSSVSSVVNSVRSLVVCLRCVVLQCPQQAGARGQDYRPDHGSPHTDYLASLLSLLVSLCVCCVVPVPSCSNVVSVSSVVSQVVVVHDHDDD